Protein AF-A0A507F4R4-F1 (afdb_monomer)

Sequence (415 aa):
MALVSTETTEYCNQLVNVLSKLHDPNDTNIKEWVTTNLGPLCYNNVHNYFITQAILTGLSRETENGIHWGQMLNRISQELAAGLGDREEVLMLTEGVKFSGITALDVIEALIGIQRDSKPSGGDIVKLYKHYNSNDPPSPVFLRDAAILNALIADTFVPRRSNAHLEETLWLLAYAVSIVDHDSKRGSVGDDDDFKSTLEALKSLDALTNRITSMAQMQDHISAFLQATERQITSMALLHWVSSCLSNGSFYEWTMLREEIPPAFNLVDEMVIRHPFLWEHATNFWITLLEGGYESQDPLMMIEIKQKILDHLVLLVKVGYAVPVVKYISEHTGSIDESLRTHFVVSILSAIEAPYPKEFSSPLAQIVASLSQELPRFSDGFNLISAFIDVLLNTATEPSDSDLDLLIKLKSRFS

Solvent-accessible surface area (backbone atoms only — not comparable to full-atom values): 23883 Å² total; per-residue (Å²): 109,73,66,61,53,51,54,51,51,53,49,52,53,51,49,50,60,54,60,70,66,66,70,82,77,52,83,88,48,45,60,59,49,39,57,72,64,50,37,74,69,25,76,82,35,72,66,50,34,49,52,49,52,47,49,38,59,53,52,31,73,45,67,57,97,86,46,67,53,20,65,62,36,48,48,51,50,50,48,54,54,60,75,60,60,89,45,62,76,57,50,56,51,49,50,54,57,73,48,66,86,60,85,55,61,70,50,53,55,29,53,51,47,24,53,73,66,57,41,70,50,73,68,34,50,54,47,43,42,57,42,58,71,39,99,76,44,69,68,42,69,73,52,58,38,67,61,48,42,50,17,55,38,56,69,68,36,45,77,83,68,86,69,93,56,50,70,53,50,48,47,51,55,20,46,38,75,34,52,77,88,56,100,75,64,89,75,55,83,61,40,59,52,48,23,51,53,44,35,52,51,47,52,51,48,49,61,50,51,66,70,48,87,48,71,68,56,42,54,80,42,42,69,62,54,59,58,44,40,74,42,65,70,45,30,53,34,48,50,47,26,50,50,54,52,54,76,37,75,67,43,53,60,53,45,72,74,62,83,49,83,58,63,68,56,62,50,51,51,52,33,46,75,72,30,73,91,43,44,66,62,53,49,52,51,47,48,54,59,62,70,50,85,63,87,93,53,59,71,68,60,52,50,56,54,44,47,55,48,43,53,55,54,44,47,39,35,74,79,66,56,35,47,69,54,40,44,52,54,38,76,37,54,89,80,49,56,66,70,52,53,50,50,46,53,40,59,42,56,76,71,58,74,84,86,73,56,65,80,46,48,53,35,48,50,53,43,60,67,71,50,74,86,79,64,53,85,86,36,71,53,42,53,45,54,33,54,51,51,51,52,52,63,76,65,61,85,56,97,79,47,83,57,52,66,53,52,53,54,47,47,72,70,58,104

Radius of gyration: 24.67 Å; Cα contacts (8 Å, |Δi|>4): 364; chains: 1; bounding box: 73×52×66 Å

Nearest PDB structures (foldseek):
  7pks-assembly1_W  TM=7.893E-01  e=1.307E-12  Homo sapiens
  8w8e-assembly1_W  TM=8.094E-01  e=9.827E-12  Homo sapiens
  5l3x-assembly1_B  TM=7.681E-01  e=6.413E-12  Homo sapiens
  6gml-assembly1_W  TM=7.853E-01  e=1.692E-11  Homo sapiens
  7ycx-assembly1_g  TM=7.619E-01  e=9.827E-12  Homo sapiens

Structure (mmCIF, N/CA/C/O backbone):
data_AF-A0A507F4R4-F1
#
_entry.id   AF-A0A507F4R4-F1
#
loop_
_atom_site.group_PDB
_atom_site.id
_atom_site.type_symbol
_atom_site.label_atom_id
_atom_site.label_alt_id
_atom_site.label_comp_id
_atom_site.label_asym_id
_atom_site.label_entity_id
_atom_site.label_seq_id
_atom_site.pdbx_PDB_ins_code
_atom_site.Cartn_x
_atom_site.Cartn_y
_atom_site.Cartn_z
_atom_site.occupancy
_atom_site.B_iso_or_equiv
_atom_site.auth_seq_id
_atom_site.auth_comp_id
_atom_site.auth_asym_id
_atom_site.auth_atom_id
_atom_site.pdbx_PDB_model_num
ATOM 1 N N . MET A 1 1 ? 45.883 -4.870 6.647 1.00 42.31 1 MET A N 1
ATOM 2 C CA . MET A 1 1 ? 45.278 -5.985 5.885 1.00 42.31 1 MET A CA 1
ATOM 3 C C . MET A 1 1 ? 44.748 -7.087 6.796 1.00 42.31 1 MET A C 1
ATOM 5 O O . MET A 1 1 ? 43.553 -7.308 6.741 1.00 42.31 1 MET A O 1
ATOM 9 N N . ALA A 1 2 ? 45.557 -7.696 7.677 1.00 36.50 2 ALA A N 1
ATOM 10 C CA . ALA A 1 2 ? 45.082 -8.755 8.586 1.00 36.50 2 ALA A CA 1
ATOM 11 C C . ALA A 1 2 ? 43.964 -8.319 9.565 1.00 36.50 2 ALA A C 1
ATOM 13 O O . ALA A 1 2 ? 43.004 -9.057 9.735 1.00 36.50 2 ALA A O 1
ATOM 14 N N . LEU A 1 3 ? 44.045 -7.108 10.141 1.00 41.12 3 LEU A N 1
ATOM 15 C CA . LEU A 1 3 ? 43.006 -6.559 11.034 1.00 41.12 3 LEU A CA 1
ATOM 16 C C . LEU A 1 3 ? 41.666 -6.299 10.320 1.00 41.12 3 LEU A C 1
ATOM 18 O O . LEU A 1 3 ? 40.621 -6.723 10.802 1.00 41.12 3 LEU A O 1
ATOM 22 N N . VAL A 1 4 ? 41.714 -5.700 9.125 1.00 51.34 4 VAL A N 1
ATOM 23 C CA . VAL A 1 4 ? 40.525 -5.425 8.295 1.00 51.34 4 VAL A CA 1
ATOM 24 C C . VAL A 1 4 ? 39.844 -6.728 7.849 1.00 51.34 4 VAL A C 1
ATOM 26 O O . VAL A 1 4 ? 38.618 -6.806 7.822 1.00 51.34 4 VAL A O 1
ATOM 29 N N . SER A 1 5 ? 40.613 -7.787 7.551 1.00 54.53 5 SER A N 1
ATOM 30 C CA . SER A 1 5 ? 40.039 -9.100 7.220 1.00 54.53 5 SER A CA 1
ATOM 31 C C . SER A 1 5 ? 39.377 -9.787 8.416 1.00 54.53 5 SER A C 1
ATOM 33 O O . SER A 1 5 ? 38.344 -10.430 8.238 1.00 54.53 5 SER A O 1
ATOM 35 N N . THR A 1 6 ? 39.921 -9.642 9.632 1.00 59.62 6 THR A N 1
ATOM 36 C CA . THR A 1 6 ? 39.277 -10.163 10.851 1.00 59.62 6 THR A CA 1
ATOM 37 C C . THR A 1 6 ? 37.988 -9.416 11.179 1.00 59.62 6 THR A C 1
ATOM 39 O O . THR A 1 6 ? 36.983 -10.071 11.428 1.00 59.62 6 THR A O 1
ATOM 42 N N . GLU A 1 7 ? 37.976 -8.084 11.076 1.00 70.75 7 GLU A N 1
ATOM 43 C CA . GLU A 1 7 ? 36.779 -7.261 11.313 1.00 70.75 7 GLU A CA 1
ATOM 44 C C . GLU A 1 7 ? 35.665 -7.557 10.297 1.00 70.75 7 GLU A C 1
ATOM 46 O O . GLU A 1 7 ? 34.503 -7.699 10.669 1.00 70.75 7 GLU A O 1
ATOM 51 N N . T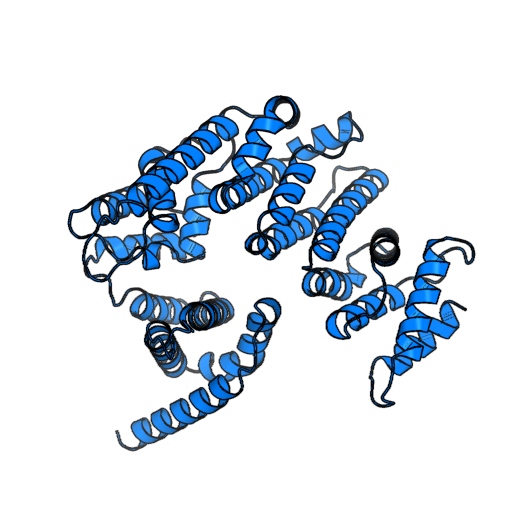HR A 1 8 ? 36.016 -7.743 9.019 1.00 74.56 8 THR A N 1
ATOM 52 C CA . THR A 1 8 ? 35.037 -8.095 7.975 1.00 74.56 8 THR A CA 1
ATOM 53 C C . THR A 1 8 ? 34.460 -9.498 8.192 1.00 74.56 8 THR A C 1
ATOM 55 O O . THR A 1 8 ? 33.266 -9.716 8.017 1.00 74.56 8 THR A O 1
ATOM 58 N N . THR A 1 9 ? 35.289 -10.460 8.610 1.00 78.81 9 THR A N 1
ATOM 59 C CA . THR A 1 9 ? 34.835 -11.835 8.888 1.00 78.81 9 THR A CA 1
ATOM 60 C C . THR A 1 9 ? 33.919 -11.878 10.110 1.00 78.81 9 THR A C 1
ATOM 62 O O . THR A 1 9 ? 32.895 -12.559 10.099 1.00 78.81 9 THR A O 1
ATOM 65 N N . GLU A 1 10 ? 34.262 -11.130 11.159 1.00 82.31 10 GLU A N 1
ATOM 66 C CA . GLU A 1 10 ? 33.429 -10.994 12.351 1.00 82.31 10 GLU A CA 1
ATOM 67 C C . GLU A 1 10 ? 32.082 -10.342 12.019 1.00 82.31 10 GLU A C 1
ATOM 69 O O . GLU A 1 10 ? 31.042 -10.855 12.433 1.00 82.31 10 GLU A O 1
ATOM 74 N N . TYR A 1 11 ? 32.084 -9.295 11.189 1.00 84.75 11 TYR A N 1
ATOM 75 C CA . TYR A 1 11 ? 30.864 -8.663 10.693 1.00 84.75 11 TYR A CA 1
ATOM 76 C C . TYR A 1 11 ? 29.981 -9.629 9.894 1.00 84.75 11 TYR A C 1
ATOM 78 O O . TYR A 1 11 ? 28.792 -9.754 10.185 1.00 84.75 11 TYR A O 1
ATOM 86 N N . CYS A 1 12 ? 30.544 -10.369 8.935 1.00 83.19 12 CYS A N 1
ATOM 87 C CA . CYS A 1 12 ? 29.784 -11.354 8.161 1.00 83.19 12 CYS A CA 1
ATOM 88 C C . CYS A 1 12 ? 29.173 -12.440 9.060 1.00 83.19 12 CYS A C 1
ATOM 90 O O . CYS A 1 12 ? 28.019 -12.813 8.868 1.00 83.19 12 CYS A O 1
ATOM 92 N N . ASN A 1 13 ? 29.898 -12.906 10.082 1.00 85.12 13 ASN A N 1
ATOM 93 C CA . ASN A 1 13 ? 29.360 -13.867 11.050 1.00 85.12 13 ASN A CA 1
ATOM 94 C C . ASN A 1 13 ? 28.204 -13.274 11.871 1.00 85.12 13 ASN A C 1
ATOM 96 O O . ASN A 1 13 ? 27.212 -13.958 12.125 1.00 85.12 13 ASN A O 1
ATOM 100 N N . GLN A 1 14 ? 28.301 -12.005 12.277 1.00 85.00 14 GLN A N 1
ATOM 101 C CA . GLN A 1 14 ? 27.202 -11.303 12.945 1.00 85.00 14 GLN A CA 1
ATOM 102 C C . GLN A 1 14 ? 25.985 -11.161 12.022 1.00 85.00 14 GLN A C 1
ATOM 104 O O . GLN A 1 14 ? 24.869 -11.447 12.453 1.00 85.00 14 GLN A O 1
ATOM 109 N N . LEU A 1 15 ? 26.195 -10.802 10.753 1.00 85.31 15 LEU A N 1
ATOM 110 C CA . LEU A 1 15 ? 25.133 -10.689 9.754 1.00 85.31 15 LEU A CA 1
ATOM 111 C C . LEU A 1 15 ? 24.421 -12.031 9.531 1.00 85.31 15 LEU A C 1
ATOM 113 O O . LEU A 1 15 ? 23.196 -12.084 9.590 1.00 85.31 15 LEU A O 1
ATOM 117 N N . VAL A 1 16 ? 25.165 -13.128 9.366 1.00 85.44 16 VAL A N 1
ATOM 118 C CA . VAL A 1 16 ? 24.601 -14.486 9.240 1.00 85.44 16 VAL A CA 1
ATOM 119 C C . VAL A 1 16 ? 23.809 -14.878 10.492 1.00 85.44 16 VAL A C 1
ATOM 121 O O . VAL A 1 16 ? 22.721 -15.444 10.392 1.00 85.44 16 VAL A O 1
ATOM 124 N N . ASN A 1 17 ? 24.297 -14.537 11.685 1.00 85.25 17 ASN A N 1
ATOM 125 C CA . ASN A 1 17 ? 23.578 -14.794 12.936 1.00 85.25 17 ASN A CA 1
ATOM 126 C C . ASN A 1 17 ? 22.283 -13.979 13.066 1.00 85.25 17 ASN A C 1
ATOM 128 O O . ASN A 1 17 ? 21.355 -14.427 13.734 1.00 85.25 17 ASN A O 1
ATOM 132 N N . VAL A 1 18 ? 22.208 -12.787 12.472 1.00 85.50 18 VAL A N 1
ATOM 133 C CA . VAL A 1 18 ? 20.978 -11.982 12.451 1.00 85.50 18 VAL A CA 1
ATOM 134 C C . VAL A 1 18 ? 20.008 -12.509 11.400 1.00 85.50 18 VAL A C 1
ATOM 136 O O . VAL A 1 18 ? 18.849 -12.752 11.724 1.00 85.50 18 VAL A O 1
ATOM 139 N N . LEU A 1 19 ? 20.480 -12.765 10.179 1.00 82.44 19 LEU A N 1
ATOM 140 C CA . LEU A 1 19 ? 19.654 -13.303 9.096 1.00 82.44 19 LEU A CA 1
ATOM 141 C C . LEU A 1 19 ? 19.124 -14.710 9.409 1.00 82.44 19 LEU A C 1
ATOM 143 O O . LEU A 1 19 ? 18.004 -15.025 9.040 1.00 82.44 19 LEU A O 1
ATOM 147 N N . SER A 1 20 ? 19.862 -15.544 10.146 1.00 80.44 20 SER A N 1
ATOM 148 C CA . SER A 1 20 ? 19.381 -16.877 10.556 1.00 80.44 20 SER A CA 1
ATOM 149 C C . SER A 1 20 ? 18.297 -16.849 11.640 1.00 80.44 20 SER A C 1
ATOM 151 O O . SER A 1 20 ? 17.572 -17.827 11.802 1.00 80.44 20 SER A O 1
ATOM 153 N N . LYS A 1 21 ? 18.150 -15.735 12.371 1.00 80.12 21 LYS A N 1
ATOM 154 C CA . LYS A 1 21 ? 17.061 -15.522 13.345 1.00 80.12 21 LYS A CA 1
ATOM 155 C C . LYS A 1 21 ? 15.769 -15.024 12.701 1.00 80.12 21 LYS A C 1
ATOM 157 O O . LYS A 1 21 ? 14.786 -14.800 13.403 1.00 80.12 21 LYS A O 1
ATOM 162 N N . LEU A 1 22 ? 15.778 -14.818 11.391 1.00 72.81 22 LEU A N 1
ATOM 163 C CA . LEU A 1 22 ? 14.622 -14.411 10.617 1.00 72.81 22 LEU A CA 1
ATOM 164 C C . LEU A 1 22 ? 13.673 -15.609 10.482 1.00 72.81 22 LEU A C 1
ATOM 166 O O . LEU A 1 22 ? 13.775 -16.405 9.552 1.00 72.81 22 LEU A O 1
ATOM 170 N N . HIS A 1 23 ? 12.798 -15.780 11.470 1.00 59.56 23 HIS A N 1
ATOM 171 C CA . HIS A 1 23 ? 11.780 -16.822 11.464 1.00 59.56 23 HIS A CA 1
ATOM 172 C C . HIS A 1 23 ? 10.464 -16.220 10.972 1.00 59.56 23 HIS A C 1
ATOM 174 O O . HIS A 1 23 ? 9.928 -15.325 11.618 1.00 59.56 23 HIS A O 1
ATOM 180 N N . ASP A 1 24 ? 10.004 -16.692 9.814 1.00 61.53 2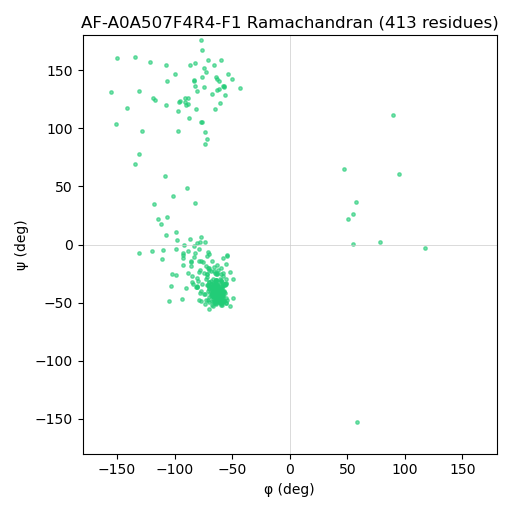4 ASP A N 1
ATOM 181 C CA . ASP A 1 24 ? 8.678 -16.430 9.235 1.00 61.53 24 ASP A CA 1
ATOM 182 C C . ASP A 1 24 ? 8.240 -14.945 9.234 1.00 61.53 24 ASP A C 1
ATOM 184 O O . ASP A 1 24 ? 7.301 -14.549 9.931 1.00 61.53 24 ASP A O 1
ATOM 188 N N . PRO A 1 25 ? 8.933 -14.061 8.492 1.00 54.56 25 PRO A N 1
ATOM 189 C CA . PRO A 1 25 ? 8.545 -12.665 8.445 1.00 54.56 25 PRO A CA 1
ATOM 190 C C . PRO A 1 25 ? 7.331 -12.497 7.536 1.00 54.56 25 PRO A C 1
ATOM 192 O O . PRO A 1 25 ? 7.435 -12.492 6.312 1.00 54.56 25 PRO A O 1
ATOM 195 N N . ASN A 1 26 ? 6.174 -12.293 8.155 1.00 58.03 26 ASN A N 1
ATOM 196 C CA . ASN A 1 26 ? 5.050 -11.660 7.482 1.00 58.03 26 ASN A CA 1
ATOM 197 C C . ASN A 1 26 ? 5.457 -10.237 7.052 1.00 58.03 26 ASN A C 1
ATOM 199 O O . ASN A 1 26 ? 6.127 -9.530 7.813 1.00 58.03 26 ASN A O 1
ATOM 203 N N . ASP A 1 27 ? 5.024 -9.802 5.862 1.00 58.34 27 ASP A N 1
ATOM 204 C CA . ASP A 1 27 ? 5.350 -8.487 5.269 1.00 58.34 27 ASP A CA 1
ATOM 205 C C . ASP A 1 27 ? 5.128 -7.308 6.233 1.00 58.34 27 ASP A C 1
ATOM 207 O O . ASP A 1 27 ? 5.845 -6.307 6.193 1.00 58.34 27 ASP A O 1
ATOM 211 N N . THR A 1 28 ? 4.175 -7.449 7.156 1.00 58.19 28 THR A N 1
ATOM 212 C CA . THR A 1 28 ? 3.810 -6.446 8.160 1.00 58.19 28 THR A CA 1
ATOM 213 C C . THR A 1 28 ? 4.881 -6.192 9.222 1.00 58.19 28 THR A C 1
ATOM 215 O O . THR A 1 28 ? 4.888 -5.113 9.811 1.00 58.19 28 THR A O 1
ATOM 218 N N . ASN A 1 29 ? 5.793 -7.138 9.470 1.00 70.06 29 ASN A N 1
ATOM 219 C CA . ASN A 1 29 ? 6.800 -7.031 10.533 1.00 70.06 29 ASN A CA 1
ATOM 220 C C . ASN A 1 29 ? 8.231 -6.833 10.000 1.00 70.06 29 ASN A C 1
ATOM 222 O O . ASN A 1 29 ? 9.163 -6.617 10.774 1.00 70.06 29 ASN A O 1
ATOM 226 N N . ILE A 1 30 ? 8.430 -6.866 8.676 1.00 79.69 30 ILE A N 1
ATOM 227 C CA . ILE A 1 30 ? 9.763 -6.720 8.070 1.00 79.69 30 ILE A CA 1
ATOM 228 C C . ILE A 1 30 ? 10.368 -5.360 8.417 1.00 79.69 30 ILE A C 1
ATOM 230 O O . ILE A 1 30 ? 11.521 -5.295 8.835 1.00 79.69 30 ILE A O 1
ATOM 234 N N . LYS A 1 31 ? 9.596 -4.277 8.301 1.00 80.88 31 LYS A N 1
ATOM 235 C CA . LYS A 1 31 ? 10.078 -2.916 8.579 1.00 80.88 31 LYS A CA 1
ATOM 236 C C . LYS A 1 31 ? 10.579 -2.751 10.018 1.00 80.88 31 LYS A C 1
ATOM 238 O O . LYS A 1 31 ? 11.671 -2.225 10.247 1.00 80.88 31 LYS A O 1
ATOM 243 N N . GLU A 1 32 ? 9.802 -3.228 10.989 1.00 80.69 32 GLU A N 1
ATOM 244 C CA . GLU A 1 32 ? 10.164 -3.181 12.411 1.00 80.69 32 GLU A CA 1
ATOM 245 C C . GLU A 1 32 ? 11.378 -4.075 12.693 1.00 80.69 32 GLU A C 1
ATOM 247 O O . GLU A 1 32 ? 12.347 -3.644 13.322 1.00 80.69 32 GLU A O 1
ATOM 252 N N . TRP A 1 33 ? 11.393 -5.287 12.134 1.00 84.38 33 TRP A N 1
ATOM 253 C CA . TRP A 1 33 ? 12.514 -6.208 12.269 1.00 84.38 33 TRP A CA 1
ATOM 254 C C . TRP A 1 33 ? 13.819 -5.644 11.687 1.00 84.38 33 TRP A C 1
ATOM 256 O O . TRP A 1 33 ? 14.859 -5.722 12.348 1.00 84.38 33 TRP A O 1
ATOM 266 N N . VAL A 1 34 ? 13.777 -5.045 10.491 1.00 86.31 34 VAL A N 1
ATOM 267 C CA . VAL A 1 34 ? 14.936 -4.410 9.840 1.00 86.31 34 VAL A CA 1
ATOM 268 C C . VAL A 1 34 ? 15.462 -3.270 10.703 1.00 86.31 34 VAL A C 1
ATOM 270 O O . VAL A 1 34 ? 16.666 -3.212 10.961 1.00 86.31 34 VAL A O 1
ATOM 273 N N . THR A 1 35 ? 14.569 -2.417 11.206 1.00 83.12 35 THR A N 1
ATOM 274 C CA . THR A 1 35 ? 14.930 -1.265 12.043 1.00 83.12 35 THR A CA 1
ATOM 275 C C . 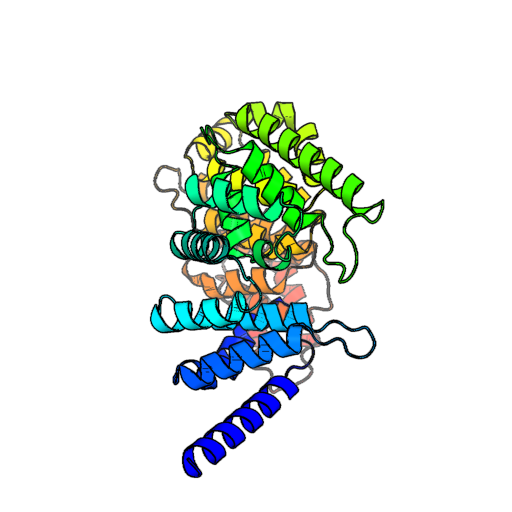THR A 1 35 ? 15.578 -1.696 13.360 1.00 83.12 35 THR A C 1
ATOM 277 O O . THR A 1 35 ? 16.562 -1.092 13.780 1.00 83.12 35 THR A O 1
ATOM 280 N N . THR A 1 36 ? 15.083 -2.761 13.995 1.00 83.56 36 THR A N 1
ATOM 281 C CA . THR A 1 36 ? 15.587 -3.225 15.298 1.00 83.56 36 THR A CA 1
ATOM 282 C C . THR A 1 36 ? 16.856 -4.072 15.184 1.00 83.56 36 THR A C 1
ATOM 284 O O . THR A 1 36 ? 17.734 -3.973 16.041 1.00 83.56 36 THR A O 1
ATOM 287 N N . ASN A 1 37 ? 16.986 -4.904 14.144 1.00 84.31 37 ASN A N 1
ATOM 288 C CA . ASN A 1 37 ? 18.055 -5.908 14.065 1.00 84.31 37 ASN A CA 1
ATOM 289 C C . ASN A 1 37 ? 19.179 -5.531 13.090 1.00 84.31 37 ASN A C 1
ATOM 291 O O . ASN A 1 37 ? 20.353 -5.616 13.450 1.00 84.31 37 ASN A O 1
ATOM 295 N N . LEU A 1 38 ? 18.847 -5.123 11.859 1.00 85.12 38 LEU A N 1
ATOM 296 C CA . LEU A 1 38 ? 19.842 -4.841 10.813 1.00 85.12 38 LEU A CA 1
ATOM 297 C C . LEU A 1 38 ? 20.312 -3.385 10.814 1.00 85.12 38 LEU A C 1
ATOM 299 O O . LEU A 1 38 ? 21.500 -3.126 10.608 1.00 85.12 38 LEU A O 1
ATOM 303 N N . GLY A 1 39 ? 19.408 -2.440 11.077 1.00 82.25 39 GLY A N 1
ATOM 304 C CA . GLY A 1 39 ? 19.697 -1.007 11.104 1.00 82.25 39 GLY A CA 1
ATOM 305 C C . GLY A 1 39 ? 20.895 -0.641 11.991 1.00 82.25 39 GLY A C 1
ATOM 306 O O . GLY A 1 39 ? 21.857 -0.058 11.486 1.00 82.25 39 GLY A O 1
ATOM 307 N N . PRO A 1 40 ? 20.938 -1.055 13.274 1.00 83.81 40 PRO A N 1
ATOM 308 C CA . PRO A 1 40 ? 22.040 -0.721 14.180 1.00 83.81 40 PRO A CA 1
ATOM 309 C C . PRO A 1 40 ? 23.410 -1.240 13.716 1.00 83.81 40 PRO A C 1
ATOM 311 O O . PRO A 1 40 ? 24.437 -0.618 13.999 1.00 83.81 40 PRO A O 1
ATOM 314 N N . LEU A 1 41 ? 23.433 -2.361 12.984 1.00 81.75 41 LEU A N 1
ATOM 315 C CA . LEU A 1 41 ? 24.655 -2.974 12.453 1.00 81.75 41 LEU A CA 1
ATOM 316 C C . LEU A 1 41 ? 25.166 -2.278 11.184 1.00 81.75 41 LEU A C 1
ATOM 318 O O . LEU A 1 41 ? 26.375 -2.258 10.938 1.00 81.75 41 LEU A O 1
ATOM 322 N N . CYS A 1 42 ? 24.259 -1.723 10.376 1.00 81.06 42 CYS A N 1
ATOM 323 C CA . CYS A 1 42 ? 24.573 -1.208 9.043 1.00 81.06 42 CYS A CA 1
ATOM 324 C C . CYS A 1 42 ? 24.668 0.325 8.992 1.00 81.06 42 CYS A C 1
ATOM 326 O O . CYS A 1 42 ? 25.519 0.858 8.288 1.00 81.06 42 CYS A O 1
ATOM 328 N N . TYR A 1 43 ? 23.845 1.058 9.749 1.00 80.19 43 TYR A N 1
ATOM 329 C CA . TYR A 1 43 ? 23.710 2.520 9.606 1.00 80.19 43 TYR A CA 1
ATOM 330 C C . TYR A 1 43 ? 24.921 3.326 10.084 1.00 80.19 43 TYR A C 1
ATOM 332 O O . TYR A 1 43 ? 25.100 4.483 9.689 1.00 80.19 43 TYR A O 1
ATOM 340 N N . ASN A 1 44 ? 25.756 2.716 10.923 1.00 76.62 44 ASN A N 1
ATOM 341 C CA . ASN A 1 44 ? 26.929 3.357 11.509 1.00 76.62 44 ASN A CA 1
ATOM 342 C C . ASN A 1 44 ? 28.172 3.285 10.610 1.00 76.62 44 ASN A C 1
ATOM 344 O O . ASN A 1 44 ? 29.110 4.052 10.817 1.00 76.62 44 ASN A O 1
ATOM 348 N N . ASN A 1 45 ? 28.207 2.377 9.628 1.00 80.75 45 ASN A N 1
ATOM 349 C CA . ASN A 1 45 ? 29.369 2.184 8.764 1.00 80.75 45 ASN A CA 1
ATOM 350 C C . ASN A 1 45 ? 28.942 1.901 7.317 1.00 80.75 45 ASN A C 1
ATOM 352 O O . ASN A 1 45 ? 28.333 0.877 7.014 1.00 80.75 45 ASN A O 1
ATOM 356 N N . VAL A 1 46 ? 29.340 2.798 6.416 1.00 78.31 46 VAL A N 1
ATOM 357 C CA . VAL A 1 46 ? 29.025 2.745 4.983 1.00 78.31 46 VAL A CA 1
ATOM 358 C C . VAL A 1 46 ? 29.536 1.456 4.320 1.00 78.31 46 VAL A C 1
ATOM 360 O O . VAL A 1 46 ? 28.855 0.891 3.466 1.00 78.31 46 VAL A O 1
ATOM 363 N N . HIS A 1 47 ? 30.691 0.932 4.743 1.00 80.75 47 HIS A N 1
ATOM 364 C CA . HIS A 1 47 ? 31.235 -0.323 4.214 1.00 80.75 47 HIS A CA 1
ATOM 365 C C . HIS A 1 47 ? 30.406 -1.537 4.636 1.00 80.75 47 HIS A C 1
ATOM 367 O O . HIS A 1 47 ? 30.134 -2.407 3.812 1.00 80.75 47 HIS A O 1
ATOM 373 N N . ASN A 1 48 ? 29.966 -1.575 5.895 1.00 84.44 48 ASN A N 1
ATOM 374 C CA . ASN A 1 48 ? 29.107 -2.637 6.421 1.00 84.44 48 ASN A CA 1
ATOM 375 C C . ASN A 1 48 ? 27.769 -2.667 5.677 1.00 84.44 48 ASN A C 1
ATOM 377 O O . ASN A 1 48 ? 27.309 -3.724 5.245 1.00 84.44 48 ASN A O 1
ATOM 381 N N . TYR A 1 49 ? 27.185 -1.489 5.461 1.00 84.31 49 TYR A N 1
ATOM 382 C CA . TYR A 1 49 ? 25.978 -1.351 4.664 1.00 84.31 49 TYR A CA 1
ATOM 383 C C . TYR A 1 49 ? 26.169 -1.844 3.221 1.00 84.31 49 TYR A C 1
ATOM 385 O O . TYR A 1 49 ? 25.374 -2.652 2.746 1.00 84.31 49 TYR A O 1
ATOM 393 N N . PHE A 1 50 ? 27.240 -1.420 2.541 1.00 83.19 50 PHE A N 1
ATOM 394 C CA . PHE A 1 50 ? 27.531 -1.854 1.172 1.00 83.19 50 PHE A CA 1
ATOM 395 C C . PHE A 1 50 ? 27.700 -3.376 1.070 1.00 83.19 50 PHE A C 1
ATOM 397 O O . PHE A 1 50 ? 27.118 -4.005 0.189 1.00 83.19 50 PHE A O 1
ATOM 404 N N . ILE A 1 51 ? 28.451 -3.978 1.998 1.00 84.69 51 ILE A N 1
ATOM 405 C CA . ILE A 1 51 ? 28.638 -5.433 2.070 1.00 84.69 51 ILE A CA 1
ATOM 406 C C . ILE A 1 51 ? 27.292 -6.132 2.278 1.00 84.69 51 ILE A C 1
ATOM 408 O O . ILE A 1 51 ? 26.996 -7.094 1.574 1.00 84.69 51 ILE A O 1
ATOM 412 N N . THR A 1 52 ? 26.456 -5.633 3.190 1.00 87.88 52 THR A N 1
ATOM 413 C CA . THR A 1 52 ? 25.120 -6.193 3.430 1.00 87.88 52 THR A CA 1
ATOM 414 C C . THR A 1 52 ? 24.246 -6.114 2.188 1.00 87.88 52 THR A C 1
ATOM 416 O O . THR A 1 52 ? 23.677 -7.128 1.796 1.00 87.88 52 THR A O 1
ATOM 419 N N . GLN A 1 53 ? 24.185 -4.964 1.514 1.00 86.19 53 GLN A N 1
ATOM 420 C CA . GLN A 1 53 ? 23.411 -4.818 0.278 1.00 86.19 53 GLN A CA 1
ATOM 421 C C . GLN A 1 53 ? 23.908 -5.755 -0.833 1.00 86.19 53 GLN A C 1
ATOM 423 O O . GLN A 1 53 ? 23.100 -6.376 -1.527 1.00 86.19 53 GLN A O 1
ATOM 428 N N . ALA A 1 54 ? 25.226 -5.921 -0.976 1.00 84.25 54 ALA A N 1
ATOM 429 C CA . ALA A 1 54 ? 25.813 -6.844 -1.945 1.00 84.25 54 ALA A CA 1
ATOM 430 C C . ALA A 1 54 ? 25.484 -8.311 -1.628 1.00 84.25 54 ALA A C 1
ATOM 432 O O . ALA A 1 54 ? 25.125 -9.064 -2.533 1.00 84.25 54 ALA A O 1
ATOM 433 N N . ILE A 1 55 ? 25.553 -8.710 -0.354 1.00 86.19 55 ILE A N 1
ATOM 434 C CA . ILE A 1 55 ? 25.198 -10.064 0.093 1.00 86.19 55 ILE A CA 1
ATOM 435 C C . ILE A 1 55 ? 23.707 -10.326 -0.128 1.00 86.19 55 ILE A C 1
ATOM 437 O O . ILE A 1 55 ? 23.364 -11.345 -0.718 1.00 86.19 55 ILE A O 1
ATOM 441 N N . LEU A 1 56 ? 22.825 -9.406 0.278 1.00 86.69 56 LEU A N 1
ATOM 442 C CA . LEU A 1 56 ? 21.377 -9.540 0.078 1.00 86.69 56 LEU A CA 1
ATOM 443 C C . LEU A 1 56 ? 21.021 -9.665 -1.409 1.00 86.69 56 LEU A 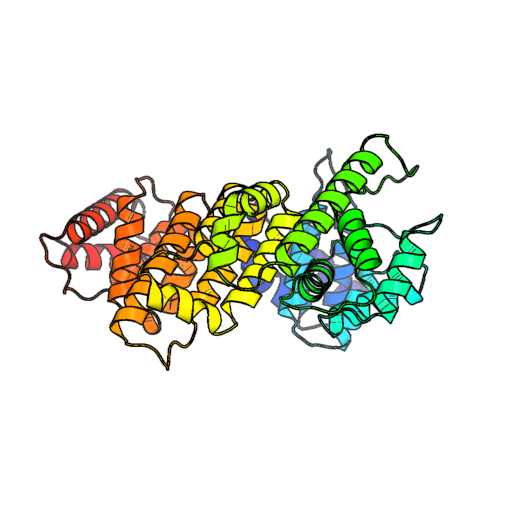C 1
ATOM 445 O O . LEU A 1 56 ? 20.229 -10.529 -1.770 1.00 86.69 56 LEU A O 1
ATOM 449 N N . THR A 1 57 ? 21.650 -8.859 -2.271 1.00 82.31 57 THR A N 1
ATOM 450 C CA . THR A 1 57 ? 21.448 -8.907 -3.731 1.00 82.31 57 THR A CA 1
ATOM 451 C C . THR A 1 57 ? 21.999 -10.192 -4.357 1.00 82.31 57 THR A C 1
ATOM 453 O O . THR A 1 57 ? 21.453 -10.691 -5.337 1.00 82.31 57 THR A O 1
ATOM 456 N N . GLY A 1 58 ? 23.098 -10.732 -3.822 1.00 80.50 58 GLY A N 1
ATOM 457 C CA . GLY A 1 58 ? 23.646 -12.016 -4.257 1.00 80.50 58 GLY A CA 1
ATOM 458 C C . GLY A 1 58 ? 22.721 -13.172 -3.886 1.00 80.50 58 GLY A C 1
ATOM 459 O O . GLY A 1 58 ? 22.313 -13.937 -4.756 1.00 80.50 58 GLY A O 1
ATOM 460 N N . LEU A 1 59 ? 22.327 -13.236 -2.613 1.00 80.81 59 LEU A N 1
ATOM 461 C CA . LEU A 1 59 ? 21.431 -14.262 -2.079 1.00 80.81 59 LEU A CA 1
ATOM 462 C C . LEU A 1 59 ? 20.031 -14.194 -2.694 1.00 80.81 59 LEU A C 1
ATOM 464 O O . LEU A 1 59 ? 19.384 -15.224 -2.849 1.00 80.81 59 LEU A O 1
ATOM 468 N N . SER A 1 60 ? 19.553 -13.009 -3.091 1.00 79.06 60 SER A N 1
ATOM 469 C CA . SER A 1 60 ? 18.230 -12.882 -3.709 1.00 79.06 60 SER A CA 1
ATOM 470 C C . SER A 1 60 ? 18.124 -13.528 -5.090 1.00 79.06 60 SER A C 1
ATOM 472 O O . SER A 1 60 ? 17.015 -13.739 -5.576 1.00 79.06 60 SER A O 1
ATOM 474 N N . ARG A 1 61 ? 19.259 -13.870 -5.707 1.00 74.25 61 ARG A N 1
ATOM 475 C CA . ARG A 1 61 ? 19.332 -14.607 -6.975 1.00 74.25 61 ARG A CA 1
ATOM 476 C C . ARG A 1 61 ? 19.443 -16.118 -6.774 1.00 74.25 61 ARG A C 1
ATOM 478 O O . ARG A 1 61 ? 19.323 -16.867 -7.741 1.00 74.25 61 ARG A O 1
ATOM 485 N N . GLU A 1 62 ? 19.698 -16.571 -5.550 1.00 72.44 62 GLU A N 1
ATOM 486 C CA . GLU A 1 62 ? 19.841 -17.988 -5.247 1.00 72.44 62 GLU A CA 1
ATOM 487 C C . GLU A 1 62 ? 18.470 -18.639 -5.037 1.00 72.44 62 GLU A C 1
ATOM 489 O O . GLU A 1 62 ? 17.547 -18.070 -4.449 1.00 72.44 62 GLU A O 1
ATOM 494 N N . THR A 1 63 ? 18.336 -19.864 -5.538 1.00 64.12 63 THR A N 1
ATOM 495 C CA . THR A 1 63 ? 17.153 -20.696 -5.325 1.00 64.12 63 THR A CA 1
ATOM 496 C C . THR A 1 63 ? 17.580 -21.959 -4.600 1.00 64.12 63 THR A C 1
ATOM 498 O O . THR A 1 63 ? 18.477 -22.671 -5.049 1.00 64.12 63 THR A O 1
ATOM 501 N N . GLU A 1 64 ? 16.934 -22.252 -3.474 1.00 57.44 64 GLU A N 1
ATOM 502 C CA . GLU A 1 64 ? 17.170 -23.483 -2.725 1.00 57.44 64 GLU A CA 1
ATOM 503 C C . GLU A 1 64 ? 15.875 -24.298 -2.704 1.00 57.44 64 GLU A C 1
ATOM 505 O O . GLU A 1 64 ? 14.819 -23.801 -2.319 1.00 57.44 64 GLU A O 1
ATOM 510 N N . ASN A 1 65 ? 15.929 -25.553 -3.160 1.00 53.25 65 ASN A N 1
ATOM 511 C CA . ASN A 1 65 ? 14.782 -26.476 -3.189 1.00 53.25 65 ASN A CA 1
ATOM 512 C C . ASN A 1 65 ? 13.532 -25.948 -3.932 1.00 53.25 65 ASN A C 1
ATOM 514 O O . ASN A 1 65 ? 12.414 -26.366 -3.643 1.00 53.25 65 ASN A O 1
ATOM 518 N N . GLY A 1 66 ? 13.712 -25.033 -4.893 1.00 54.66 66 GLY A N 1
ATOM 519 C CA . GLY A 1 66 ? 12.612 -24.392 -5.626 1.00 54.66 66 GLY A CA 1
ATOM 520 C C . GLY A 1 66 ? 11.906 -23.265 -4.862 1.00 54.66 66 GLY A C 1
ATOM 521 O O . GLY A 1 66 ? 10.969 -22.677 -5.396 1.00 54.66 66 GLY A O 1
ATOM 522 N N . ILE A 1 67 ? 12.357 -22.938 -3.646 1.00 58.31 67 ILE A N 1
ATOM 523 C CA . ILE A 1 67 ? 11.883 -21.795 -2.863 1.00 58.31 67 ILE A CA 1
ATOM 524 C C . ILE A 1 67 ? 12.769 -20.592 -3.196 1.00 58.31 67 ILE A C 1
ATOM 526 O O . ILE A 1 67 ? 13.993 -20.633 -3.052 1.00 58.31 67 ILE A O 1
ATOM 530 N N . HIS A 1 68 ? 12.144 -19.517 -3.671 1.00 64.94 68 HIS A N 1
ATOM 531 C CA . HIS A 1 68 ? 12.828 -18.289 -4.054 1.00 64.94 68 HIS A CA 1
ATOM 532 C C . HIS A 1 68 ? 12.777 -17.273 -2.905 1.00 64.94 68 HIS A C 1
ATOM 534 O O . HIS A 1 68 ? 11.805 -16.534 -2.755 1.00 64.94 68 HIS A O 1
ATOM 540 N N . TRP A 1 69 ? 13.851 -17.192 -2.117 1.00 68.38 69 TRP A N 1
ATOM 541 C CA . TRP A 1 69 ? 13.993 -16.209 -1.029 1.00 68.38 69 TRP A CA 1
ATOM 542 C C . TRP A 1 69 ? 14.174 -14.769 -1.523 1.00 68.38 69 TRP A C 1
ATOM 544 O O . TRP A 1 69 ? 14.141 -13.821 -0.736 1.00 68.38 69 TRP A O 1
ATOM 554 N N . GLY A 1 70 ? 14.349 -14.574 -2.832 1.00 74.44 70 GLY A N 1
ATOM 555 C CA . GLY A 1 70 ? 14.715 -13.277 -3.375 1.00 74.44 70 GLY A CA 1
ATOM 556 C C . GLY A 1 70 ? 13.690 -12.171 -3.181 1.00 74.44 70 GLY A C 1
ATOM 557 O O . GLY A 1 70 ? 14.098 -11.034 -2.998 1.00 74.44 70 GLY A O 1
ATOM 558 N N . GLN A 1 71 ? 12.386 -12.461 -3.138 1.00 72.75 71 GLN A N 1
ATOM 559 C CA . GLN A 1 71 ? 11.383 -11.415 -2.881 1.00 72.75 71 GLN A CA 1
ATOM 560 C C . GLN A 1 71 ? 11.552 -10.816 -1.482 1.00 72.75 71 GLN A C 1
ATOM 562 O O . GLN A 1 71 ? 11.642 -9.601 -1.327 1.00 72.75 71 GLN A O 1
ATOM 567 N N . MET A 1 72 ? 11.691 -11.680 -0.482 1.00 77.19 72 MET A N 1
ATOM 568 C CA . MET A 1 72 ? 11.869 -11.299 0.912 1.00 77.19 72 MET A CA 1
ATOM 569 C C . MET A 1 72 ? 13.206 -10.588 1.156 1.00 77.19 72 MET A C 1
ATOM 571 O O . MET A 1 72 ? 13.249 -9.552 1.815 1.00 77.19 72 MET A O 1
ATOM 575 N N . LEU A 1 73 ? 14.300 -11.091 0.577 1.00 83.00 73 LEU A N 1
ATOM 576 C CA . LEU A 1 73 ? 15.614 -10.449 0.684 1.00 83.00 73 LEU A CA 1
ATOM 577 C C . LEU A 1 73 ? 15.656 -9.094 -0.034 1.00 83.00 73 LEU A C 1
ATOM 579 O O . LEU A 1 73 ? 16.236 -8.143 0.492 1.00 83.00 73 LEU A O 1
ATOM 583 N N . ASN A 1 74 ? 14.992 -8.971 -1.188 1.00 80.31 74 ASN A N 1
ATOM 584 C CA . ASN A 1 74 ? 14.841 -7.692 -1.882 1.00 80.31 74 ASN A CA 1
ATOM 585 C C . ASN A 1 74 ? 13.990 -6.713 -1.061 1.00 80.31 74 ASN A C 1
ATOM 587 O O . ASN A 1 74 ? 14.341 -5.539 -0.972 1.00 80.31 74 ASN A O 1
ATOM 591 N N . ARG A 1 75 ? 12.923 -7.182 -0.400 1.00 80.44 75 ARG A N 1
ATOM 592 C CA . ARG A 1 75 ? 12.115 -6.355 0.509 1.00 80.44 75 ARG A CA 1
ATOM 593 C C . ARG A 1 75 ? 12.936 -5.861 1.700 1.00 80.44 75 ARG A C 1
ATOM 595 O O . ARG A 1 75 ? 12.908 -4.674 2.000 1.00 80.44 75 ARG A O 1
ATOM 602 N N . ILE A 1 76 ? 13.737 -6.724 2.326 1.00 86.62 76 ILE A N 1
ATOM 603 C CA . ILE A 1 76 ? 14.663 -6.336 3.406 1.00 86.62 76 ILE A CA 1
ATOM 604 C C . ILE A 1 76 ? 15.683 -5.303 2.920 1.00 86.62 76 ILE A C 1
ATOM 606 O O . ILE A 1 76 ? 15.938 -4.322 3.614 1.00 86.62 76 ILE A O 1
ATOM 610 N N . SER A 1 77 ? 16.248 -5.500 1.727 1.00 85.62 77 SER A N 1
ATOM 611 C CA . SER A 1 77 ? 17.173 -4.553 1.095 1.00 85.62 77 SER A CA 1
ATOM 612 C C . SER A 1 77 ? 16.528 -3.176 0.877 1.00 85.62 77 SER A C 1
ATOM 614 O O . SER A 1 77 ? 17.156 -2.159 1.185 1.00 85.62 77 SER A O 1
ATOM 616 N N . GLN A 1 78 ? 15.270 -3.143 0.421 1.00 81.94 78 GLN A N 1
ATOM 617 C CA . GLN A 1 78 ? 14.487 -1.919 0.232 1.00 81.94 78 GLN A CA 1
ATOM 618 C C . GLN A 1 78 ? 14.186 -1.210 1.558 1.00 81.94 78 GLN A C 1
ATOM 620 O O . GLN A 1 78 ? 14.441 -0.013 1.670 1.00 81.94 78 GLN A O 1
ATOM 625 N N . GLU A 1 79 ? 13.710 -1.929 2.579 1.00 83.44 79 GLU A N 1
ATOM 626 C CA . GLU A 1 79 ? 13.442 -1.352 3.907 1.00 83.44 79 GLU A CA 1
ATOM 627 C C . GLU A 1 79 ? 14.726 -0.839 4.574 1.00 83.44 79 GLU A C 1
ATOM 629 O O . GLU A 1 79 ? 14.739 0.224 5.199 1.00 83.44 79 GLU A O 1
ATOM 634 N N . LEU A 1 80 ? 15.843 -1.553 4.397 1.00 85.12 80 LEU A N 1
ATOM 635 C CA . LEU A 1 80 ? 17.139 -1.123 4.915 1.00 85.12 80 LEU A CA 1
ATOM 636 C C . LEU A 1 80 ? 17.579 0.194 4.266 1.00 85.12 80 LEU A C 1
ATOM 638 O O . LEU A 1 80 ? 18.066 1.074 4.976 1.00 85.12 80 LEU A O 1
ATOM 642 N N . ALA A 1 81 ? 17.389 0.331 2.949 1.00 80.50 81 ALA A N 1
ATOM 643 C CA . ALA A 1 81 ? 17.664 1.564 2.217 1.00 80.50 81 ALA A CA 1
ATOM 644 C C . ALA A 1 81 ? 16.728 2.706 2.652 1.00 80.50 81 ALA A C 1
ATOM 646 O O . ALA A 1 81 ? 17.197 3.818 2.882 1.00 80.50 81 ALA A O 1
ATOM 647 N N . ALA A 1 82 ? 15.434 2.430 2.851 1.00 78.69 82 ALA A N 1
ATOM 648 C CA . ALA A 1 82 ? 14.460 3.421 3.311 1.00 78.69 82 ALA A CA 1
ATOM 649 C C . ALA A 1 82 ? 14.804 3.990 4.701 1.00 78.69 82 ALA A C 1
ATOM 651 O O . ALA A 1 82 ? 14.668 5.191 4.932 1.00 78.69 82 ALA A O 1
ATOM 652 N N . GLY A 1 83 ? 15.307 3.161 5.623 1.00 76.19 83 GLY A N 1
ATOM 653 C CA . GLY A 1 83 ? 15.674 3.603 6.975 1.00 76.19 83 GLY A CA 1
ATOM 654 C C . GLY A 1 83 ? 16.932 4.483 7.066 1.00 76.19 83 GLY A C 1
ATOM 655 O O . GLY A 1 83 ? 17.192 5.064 8.119 1.00 76.19 83 GLY A O 1
ATOM 656 N N . LEU A 1 84 ? 17.710 4.620 5.986 1.00 73.81 84 LEU A N 1
ATOM 657 C CA . LEU A 1 84 ? 18.898 5.487 5.934 1.00 73.81 84 LEU A CA 1
ATOM 658 C C . LEU A 1 84 ? 18.600 6.944 5.564 1.00 73.81 84 LEU A C 1
ATOM 660 O O . LEU A 1 84 ? 19.471 7.798 5.765 1.00 73.81 84 LEU A O 1
ATOM 664 N N . GLY A 1 85 ? 17.396 7.226 5.060 1.00 69.56 85 GLY A N 1
ATOM 665 C CA . GLY A 1 85 ? 17.013 8.543 4.551 1.00 69.56 85 GLY A CA 1
ATOM 666 C C . GLY A 1 85 ? 17.911 9.029 3.404 1.00 69.56 85 GLY A C 1
ATOM 667 O O . GLY A 1 85 ? 18.529 8.237 2.695 1.00 69.56 85 GLY A O 1
ATOM 668 N N . ASP A 1 86 ? 18.031 10.349 3.260 1.00 67.38 86 ASP A N 1
ATOM 669 C CA . ASP A 1 86 ? 18.667 11.010 2.105 1.00 67.38 86 ASP A CA 1
ATOM 670 C C . ASP A 1 86 ? 20.207 11.082 2.172 1.00 67.38 86 ASP A C 1
ATOM 672 O O . ASP A 1 86 ? 20.827 12.070 1.769 1.00 67.38 86 ASP A O 1
ATOM 676 N N . ARG A 1 87 ? 20.881 10.058 2.709 1.00 72.81 87 ARG A N 1
ATOM 677 C CA . ARG A 1 87 ? 22.354 10.023 2.717 1.00 72.81 87 ARG A CA 1
ATOM 678 C C . ARG A 1 87 ? 22.885 9.731 1.312 1.00 72.81 87 ARG A C 1
ATOM 680 O O . ARG A 1 87 ? 23.017 8.573 0.924 1.00 72.81 87 ARG A O 1
ATOM 687 N N . GLU A 1 88 ? 23.247 10.786 0.587 1.00 68.25 88 GLU A N 1
ATOM 688 C CA . GLU A 1 88 ? 23.706 10.745 -0.812 1.00 68.25 88 GLU A CA 1
ATOM 689 C C . GLU A 1 88 ? 24.799 9.691 -1.082 1.00 68.25 88 GLU A C 1
ATOM 691 O O . GLU A 1 88 ? 24.669 8.888 -2.003 1.00 68.25 88 GLU A O 1
ATOM 696 N N . GLU A 1 89 ? 25.830 9.606 -0.234 1.00 69.50 89 GLU A N 1
ATOM 697 C CA . GLU A 1 89 ? 26.918 8.620 -0.378 1.00 69.50 89 GLU A CA 1
ATOM 698 C C . GLU A 1 89 ? 26.418 7.165 -0.330 1.00 69.50 89 GLU A C 1
ATOM 700 O O . GLU A 1 89 ? 26.926 6.281 -1.021 1.00 69.50 89 GLU A O 1
ATOM 705 N N . VAL A 1 90 ? 25.406 6.910 0.497 1.00 67.81 90 VAL A N 1
ATOM 706 C CA . VAL A 1 90 ? 24.843 5.578 0.725 1.00 67.81 90 VAL A CA 1
ATOM 707 C C . VAL A 1 90 ? 23.878 5.204 -0.398 1.00 67.81 90 VAL A C 1
ATOM 709 O O . VAL A 1 90 ? 23.862 4.050 -0.831 1.00 67.81 90 VAL A O 1
ATOM 712 N N . LEU A 1 91 ? 23.134 6.180 -0.925 1.00 67.50 91 LEU A N 1
ATOM 713 C CA . LEU A 1 91 ? 22.295 6.023 -2.113 1.00 67.50 91 LEU A CA 1
ATOM 714 C C . LEU A 1 91 ? 23.141 5.629 -3.329 1.00 67.50 91 LEU A C 1
ATOM 716 O O . LEU A 1 91 ? 22.881 4.581 -3.917 1.00 67.50 91 LEU A O 1
ATOM 720 N N . MET A 1 92 ? 24.230 6.355 -3.606 1.00 70.25 92 MET A N 1
ATOM 721 C CA . MET A 1 92 ? 25.137 6.050 -4.725 1.00 70.25 92 MET A CA 1
ATOM 722 C C . MET A 1 92 ? 25.719 4.631 -4.645 1.00 70.25 92 MET A C 1
ATOM 724 O O . MET A 1 92 ? 25.812 3.917 -5.645 1.00 70.25 92 MET A O 1
ATOM 728 N N . LEU A 1 93 ? 26.101 4.191 -3.443 1.00 71.00 93 LEU A N 1
ATOM 729 C CA . LEU A 1 93 ? 26.622 2.842 -3.223 1.00 71.00 93 LEU A CA 1
ATOM 730 C C . LEU A 1 93 ? 25.542 1.764 -3.375 1.00 71.00 93 LEU A C 1
ATOM 732 O O . LEU A 1 93 ? 25.815 0.705 -3.938 1.00 71.00 93 LEU A O 1
ATOM 736 N N . THR A 1 94 ? 24.318 2.034 -2.917 1.00 72.12 94 THR A N 1
ATOM 737 C CA . THR A 1 94 ? 23.170 1.129 -3.095 1.00 72.12 94 THR A CA 1
ATOM 738 C C . THR A 1 94 ? 22.829 0.972 -4.571 1.00 72.12 94 THR A C 1
ATOM 740 O O . THR A 1 94 ? 22.665 -0.146 -5.053 1.00 72.12 94 THR A O 1
ATOM 743 N N . GLU A 1 95 ? 22.765 2.083 -5.302 1.00 73.31 95 GLU A N 1
ATOM 744 C CA . GLU A 1 95 ? 22.487 2.126 -6.739 1.00 73.31 95 GLU A CA 1
ATOM 745 C C . GLU A 1 95 ? 23.552 1.366 -7.534 1.00 73.31 95 GLU A C 1
ATOM 747 O O . GLU A 1 95 ? 23.216 0.561 -8.403 1.00 73.31 95 GLU A O 1
ATOM 752 N N . GLY A 1 96 ? 24.831 1.531 -7.181 1.00 73.06 96 GLY A N 1
ATOM 753 C CA . GLY A 1 96 ? 25.934 0.792 -7.797 1.00 73.06 96 GLY A CA 1
ATOM 754 C C . GLY A 1 96 ? 25.818 -0.728 -7.634 1.00 73.06 96 GLY A C 1
ATOM 755 O O . GLY A 1 96 ? 26.089 -1.469 -8.579 1.00 73.06 96 GLY A O 1
ATOM 756 N N . VAL A 1 97 ? 25.373 -1.214 -6.469 1.00 74.12 97 VAL A N 1
ATOM 757 C CA . VAL A 1 97 ? 25.112 -2.651 -6.248 1.00 74.12 97 VAL A CA 1
ATOM 758 C C . VAL A 1 97 ? 23.878 -3.104 -7.027 1.00 74.12 97 VAL A C 1
ATOM 760 O O . VAL A 1 97 ? 23.927 -4.111 -7.739 1.00 74.12 97 VAL A O 1
ATOM 763 N N . LYS A 1 98 ? 22.787 -2.344 -6.927 1.00 75.25 98 LYS A N 1
ATOM 764 C CA . LYS A 1 98 ? 21.479 -2.658 -7.513 1.00 75.25 98 LYS A CA 1
ATOM 765 C C . LYS A 1 98 ? 21.538 -2.766 -9.034 1.00 75.25 98 LYS A C 1
ATOM 767 O O . LYS A 1 98 ? 20.969 -3.694 -9.602 1.00 75.25 98 LYS A O 1
ATOM 772 N N . PHE A 1 99 ? 22.277 -1.872 -9.687 1.00 76.12 99 PHE A N 1
ATOM 773 C CA . PHE A 1 99 ? 22.397 -1.811 -11.146 1.00 76.12 99 PHE A CA 1
ATOM 774 C C . PHE A 1 99 ? 23.668 -2.471 -11.696 1.00 76.12 99 PHE A C 1
ATOM 776 O O . PHE A 1 99 ? 23.941 -2.368 -12.889 1.00 76.12 99 PHE A O 1
ATOM 783 N N . SER A 1 100 ? 24.412 -3.214 -10.868 1.00 70.88 100 SER A N 1
ATOM 784 C CA . SER A 1 100 ? 25.669 -3.891 -11.242 1.00 70.88 100 SER A CA 1
ATOM 785 C C . SER A 1 100 ? 25.564 -4.886 -12.415 1.00 70.88 100 SER A C 1
ATOM 787 O O . SER A 1 100 ? 26.588 -5.326 -12.934 1.00 70.88 100 SER A O 1
ATOM 789 N N . GLY A 1 101 ? 24.347 -5.239 -12.850 1.00 67.88 101 GLY A N 1
ATOM 790 C CA . GLY A 1 101 ? 24.076 -6.090 -14.017 1.00 67.88 101 GLY A CA 1
ATOM 791 C C . GLY A 1 101 ? 23.714 -5.343 -15.307 1.00 67.88 101 GLY A C 1
ATOM 792 O O . GLY A 1 101 ? 23.532 -5.984 -16.339 1.00 67.88 101 GLY A O 1
ATOM 793 N N . ILE A 1 102 ? 23.592 -4.013 -15.278 1.00 75.81 102 ILE A N 1
ATOM 794 C CA . ILE A 1 102 ? 23.269 -3.207 -16.460 1.00 75.81 102 ILE A CA 1
ATOM 795 C C . ILE A 1 102 ? 24.569 -2.768 -17.135 1.00 75.81 102 ILE A C 1
ATOM 797 O O . ILE A 1 102 ? 25.432 -2.151 -16.519 1.00 75.81 102 ILE A O 1
ATOM 801 N N . THR A 1 103 ? 24.705 -3.054 -18.427 1.00 70.12 103 THR A N 1
ATOM 802 C CA . THR A 1 103 ? 25.887 -2.660 -19.214 1.00 70.12 103 THR A CA 1
ATOM 803 C C . THR A 1 103 ? 25.749 -1.271 -19.842 1.00 70.12 103 THR A C 1
ATOM 805 O O . THR A 1 103 ? 26.751 -0.615 -20.124 1.00 70.12 103 THR A O 1
ATOM 808 N N . ALA A 1 104 ? 24.518 -0.800 -20.057 1.00 81.75 104 ALA A N 1
ATOM 809 C CA . ALA A 1 104 ? 24.230 0.497 -20.658 1.00 81.75 104 ALA A CA 1
ATOM 810 C C . ALA A 1 104 ? 24.190 1.613 -19.601 1.00 81.75 104 ALA A C 1
ATOM 812 O O . ALA A 1 104 ? 23.230 1.716 -18.838 1.00 81.75 104 ALA A O 1
ATOM 813 N N . LEU A 1 105 ? 25.201 2.489 -19.605 1.00 83.25 105 LEU A N 1
ATOM 814 C CA . LEU A 1 105 ? 25.293 3.618 -18.670 1.00 83.25 105 LEU A CA 1
ATOM 815 C C . LEU A 1 105 ? 24.085 4.567 -18.769 1.00 83.25 105 LEU A C 1
ATOM 817 O O . LEU A 1 105 ? 23.571 4.998 -17.744 1.00 83.25 105 LEU A O 1
ATOM 821 N N . ASP A 1 106 ? 23.568 4.797 -19.980 1.00 85.25 106 ASP A N 1
ATOM 822 C CA . ASP A 1 106 ? 22.385 5.639 -20.217 1.00 85.25 106 ASP A CA 1
ATOM 823 C C . ASP A 1 106 ? 21.134 5.149 -19.465 1.00 85.25 106 ASP A C 1
ATOM 825 O O . ASP A 1 106 ? 20.304 5.956 -19.044 1.00 85.25 106 ASP A O 1
ATOM 829 N N . VAL A 1 107 ? 20.988 3.828 -19.304 1.00 86.19 107 VAL A N 1
ATOM 830 C CA . VAL A 1 107 ? 19.871 3.211 -18.571 1.00 86.19 107 VAL A CA 1
ATOM 831 C C . VAL A 1 107 ? 20.059 3.415 -17.073 1.00 86.19 107 VAL A C 1
ATOM 833 O O . VAL A 1 107 ? 19.103 3.757 -16.387 1.00 86.19 107 VAL A O 1
ATOM 836 N N . ILE A 1 108 ? 21.285 3.250 -16.572 1.00 85.81 108 ILE A N 1
ATOM 837 C CA . ILE A 1 108 ? 21.610 3.468 -15.158 1.00 85.81 108 ILE A CA 1
ATOM 838 C C . ILE A 1 108 ? 21.343 4.927 -14.779 1.00 85.81 108 ILE A C 1
ATOM 840 O O . ILE A 1 108 ? 20.649 5.183 -13.800 1.00 85.81 108 ILE A O 1
ATOM 844 N N . GLU A 1 109 ? 21.824 5.879 -15.583 1.00 86.12 109 GLU A N 1
ATOM 845 C CA . GLU A 1 109 ? 21.592 7.311 -15.364 1.00 86.12 109 GLU A CA 1
ATOM 846 C C . GLU A 1 109 ? 20.099 7.655 -15.322 1.00 86.12 109 GLU A C 1
ATOM 848 O O . GLU A 1 109 ? 19.672 8.401 -14.444 1.00 86.12 109 GLU A O 1
ATOM 853 N N . ALA A 1 110 ? 19.303 7.089 -16.237 1.00 87.81 110 ALA A N 1
ATOM 854 C CA . ALA A 1 110 ? 17.860 7.307 -16.271 1.00 87.81 110 ALA A CA 1
ATOM 855 C C . ALA A 1 110 ? 17.158 6.733 -15.027 1.00 87.81 110 ALA A C 1
ATOM 857 O O . ALA A 1 110 ? 16.300 7.394 -14.447 1.00 87.81 110 ALA A O 1
ATOM 858 N N . LEU A 1 111 ? 17.526 5.524 -14.586 1.00 87.88 111 LEU A N 1
ATOM 859 C CA . LEU A 1 111 ? 16.929 4.888 -13.404 1.00 87.88 111 LEU A CA 1
ATOM 860 C C . LEU A 1 111 ? 17.285 5.633 -12.111 1.00 87.88 111 LEU A C 1
ATOM 862 O O . LEU A 1 111 ? 16.404 5.863 -11.284 1.00 87.88 111 LEU A O 1
ATOM 866 N N . ILE A 1 112 ? 18.543 6.059 -11.964 1.00 84.75 112 ILE A N 1
ATOM 867 C CA . ILE A 1 112 ? 18.996 6.881 -10.831 1.00 84.75 112 ILE A CA 1
ATOM 868 C C . ILE A 1 112 ? 18.286 8.239 -10.839 1.00 84.75 112 ILE A C 1
ATOM 870 O O . ILE A 1 112 ? 17.793 8.681 -9.804 1.00 84.75 112 ILE A O 1
ATOM 874 N N . GLY A 1 113 ? 18.181 8.887 -12.005 1.00 85.19 113 GLY A N 1
ATOM 875 C CA . GLY A 1 113 ? 17.471 10.160 -12.156 1.00 85.19 113 GLY A CA 1
ATOM 876 C C . GLY A 1 113 ? 16.013 10.068 -11.706 1.00 85.19 113 GLY A C 1
ATOM 877 O O . GLY A 1 113 ? 15.575 10.870 -10.882 1.00 85.19 113 GLY A O 1
ATOM 878 N N . ILE A 1 114 ? 15.291 9.038 -12.162 1.00 87.50 114 ILE A N 1
ATOM 879 C CA . ILE A 1 114 ? 13.900 8.782 -11.760 1.00 87.50 114 ILE A CA 1
ATOM 880 C C . ILE A 1 114 ? 13.791 8.551 -10.250 1.00 87.50 114 ILE A C 1
ATOM 882 O O . ILE A 1 114 ? 12.887 9.098 -9.621 1.00 87.50 114 ILE A O 1
ATOM 886 N N . GLN A 1 115 ? 14.686 7.748 -9.668 1.00 83.31 115 GLN A N 1
ATOM 887 C CA . GLN A 1 115 ? 14.646 7.423 -8.241 1.00 83.31 115 GLN A CA 1
ATOM 888 C C . GLN A 1 115 ? 14.913 8.662 -7.377 1.00 83.31 115 GLN A C 1
ATOM 890 O O . GLN A 1 115 ? 14.200 8.895 -6.403 1.00 83.31 115 GLN A O 1
ATOM 895 N N . ARG A 1 116 ? 15.899 9.482 -7.756 1.00 82.00 116 ARG A N 1
ATOM 896 C CA . ARG A 1 116 ? 16.251 10.709 -7.035 1.00 82.00 116 ARG A CA 1
ATOM 897 C C . ARG A 1 116 ? 15.149 11.758 -7.116 1.00 82.00 116 ARG A C 1
ATOM 899 O O . ARG A 1 116 ? 14.786 12.348 -6.105 1.00 82.00 116 ARG A O 1
ATOM 906 N N . ASP A 1 117 ? 14.620 11.989 -8.312 1.00 82.56 117 ASP A N 1
ATOM 907 C CA . ASP A 1 117 ? 13.676 13.081 -8.549 1.00 82.56 117 ASP A CA 1
ATOM 908 C C . ASP A 1 117 ? 12.218 12.643 -8.282 1.00 82.56 117 ASP A C 1
ATOM 910 O O . ASP A 1 117 ? 11.301 13.465 -8.335 1.00 82.56 117 ASP A O 1
ATOM 914 N N . SER A 1 118 ? 11.992 11.349 -7.996 1.00 84.75 118 SER A N 1
ATOM 915 C CA . SER A 1 118 ? 10.673 10.705 -7.835 1.00 84.75 118 SER A CA 1
ATOM 916 C C . SER A 1 118 ? 9.706 10.984 -8.993 1.00 84.75 118 SER A C 1
ATOM 918 O O . SER A 1 118 ? 8.485 10.889 -8.853 1.00 84.75 118 SER A O 1
ATOM 920 N N . LYS A 1 119 ? 10.254 11.350 -10.155 1.00 87.31 119 LYS A N 1
ATOM 921 C CA . LYS A 1 119 ? 9.517 11.733 -11.351 1.00 87.31 119 LYS A CA 1
ATOM 922 C C . LYS A 1 119 ? 10.373 11.486 -12.595 1.00 87.31 119 LYS A C 1
ATOM 924 O O . LYS A 1 119 ? 11.515 11.938 -12.640 1.00 87.31 119 LYS A O 1
ATOM 929 N N . PRO A 1 120 ? 9.833 10.831 -13.632 1.00 88.56 120 PRO A N 1
ATOM 930 C CA . PRO A 1 120 ? 10.552 10.634 -14.879 1.00 88.56 120 PRO A CA 1
ATOM 931 C C . PRO A 1 120 ? 10.626 11.911 -15.719 1.00 88.56 120 PRO A C 1
ATOM 933 O O . PRO A 1 120 ? 9.628 12.604 -15.924 1.00 88.56 120 PRO A O 1
ATOM 936 N N . SER A 1 121 ? 11.806 12.206 -16.273 1.00 89.62 121 SER A N 1
ATOM 937 C CA . SER A 1 121 ? 11.918 13.183 -17.354 1.00 89.62 121 SER A CA 1
ATOM 938 C C . SER A 1 121 ? 11.580 12.538 -18.704 1.00 89.62 121 SER A C 1
ATOM 940 O O . SER A 1 121 ? 11.730 11.330 -18.900 1.00 89.62 121 SER A O 1
ATOM 942 N N . GLY A 1 122 ? 11.168 13.347 -19.686 1.00 86.81 122 GLY A N 1
ATOM 943 C CA . GLY A 1 122 ? 10.927 12.842 -21.044 1.00 86.81 122 GLY A CA 1
ATOM 944 C C . GLY A 1 122 ? 12.172 12.206 -21.679 1.00 86.81 122 GLY A C 1
ATOM 945 O O . GLY A 1 122 ? 12.063 11.227 -22.412 1.00 86.81 122 GLY A O 1
ATOM 946 N N . GLY A 1 123 ? 13.364 12.712 -21.341 1.00 87.94 123 GLY A N 1
ATOM 947 C CA . GLY A 1 123 ? 14.631 12.127 -21.780 1.00 87.94 123 GLY A CA 1
ATOM 948 C C . GLY A 1 123 ? 14.869 10.734 -21.195 1.00 87.94 123 GLY A C 1
ATOM 949 O O . GLY A 1 123 ? 15.290 9.838 -21.926 1.00 87.94 123 GLY A O 1
ATOM 950 N N . ASP A 1 124 ? 14.545 10.537 -19.915 1.00 90.81 124 ASP A N 1
ATOM 951 C CA . ASP A 1 124 ? 14.695 9.246 -19.236 1.00 90.81 124 ASP A CA 1
ATOM 952 C C . ASP A 1 124 ? 13.763 8.197 -19.844 1.00 90.81 124 ASP A C 1
ATOM 954 O O . ASP A 1 124 ? 14.208 7.101 -20.181 1.00 90.81 124 ASP A O 1
ATOM 958 N N . ILE A 1 125 ? 12.498 8.556 -20.090 1.00 92.81 125 ILE A N 1
ATOM 959 C CA . ILE A 1 125 ? 11.508 7.660 -20.709 1.00 92.81 125 ILE A CA 1
ATOM 960 C C . ILE A 1 125 ? 11.981 7.203 -22.092 1.00 92.81 125 ILE A C 1
ATOM 962 O O . ILE A 1 125 ? 11.973 6.008 -22.387 1.00 92.81 125 ILE A O 1
ATOM 966 N N . VAL A 1 126 ? 12.449 8.133 -22.931 1.00 92.75 126 VAL A N 1
ATOM 967 C CA . VAL A 1 126 ? 12.932 7.814 -24.284 1.00 92.75 126 VAL A CA 1
ATOM 968 C C . VAL A 1 126 ? 14.178 6.926 -24.238 1.00 92.75 126 VAL A C 1
ATOM 970 O O . VAL A 1 126 ? 14.275 5.971 -25.015 1.00 92.75 126 VAL A O 1
ATOM 973 N N . LYS A 1 127 ? 15.126 7.203 -23.330 1.00 92.44 127 LYS A N 1
ATOM 974 C CA . LYS A 1 127 ? 16.320 6.365 -23.128 1.00 92.44 127 LYS A CA 1
ATOM 975 C C . LYS A 1 127 ? 15.923 4.944 -22.725 1.00 92.44 127 LYS A C 1
ATOM 977 O O . LYS A 1 127 ? 16.343 3.991 -23.383 1.00 92.44 127 LYS A O 1
ATOM 982 N N . LEU A 1 128 ? 15.084 4.796 -21.699 1.00 92.06 128 LEU A N 1
ATOM 983 C CA . LEU A 1 128 ? 14.621 3.493 -21.223 1.00 92.06 128 LEU A CA 1
ATOM 984 C C . LEU A 1 128 ? 13.894 2.734 -22.335 1.00 92.06 128 LEU A C 1
ATOM 986 O O . LEU A 1 128 ? 14.286 1.617 -22.670 1.00 92.06 128 LEU A O 1
ATOM 990 N N . TYR A 1 129 ? 12.908 3.360 -22.976 1.00 93.00 129 TYR A N 1
ATOM 991 C CA . TYR A 1 129 ? 12.140 2.741 -24.054 1.00 93.00 129 TYR A CA 1
ATOM 992 C C . TYR A 1 129 ? 13.040 2.226 -25.182 1.00 93.00 129 TYR A C 1
ATOM 994 O O . TYR A 1 129 ? 12.913 1.077 -25.604 1.00 93.00 129 TYR A O 1
ATOM 1002 N N . LYS A 1 130 ? 14.015 3.027 -25.625 1.00 92.88 130 LYS A N 1
ATOM 1003 C CA . LYS A 1 130 ? 14.960 2.631 -26.678 1.00 92.88 130 LYS A CA 1
ATOM 1004 C C . LYS A 1 130 ? 15.758 1.374 -26.315 1.00 92.88 130 LYS A C 1
ATOM 1006 O O . LYS A 1 130 ? 15.968 0.526 -27.181 1.00 92.88 130 LYS A O 1
ATOM 1011 N N . HIS A 1 131 ? 16.224 1.255 -25.072 1.00 88.81 131 HIS A N 1
ATOM 1012 C CA . HIS A 1 131 ? 17.040 0.117 -24.639 1.00 88.81 131 HIS A CA 1
ATOM 1013 C C . HIS A 1 131 ? 16.205 -1.140 -24.367 1.00 88.81 131 HIS A C 1
ATOM 1015 O O . HIS A 1 131 ? 16.586 -2.222 -24.815 1.00 88.81 131 HIS A O 1
ATOM 1021 N N . TYR A 1 132 ? 15.046 -1.013 -23.719 1.00 89.06 132 TYR A N 1
ATOM 1022 C CA . TYR A 1 132 ? 14.156 -2.151 -23.455 1.00 89.06 132 TYR A CA 1
ATOM 1023 C C . TYR A 1 132 ? 13.453 -2.672 -24.718 1.00 89.06 132 TYR A C 1
ATOM 1025 O O . TYR A 1 132 ? 13.188 -3.868 -24.828 1.00 89.06 132 TYR A O 1
ATOM 1033 N N . ASN A 1 133 ? 13.229 -1.814 -25.715 1.00 88.62 133 ASN A N 1
ATOM 1034 C CA . ASN A 1 133 ? 12.713 -2.211 -27.027 1.00 88.62 133 ASN A CA 1
ATOM 1035 C C . ASN A 1 133 ? 13.822 -2.657 -28.010 1.00 88.62 133 ASN A C 1
ATOM 1037 O O . ASN A 1 133 ? 13.561 -2.915 -29.183 1.00 88.62 133 ASN A O 1
ATOM 1041 N N . SER A 1 134 ? 15.082 -2.737 -27.568 1.00 86.94 134 SER A N 1
ATOM 1042 C CA . SER A 1 134 ? 16.192 -3.200 -28.411 1.00 86.94 134 SER A CA 1
ATOM 1043 C C . SER A 1 134 ? 16.194 -4.727 -28.564 1.00 86.94 134 SER A C 1
ATOM 1045 O O . SER A 1 134 ? 15.385 -5.415 -27.950 1.00 86.94 134 SER A O 1
ATOM 1047 N N . ASN A 1 135 ? 17.098 -5.291 -29.375 1.00 78.44 135 ASN A N 1
ATOM 1048 C CA . ASN A 1 135 ? 17.223 -6.748 -29.537 1.00 78.44 135 ASN A CA 1
ATOM 1049 C C . ASN A 1 135 ? 17.784 -7.462 -28.295 1.00 78.44 135 ASN A C 1
ATOM 1051 O O . ASN A 1 135 ? 17.533 -8.655 -28.139 1.00 78.44 135 ASN A O 1
ATOM 1055 N N . ASP A 1 136 ? 18.495 -6.730 -27.436 1.00 79.94 136 ASP A N 1
ATOM 1056 C CA . ASP A 1 136 ? 19.155 -7.226 -26.227 1.00 79.94 136 ASP A CA 1
ATOM 1057 C C . ASP A 1 136 ? 18.779 -6.314 -25.044 1.00 79.94 136 ASP A C 1
ATOM 1059 O O . ASP A 1 136 ? 19.501 -5.366 -24.722 1.00 79.94 136 ASP A O 1
ATOM 1063 N N . PRO A 1 137 ? 17.566 -6.480 -24.488 1.00 84.38 137 PRO A N 1
ATOM 1064 C CA . PRO A 1 137 ? 17.048 -5.587 -23.466 1.00 84.38 137 PRO A CA 1
ATOM 1065 C C . PRO A 1 137 ? 17.729 -5.851 -22.117 1.00 84.38 137 PRO A C 1
ATOM 1067 O O . PRO A 1 137 ? 18.073 -6.994 -21.813 1.00 84.38 137 PRO A O 1
ATOM 1070 N N . PRO A 1 138 ? 17.839 -4.834 -21.247 1.00 84.94 138 PRO A N 1
ATOM 1071 C CA . PRO A 1 138 ? 18.145 -5.076 -19.844 1.00 84.94 138 PRO A CA 1
ATOM 1072 C C . PRO A 1 138 ? 17.071 -5.960 -19.187 1.00 84.94 138 PRO A C 1
ATOM 1074 O O . PRO A 1 138 ? 15.923 -6.013 -19.643 1.00 84.94 138 PRO A O 1
ATOM 1077 N N . SER A 1 139 ? 17.430 -6.612 -18.079 1.00 83.12 139 SER A N 1
ATOM 1078 C CA . SER A 1 139 ? 16.478 -7.402 -17.290 1.00 83.12 139 SER A CA 1
ATOM 1079 C C . SER A 1 139 ? 15.287 -6.541 -16.828 1.00 83.12 139 SER A C 1
ATOM 1081 O O . SER A 1 139 ? 15.489 -5.426 -16.335 1.00 83.12 139 SER A O 1
ATOM 1083 N N . PRO A 1 140 ? 14.037 -7.040 -16.917 1.00 83.44 140 PRO A N 1
ATOM 1084 C CA . PRO A 1 140 ? 12.859 -6.322 -16.429 1.00 83.44 140 PRO A CA 1
ATOM 1085 C C . PRO A 1 140 ? 12.885 -6.088 -14.910 1.00 83.44 140 PRO A C 1
ATOM 1087 O O . PRO A 1 140 ? 12.174 -5.209 -14.425 1.00 83.44 140 PRO A O 1
ATOM 1090 N N . VAL A 1 141 ? 13.714 -6.819 -14.150 1.00 80.75 141 VAL A N 1
ATOM 1091 C CA . VAL A 1 141 ? 13.862 -6.658 -12.692 1.00 80.75 141 VAL A CA 1
ATOM 1092 C C . VAL A 1 141 ? 14.222 -5.220 -12.311 1.00 80.75 141 VAL A C 1
ATOM 1094 O O . VAL A 1 141 ? 13.752 -4.728 -11.291 1.00 80.75 141 VAL A O 1
ATOM 1097 N N . PHE A 1 142 ? 14.980 -4.510 -13.150 1.00 83.88 142 PHE A N 1
ATOM 1098 C CA . PHE A 1 142 ? 15.375 -3.127 -12.869 1.00 83.88 142 PHE A CA 1
ATOM 1099 C C . PHE A 1 142 ? 14.224 -2.124 -13.012 1.00 83.88 142 PHE A C 1
ATOM 1101 O O . PHE A 1 142 ? 14.208 -1.122 -12.304 1.00 83.88 142 PHE A O 1
ATOM 1108 N N . LEU A 1 143 ? 13.247 -2.394 -13.888 1.00 88.12 143 LEU A N 1
ATOM 1109 C CA . LEU A 1 143 ? 12.026 -1.585 -13.982 1.00 88.12 143 LEU A CA 1
ATOM 1110 C C . LEU A 1 143 ? 11.029 -1.912 -12.873 1.00 88.12 143 LEU A C 1
ATOM 1112 O O . LEU A 1 143 ? 10.182 -1.080 -12.583 1.00 88.12 143 LEU A O 1
ATOM 1116 N N . ARG A 1 144 ? 11.116 -3.106 -12.272 1.00 85.88 144 ARG A N 1
ATOM 1117 C CA . ARG A 1 144 ? 10.219 -3.583 -11.204 1.00 85.88 144 ARG A CA 1
ATOM 1118 C C . ARG A 1 144 ? 10.523 -3.013 -9.827 1.00 85.88 144 ARG A C 1
ATOM 1120 O O . ARG A 1 144 ? 9.875 -3.386 -8.851 1.00 85.88 144 ARG A O 1
ATOM 1127 N N . ASP A 1 145 ? 11.510 -2.138 -9.731 1.00 84.06 145 ASP A N 1
ATOM 1128 C CA . ASP A 1 145 ? 11.753 -1.428 -8.495 1.00 84.06 145 ASP A CA 1
ATOM 1129 C C . ASP A 1 145 ? 10.541 -0.574 -8.104 1.00 84.06 145 ASP A C 1
ATOM 1131 O O . ASP A 1 145 ? 9.991 0.151 -8.934 1.00 84.06 145 ASP A O 1
ATOM 1135 N N . ALA A 1 146 ? 10.139 -0.647 -6.834 1.00 82.81 146 ALA A N 1
ATOM 1136 C CA . ALA A 1 146 ? 8.925 0.005 -6.354 1.00 82.81 146 ALA A CA 1
ATOM 1137 C C . ALA A 1 146 ? 8.955 1.528 -6.558 1.00 82.81 146 ALA A C 1
ATOM 1139 O O . ALA A 1 146 ? 7.956 2.100 -6.986 1.00 82.81 146 ALA A O 1
ATOM 1140 N N . ALA A 1 147 ? 10.100 2.182 -6.324 1.00 82.81 147 ALA A N 1
ATOM 1141 C CA . ALA A 1 147 ? 10.223 3.628 -6.500 1.00 82.81 147 ALA A CA 1
ATOM 1142 C C . ALA A 1 147 ? 10.073 4.024 -7.976 1.00 82.81 147 ALA A C 1
ATOM 1144 O O . ALA A 1 147 ? 9.351 4.968 -8.295 1.00 82.81 147 ALA A O 1
ATOM 1145 N N . ILE A 1 148 ? 10.692 3.261 -8.880 1.00 88.81 148 ILE A N 1
ATOM 1146 C CA . ILE A 1 148 ? 10.620 3.501 -10.325 1.00 88.81 148 ILE A CA 1
ATOM 1147 C C . ILE A 1 148 ? 9.201 3.254 -10.851 1.00 88.81 148 ILE A C 1
ATOM 1149 O O . ILE A 1 148 ? 8.653 4.118 -11.535 1.00 88.81 148 ILE A O 1
ATOM 1153 N N . LEU A 1 149 ? 8.576 2.119 -10.512 1.00 90.12 149 LEU A N 1
ATOM 1154 C CA . LEU A 1 149 ? 7.196 1.827 -10.920 1.00 90.12 149 LEU A CA 1
ATOM 1155 C C . LEU A 1 149 ? 6.227 2.893 -10.415 1.00 90.12 149 LEU A C 1
ATOM 1157 O O . LEU A 1 149 ? 5.429 3.406 -11.199 1.00 90.12 149 LEU A O 1
ATOM 1161 N N . ASN A 1 150 ? 6.321 3.261 -9.136 1.00 89.19 150 ASN A N 1
ATOM 1162 C CA . ASN A 1 150 ? 5.456 4.279 -8.550 1.00 89.19 150 ASN A CA 1
ATOM 1163 C C . ASN A 1 150 ? 5.659 5.639 -9.225 1.00 89.19 150 ASN A C 1
ATOM 1165 O O . ASN A 1 150 ? 4.671 6.303 -9.524 1.00 89.19 150 ASN A O 1
ATOM 1169 N N . ALA A 1 151 ? 6.896 6.032 -9.544 1.00 89.88 151 ALA A N 1
ATOM 1170 C CA . ALA A 1 151 ? 7.172 7.275 -10.265 1.00 89.88 151 ALA A CA 1
ATOM 1171 C C . ALA A 1 151 ? 6.578 7.272 -11.686 1.00 89.88 151 ALA A C 1
ATOM 1173 O O . ALA A 1 151 ? 5.965 8.256 -12.103 1.00 89.88 151 ALA A O 1
ATOM 1174 N N . LEU A 1 152 ? 6.706 6.163 -12.426 1.00 91.88 152 LEU A N 1
ATOM 1175 C CA . LEU A 1 152 ? 6.122 6.022 -13.766 1.00 91.88 152 LEU A CA 1
ATOM 1176 C C . LEU A 1 152 ? 4.587 6.057 -13.724 1.00 91.88 152 LEU A C 1
ATOM 1178 O O . LEU A 1 152 ? 3.963 6.719 -14.555 1.00 91.88 152 LEU A O 1
ATOM 1182 N N . ILE A 1 153 ? 3.970 5.374 -12.757 1.00 92.06 153 ILE A N 1
ATOM 1183 C CA . ILE A 1 153 ? 2.515 5.374 -12.563 1.00 92.06 153 ILE A CA 1
ATOM 1184 C C . ILE A 1 153 ? 2.028 6.772 -12.172 1.00 92.06 153 ILE A C 1
ATOM 1186 O O . ILE A 1 153 ? 1.099 7.287 -12.795 1.00 92.06 153 ILE A O 1
ATOM 1190 N N . ALA A 1 154 ? 2.663 7.392 -11.176 1.00 88.38 154 ALA A N 1
ATOM 1191 C CA . ALA A 1 154 ? 2.272 8.692 -10.648 1.00 88.38 154 ALA A CA 1
ATOM 1192 C C . ALA A 1 154 ? 2.403 9.808 -11.691 1.00 88.38 154 ALA A C 1
ATOM 1194 O O . ALA A 1 154 ? 1.555 10.690 -11.723 1.00 88.38 154 ALA A O 1
ATOM 1195 N N . ASP A 1 155 ? 3.406 9.762 -12.573 1.00 87.75 155 ASP A N 1
ATOM 1196 C CA . ASP A 1 155 ? 3.511 10.711 -13.688 1.00 87.75 155 ASP A CA 1
ATOM 1197 C C . ASP A 1 155 ? 2.462 10.445 -14.778 1.00 87.75 155 ASP A C 1
ATOM 1199 O O . ASP A 1 155 ? 1.932 11.377 -15.389 1.00 87.75 155 ASP A O 1
ATOM 1203 N N . THR A 1 156 ? 2.123 9.173 -15.010 1.00 88.75 156 THR A N 1
ATOM 1204 C CA . THR A 1 156 ? 1.197 8.778 -16.078 1.00 88.75 156 THR A CA 1
ATOM 1205 C C . THR A 1 156 ? -0.257 9.035 -15.723 1.00 88.75 156 THR A C 1
ATOM 1207 O O . THR A 1 156 ? -1.003 9.470 -16.589 1.00 88.75 156 THR A O 1
ATOM 1210 N N . PHE A 1 157 ? -0.689 8.783 -14.492 1.00 88.12 157 PHE A N 1
ATOM 1211 C CA . PHE A 1 157 ? -2.108 8.763 -14.128 1.00 88.12 157 PHE A CA 1
ATOM 1212 C C . PHE A 1 157 ? -2.514 9.972 -13.277 1.00 88.12 157 PHE A C 1
ATOM 1214 O O . PHE A 1 157 ? -3.039 9.838 -12.175 1.00 88.12 157 PHE A O 1
ATOM 1221 N N . VAL A 1 158 ? -2.319 11.173 -13.831 1.00 83.75 158 VAL A N 1
ATOM 1222 C CA . VAL A 1 158 ? -2.733 12.452 -13.224 1.00 83.75 158 VAL A CA 1
ATOM 1223 C C . VAL A 1 158 ? -3.947 13.037 -13.961 1.00 83.75 158 VAL A C 1
ATOM 1225 O O . VAL A 1 158 ? -3.991 12.995 -15.196 1.00 83.75 158 VAL A O 1
ATOM 1228 N N . PRO A 1 159 ? -4.932 13.630 -13.259 1.00 77.94 159 PRO A N 1
ATOM 1229 C CA . PRO A 1 159 ? -6.042 14.326 -13.906 1.00 77.94 159 PRO A CA 1
ATOM 1230 C C . PRO A 1 159 ? -5.559 15.453 -14.834 1.00 77.94 159 PRO A C 1
ATOM 1232 O O . PRO A 1 159 ? -4.717 16.261 -14.449 1.00 77.94 159 PRO A O 1
ATOM 1235 N N . ARG A 1 160 ? -6.139 15.554 -16.040 1.00 70.81 160 ARG A N 1
ATOM 1236 C CA . ARG A 1 160 ? -5.870 16.630 -17.026 1.00 70.81 160 ARG A CA 1
ATOM 1237 C C . ARG A 1 160 ? -4.397 16.767 -17.451 1.00 70.81 160 ARG A C 1
ATOM 1239 O O . ARG A 1 160 ? -3.901 17.872 -17.666 1.00 70.81 160 ARG A O 1
ATOM 1246 N N . ARG A 1 161 ? -3.697 15.644 -17.575 1.00 71.38 161 ARG A N 1
ATOM 1247 C CA . ARG A 1 161 ? -2.288 15.590 -17.987 1.00 71.38 161 ARG A CA 1
ATOM 1248 C C . ARG A 1 161 ? -2.058 15.920 -19.470 1.00 71.38 161 ARG A C 1
ATOM 1250 O O . ARG A 1 161 ? -2.935 15.734 -20.311 1.00 71.38 161 ARG A O 1
ATOM 1257 N N . SER A 1 162 ? -0.826 16.318 -19.795 1.00 64.44 162 SER A N 1
ATOM 1258 C CA . SER A 1 162 ? -0.321 16.456 -21.169 1.00 64.44 162 SER A CA 1
ATOM 1259 C C . SER A 1 162 ? 1.081 15.834 -21.296 1.00 64.44 162 SER A C 1
ATOM 1261 O O . SER A 1 162 ? 2.076 16.547 -21.424 1.00 64.44 162 SER A O 1
ATOM 1263 N N . ASN A 1 163 ? 1.192 14.504 -21.216 1.00 67.75 163 ASN A N 1
ATOM 1264 C CA . ASN A 1 163 ? 2.498 13.836 -21.307 1.00 67.75 163 ASN A CA 1
ATOM 1265 C C . ASN A 1 163 ? 2.855 13.530 -22.763 1.00 67.75 163 ASN A C 1
ATOM 1267 O O . ASN A 1 163 ? 2.141 12.792 -23.439 1.00 67.75 163 ASN A O 1
ATOM 1271 N N . ALA A 1 164 ? 3.989 14.066 -23.224 1.00 74.44 164 ALA A N 1
ATOM 1272 C CA . ALA A 1 164 ? 4.485 13.886 -24.590 1.00 74.44 164 ALA A CA 1
ATOM 1273 C C . ALA A 1 164 ? 4.976 12.456 -24.900 1.00 74.44 164 ALA A C 1
ATOM 1275 O O . ALA A 1 164 ? 5.036 12.092 -26.068 1.00 74.44 164 ALA A O 1
ATOM 1276 N N . HIS A 1 165 ? 5.296 11.660 -23.871 1.00 86.12 165 HIS A N 1
ATOM 1277 C CA . HIS A 1 165 ? 5.863 10.304 -23.991 1.00 86.12 165 HIS A CA 1
ATOM 1278 C C . HIS A 1 165 ? 4.959 9.225 -23.385 1.00 86.12 165 HIS A C 1
ATOM 1280 O O . HIS A 1 165 ? 5.410 8.275 -22.751 1.00 86.12 165 HIS A O 1
ATOM 1286 N N . LEU A 1 166 ? 3.647 9.424 -23.501 1.00 88.81 166 LEU A N 1
ATOM 1287 C CA . LEU A 1 166 ? 2.661 8.528 -22.913 1.00 88.81 166 LEU A CA 1
ATOM 1288 C C . LEU A 1 166 ? 2.794 7.090 -23.423 1.00 88.81 166 LEU A C 1
ATOM 1290 O O . LEU A 1 166 ? 2.751 6.151 -22.633 1.00 88.81 166 LEU A O 1
ATOM 1294 N N . GLU A 1 167 ? 2.885 6.911 -24.738 1.00 90.69 167 GLU A N 1
ATOM 1295 C CA . GLU A 1 167 ? 2.860 5.573 -25.326 1.00 90.69 167 GLU A CA 1
ATOM 1296 C C . GLU A 1 167 ? 4.067 4.754 -24.871 1.00 90.69 167 GLU A C 1
ATOM 1298 O O . GLU A 1 167 ? 3.920 3.581 -24.525 1.00 90.69 167 GLU A O 1
ATOM 1303 N N . GLU A 1 168 ? 5.232 5.394 -24.793 1.00 93.50 168 GLU A N 1
ATOM 1304 C CA . GLU A 1 168 ? 6.468 4.816 -24.287 1.00 93.50 168 GLU A CA 1
ATOM 1305 C C . GLU A 1 168 ? 6.358 4.459 -22.802 1.00 93.50 168 GLU A C 1
ATOM 1307 O O . GLU A 1 168 ? 6.767 3.364 -22.413 1.00 93.50 168 GLU A O 1
ATOM 1312 N N . THR A 1 169 ? 5.751 5.316 -21.973 1.00 92.88 169 THR A N 1
ATOM 1313 C CA . THR A 1 169 ? 5.558 5.011 -20.548 1.00 92.88 169 THR A CA 1
ATOM 1314 C C . THR A 1 169 ? 4.585 3.854 -20.326 1.00 92.88 169 THR A C 1
ATOM 1316 O O . THR A 1 169 ? 4.889 2.948 -19.551 1.00 92.88 169 THR A O 1
ATOM 1319 N N . LEU A 1 170 ? 3.442 3.819 -21.026 1.00 94.12 170 LEU A N 1
ATOM 1320 C CA . LEU A 1 170 ? 2.501 2.691 -20.929 1.00 94.12 170 LEU A CA 1
ATOM 1321 C C . LEU A 1 170 ? 3.149 1.389 -21.401 1.00 94.12 170 LEU A C 1
ATOM 1323 O O . LEU A 1 170 ? 2.911 0.336 -20.811 1.00 94.12 170 LEU A O 1
ATOM 1327 N N . TRP A 1 171 ? 3.984 1.462 -22.439 1.00 94.81 171 TRP A N 1
ATOM 1328 C CA . TRP A 1 171 ? 4.747 0.317 -22.918 1.00 94.81 171 TRP A CA 1
ATOM 1329 C C . TRP A 1 171 ? 5.732 -0.182 -21.856 1.00 94.81 171 TRP A C 1
ATOM 1331 O O . TRP A 1 171 ? 5.755 -1.378 -21.578 1.00 94.81 171 TRP A O 1
ATOM 1341 N N . LEU A 1 172 ? 6.495 0.714 -21.217 1.00 93.62 172 LEU A N 1
ATOM 1342 C CA . LEU A 1 172 ? 7.442 0.357 -20.153 1.00 93.62 172 LEU A CA 1
ATOM 1343 C C . LEU A 1 172 ? 6.735 -0.266 -18.942 1.00 93.62 172 LEU A C 1
ATOM 1345 O O . LEU A 1 172 ? 7.212 -1.270 -18.413 1.00 93.62 172 LEU A O 1
ATOM 1349 N N . LEU A 1 173 ? 5.580 0.274 -18.542 1.00 94.06 173 LEU A N 1
ATOM 1350 C CA . LEU A 1 173 ? 4.754 -0.284 -17.466 1.00 94.06 173 LEU A CA 1
ATOM 1351 C C . LEU A 1 173 ? 4.240 -1.687 -17.815 1.00 94.06 173 LEU A C 1
ATOM 1353 O O . LEU A 1 173 ? 4.386 -2.615 -17.020 1.00 94.06 173 LEU A O 1
ATOM 1357 N N . ALA A 1 174 ? 3.684 -1.868 -19.017 1.00 93.62 174 ALA A N 1
ATOM 1358 C CA . ALA A 1 174 ? 3.224 -3.176 -19.477 1.00 93.62 174 ALA A CA 1
ATOM 1359 C C . ALA A 1 174 ? 4.379 -4.189 -19.549 1.00 93.62 174 ALA A C 1
ATOM 1361 O O . ALA A 1 174 ? 4.212 -5.342 -19.146 1.00 93.62 174 ALA A O 1
ATOM 1362 N N . TYR A 1 175 ? 5.555 -3.751 -20.008 1.00 91.19 175 TYR A N 1
ATOM 1363 C CA . TYR A 1 175 ? 6.749 -4.583 -20.131 1.00 91.19 175 TYR A CA 1
ATOM 1364 C C . TYR A 1 175 ? 7.232 -5.054 -18.759 1.00 91.19 175 TYR A C 1
ATOM 1366 O O . TYR A 1 175 ? 7.441 -6.249 -18.553 1.00 91.19 175 TYR A O 1
ATOM 1374 N N . ALA A 1 176 ? 7.340 -4.132 -17.798 1.00 90.62 176 ALA A N 1
ATOM 1375 C CA . ALA A 1 176 ? 7.789 -4.434 -16.444 1.00 90.62 176 ALA A CA 1
ATOM 1376 C C . ALA A 1 176 ? 6.889 -5.467 -15.748 1.00 90.62 176 ALA A C 1
ATOM 1378 O O . ALA A 1 176 ? 7.388 -6.344 -15.042 1.00 90.62 176 ALA A O 1
ATOM 1379 N N . VAL A 1 177 ? 5.573 -5.403 -15.963 1.00 89.38 177 VAL A N 1
ATOM 1380 C CA . VAL A 1 177 ? 4.611 -6.285 -15.284 1.00 89.38 177 VAL A CA 1
ATOM 1381 C C . VAL A 1 177 ? 4.444 -7.634 -15.987 1.00 89.38 177 VAL A C 1
ATOM 1383 O O . VAL A 1 177 ? 4.229 -8.632 -15.308 1.00 89.38 177 VAL A O 1
ATOM 1386 N N . SER A 1 178 ? 4.576 -7.689 -17.314 1.00 87.50 178 SER A N 1
ATOM 1387 C CA . SER A 1 178 ? 4.151 -8.871 -18.086 1.00 87.50 178 SER A CA 1
ATOM 1388 C C . SER A 1 178 ? 5.292 -9.788 -18.533 1.00 87.50 178 SER A C 1
ATOM 1390 O O . SER A 1 178 ? 5.060 -10.968 -18.750 1.00 87.50 178 SER A O 1
ATOM 1392 N N . ILE A 1 179 ? 6.520 -9.281 -18.685 1.00 84.69 179 ILE A N 1
ATOM 1393 C CA . ILE A 1 179 ? 7.624 -10.070 -19.258 1.00 84.69 179 ILE A CA 1
ATOM 1394 C C . ILE A 1 179 ? 8.400 -10.820 -18.176 1.00 84.69 179 ILE A C 1
ATOM 1396 O O . ILE A 1 179 ? 8.998 -10.202 -17.296 1.00 84.69 179 ILE A O 1
ATOM 1400 N N . VAL A 1 180 ? 8.456 -12.149 -18.246 1.00 77.19 180 VAL A N 1
ATOM 1401 C CA . VAL A 1 180 ? 9.285 -12.964 -17.345 1.00 77.19 180 VAL A CA 1
ATOM 1402 C C . VAL A 1 180 ? 10.732 -13.001 -17.842 1.00 77.19 180 VAL A C 1
ATOM 1404 O O . VAL A 1 180 ? 10.993 -13.149 -19.035 1.00 77.19 180 VAL A O 1
ATOM 1407 N N . ASP A 1 181 ? 11.685 -12.843 -16.920 1.00 70.31 181 ASP A N 1
ATOM 1408 C CA . ASP A 1 181 ? 13.105 -12.954 -17.243 1.00 70.31 181 ASP A CA 1
ATOM 1409 C C . ASP A 1 181 ? 13.451 -14.440 -17.405 1.00 70.31 181 ASP A C 1
ATOM 1411 O O . ASP A 1 181 ? 13.474 -15.200 -16.435 1.00 70.31 181 ASP A O 1
ATOM 1415 N N . HIS A 1 182 ? 13.631 -14.883 -18.647 1.00 59.50 182 HIS A N 1
ATOM 1416 C CA . HIS A 1 182 ? 14.091 -16.230 -18.953 1.00 59.50 182 HIS A CA 1
ATOM 1417 C C . HIS A 1 182 ? 15.534 -16.153 -19.450 1.00 59.50 182 HIS A C 1
ATOM 1419 O O . HIS A 1 182 ? 15.792 -15.577 -20.507 1.00 59.50 182 HIS A O 1
ATOM 1425 N N . ASP A 1 183 ? 16.454 -16.828 -18.747 1.00 50.84 183 ASP A N 1
ATOM 1426 C CA . ASP A 1 183 ? 17.893 -16.923 -19.071 1.00 50.84 183 ASP A CA 1
ATOM 1427 C C . ASP A 1 183 ? 18.196 -17.425 -20.496 1.00 50.84 183 ASP A C 1
ATOM 1429 O O . ASP A 1 183 ? 19.333 -17.393 -20.966 1.00 50.84 183 ASP A O 1
ATOM 1433 N N . SER A 1 184 ? 17.196 -17.910 -21.229 1.00 42.25 184 SER A N 1
ATOM 1434 C CA . SER A 1 184 ? 17.365 -18.252 -22.632 1.00 42.25 184 SER A CA 1
ATOM 1435 C C . SER A 1 184 ? 16.064 -18.096 -23.416 1.00 42.25 184 SER A C 1
ATOM 1437 O O . SER A 1 184 ? 15.214 -18.979 -23.430 1.00 42.25 184 SER A O 1
ATOM 1439 N N . LYS A 1 185 ? 16.015 -17.003 -24.186 1.00 43.03 185 LYS A N 1
ATOM 1440 C CA . LYS A 1 185 ? 15.069 -16.673 -25.269 1.00 43.03 185 LYS A CA 1
ATOM 1441 C C . LYS A 1 185 ? 13.810 -15.922 -24.829 1.00 43.03 185 LYS A C 1
ATOM 1443 O O . LYS A 1 185 ? 12.882 -16.480 -24.258 1.00 43.03 185 LYS A O 1
ATOM 1448 N N . ARG A 1 186 ? 13.758 -14.659 -25.267 1.00 45.31 186 ARG A N 1
ATOM 1449 C CA . ARG A 1 186 ? 12.522 -13.908 -25.506 1.00 45.31 186 ARG A CA 1
ATOM 1450 C C . ARG A 1 186 ? 11.485 -14.782 -26.218 1.00 45.31 186 ARG A C 1
ATOM 1452 O O . ARG A 1 186 ? 11.806 -15.391 -27.239 1.00 45.31 186 ARG A O 1
ATOM 1459 N N . GLY A 1 187 ? 10.247 -14.738 -25.734 1.00 49.12 187 GLY A N 1
ATOM 1460 C CA . GLY A 1 187 ? 9.080 -15.204 -26.479 1.00 49.12 187 GLY A CA 1
ATOM 1461 C C . GLY A 1 187 ? 8.673 -16.640 -26.182 1.00 49.12 187 GLY A C 1
ATOM 1462 O O . GLY A 1 187 ? 8.588 -17.458 -27.100 1.00 49.12 187 GLY A O 1
ATOM 1463 N N . SER A 1 188 ? 8.336 -16.940 -24.925 1.00 47.19 188 SER A N 1
ATOM 1464 C CA . SER A 1 188 ? 7.280 -17.930 -24.733 1.00 47.19 188 SER A CA 1
ATOM 1465 C C . SER A 1 188 ? 5.983 -17.345 -25.318 1.00 47.19 188 SER A C 1
ATOM 1467 O O . SER A 1 188 ? 5.764 -16.135 -25.279 1.00 47.19 188 SER A O 1
ATOM 1469 N N . VAL A 1 189 ? 5.136 -18.182 -25.922 1.00 50.09 189 VAL A N 1
ATOM 1470 C CA . VAL A 1 189 ? 3.888 -17.736 -26.576 1.00 50.09 189 VAL A CA 1
ATOM 1471 C C . VAL A 1 189 ? 2.940 -17.027 -25.585 1.00 50.09 189 VAL A C 1
ATOM 1473 O O . VAL A 1 189 ? 2.107 -16.242 -26.017 1.00 50.09 189 VAL A O 1
ATOM 1476 N N . GLY A 1 190 ? 3.096 -17.246 -24.272 1.00 55.19 190 GLY A N 1
ATOM 1477 C CA . GLY A 1 190 ? 2.286 -16.605 -23.229 1.00 55.19 190 GLY A CA 1
ATOM 1478 C C . GLY A 1 190 ? 2.707 -15.175 -22.871 1.00 55.19 190 GLY A C 1
ATOM 1479 O O . GLY A 1 190 ? 1.838 -14.334 -22.660 1.00 55.19 190 GLY A O 1
ATOM 1480 N N . ASP A 1 191 ? 4.009 -14.865 -22.869 1.00 67.50 191 ASP A N 1
ATOM 1481 C CA . ASP A 1 191 ? 4.504 -13.549 -22.420 1.00 67.50 191 ASP A CA 1
ATOM 1482 C C . ASP A 1 191 ? 4.059 -12.405 -23.348 1.00 67.50 191 ASP A C 1
ATOM 1484 O O . ASP A 1 191 ? 3.805 -11.287 -22.900 1.00 67.50 191 ASP A O 1
ATOM 1488 N N . ASP A 1 192 ? 3.952 -12.677 -24.654 1.00 76.69 192 ASP A N 1
ATOM 1489 C CA . ASP A 1 192 ? 3.563 -11.679 -25.660 1.00 76.69 192 ASP A CA 1
ATOM 1490 C C . ASP A 1 192 ? 2.052 -11.383 -25.628 1.00 76.69 192 ASP A C 1
ATOM 1492 O O . ASP A 1 192 ? 1.631 -10.242 -25.836 1.00 76.69 192 ASP A O 1
ATOM 1496 N N . ASP A 1 193 ? 1.226 -12.386 -25.319 1.00 83.81 193 ASP A N 1
ATOM 1497 C CA . ASP A 1 193 ? -0.225 -12.222 -25.196 1.00 83.81 193 ASP A CA 1
ATOM 1498 C C . ASP A 1 193 ? -0.596 -11.493 -23.892 1.00 83.81 193 ASP A C 1
ATOM 1500 O O . ASP A 1 193 ? -1.394 -10.548 -23.917 1.00 83.81 193 ASP A O 1
ATOM 1504 N N . ASP A 1 194 ? 0.041 -11.846 -22.769 1.00 87.19 194 ASP A N 1
ATOM 1505 C CA . ASP A 1 194 ? -0.144 -11.145 -21.493 1.00 87.19 194 ASP A CA 1
ATOM 1506 C C . ASP A 1 194 ? 0.363 -9.701 -21.549 1.00 87.19 194 ASP A C 1
ATOM 1508 O O . ASP A 1 194 ? -0.295 -8.789 -21.029 1.00 87.19 194 ASP A O 1
ATOM 1512 N N . PHE A 1 195 ? 1.484 -9.462 -22.236 1.00 90.25 195 PHE A N 1
ATOM 1513 C CA . PHE A 1 195 ? 1.996 -8.119 -22.491 1.00 90.25 195 PHE A CA 1
ATOM 1514 C C . PHE A 1 195 ? 1.000 -7.266 -23.281 1.00 90.25 195 PHE A C 1
ATOM 1516 O O . PHE A 1 195 ? 0.667 -6.156 -22.854 1.00 90.25 195 PHE A O 1
ATOM 1523 N N . LYS A 1 196 ? 0.478 -7.777 -24.405 1.00 91.25 196 LYS A N 1
ATOM 1524 C CA . LYS A 1 196 ? -0.510 -7.052 -25.223 1.00 91.25 196 LYS A CA 1
ATOM 1525 C C . LYS A 1 196 ? -1.779 -6.760 -24.437 1.00 91.25 196 LYS A C 1
ATOM 1527 O O . LYS A 1 196 ? -2.229 -5.616 -24.434 1.00 91.25 196 LYS A O 1
ATOM 1532 N N . SER A 1 197 ? -2.312 -7.752 -23.723 1.00 93.44 197 SER A N 1
ATOM 1533 C CA . SER A 1 197 ? -3.520 -7.575 -22.913 1.00 93.44 197 SER A CA 1
ATOM 1534 C C . SER A 1 197 ? -3.318 -6.535 -21.804 1.00 93.44 197 SER A C 1
ATOM 1536 O O . SER A 1 197 ? -4.185 -5.691 -21.574 1.00 93.44 197 SER A O 1
ATOM 1538 N N . THR A 1 198 ? -2.155 -6.533 -21.149 1.00 93.44 198 THR A N 1
ATOM 1539 C CA . THR A 1 198 ? -1.822 -5.542 -20.114 1.00 93.44 198 THR A CA 1
ATOM 1540 C C . THR A 1 198 ? -1.661 -4.141 -20.702 1.00 93.44 198 THR A C 1
ATOM 1542 O O . THR A 1 198 ? -2.169 -3.172 -20.136 1.00 93.44 198 THR A O 1
ATOM 1545 N N . LEU A 1 199 ? -1.014 -4.016 -21.863 1.00 94.88 199 LEU A N 1
ATOM 1546 C CA . LEU A 1 199 ? -0.868 -2.742 -22.565 1.00 94.88 199 LEU A CA 1
ATOM 1547 C C . LEU A 1 199 ? -2.225 -2.170 -23.000 1.00 94.88 199 LEU A C 1
ATOM 1549 O O . LEU A 1 199 ? -2.466 -0.972 -22.853 1.00 94.88 199 LEU A O 1
ATOM 1553 N N . GLU A 1 200 ? -3.125 -3.009 -23.512 1.00 94.88 200 GLU A N 1
ATOM 1554 C CA . GLU A 1 200 ? -4.490 -2.614 -23.875 1.00 94.88 200 GLU A CA 1
ATOM 1555 C C . GLU A 1 200 ? -5.308 -2.178 -22.657 1.00 94.88 200 GLU A C 1
ATOM 1557 O O . GLU A 1 200 ? -6.005 -1.161 -22.722 1.00 94.88 200 GLU A O 1
ATOM 1562 N N . ALA A 1 201 ? -5.187 -2.886 -21.531 1.00 94.81 201 ALA A N 1
ATOM 1563 C CA . ALA A 1 201 ? -5.846 -2.515 -20.281 1.00 94.81 201 ALA A CA 1
ATOM 1564 C C . ALA A 1 201 ? -5.362 -1.147 -19.769 1.00 94.81 201 ALA A C 1
ATOM 1566 O O . ALA A 1 201 ? -6.178 -0.296 -19.417 1.00 94.81 201 ALA A O 1
ATOM 1567 N N . LEU A 1 202 ? -4.049 -0.892 -19.803 1.00 94.88 202 LEU A N 1
ATOM 1568 C CA . LEU A 1 202 ? -3.459 0.391 -19.410 1.00 94.88 202 LEU A CA 1
ATOM 1569 C C . LEU A 1 202 ? -3.886 1.542 -20.332 1.00 94.88 202 LEU A C 1
ATOM 1571 O O . LEU A 1 202 ? -4.244 2.615 -19.849 1.00 94.88 202 LEU A O 1
ATOM 1575 N N . LYS A 1 203 ? -3.918 1.318 -21.652 1.00 93.81 203 LYS A N 1
ATOM 1576 C CA . LYS A 1 203 ? -4.427 2.300 -22.627 1.00 93.81 203 LYS A CA 1
ATOM 1577 C C . LYS A 1 203 ? -5.914 2.593 -22.429 1.00 93.81 203 LYS A C 1
ATOM 1579 O O . LYS A 1 203 ? -6.338 3.740 -22.547 1.00 93.81 203 LYS A O 1
ATOM 1584 N N . SER A 1 204 ? -6.705 1.567 -22.126 1.00 93.06 204 SER A N 1
ATOM 1585 C CA . SER A 1 204 ? -8.143 1.708 -21.874 1.00 93.06 204 SER A CA 1
ATOM 1586 C C . SER A 1 204 ? -8.410 2.491 -20.591 1.00 93.06 204 SER A C 1
ATOM 1588 O O . SER A 1 204 ? -9.251 3.390 -20.590 1.00 93.06 204 SER A O 1
ATOM 1590 N N . LEU A 1 205 ? -7.654 2.202 -19.525 1.00 93.69 205 LEU A N 1
ATOM 1591 C CA . LEU A 1 205 ? -7.701 2.958 -18.277 1.00 93.69 205 LEU A CA 1
ATOM 1592 C C . LEU A 1 205 ? -7.333 4.425 -18.508 1.00 93.69 205 LEU A C 1
ATOM 1594 O O . LEU A 1 205 ? -8.051 5.308 -18.052 1.00 93.69 205 LEU A O 1
ATOM 1598 N N . ASP A 1 206 ? -6.260 4.698 -19.247 1.00 91.25 206 ASP A N 1
ATOM 1599 C CA . ASP A 1 206 ? -5.857 6.070 -19.552 1.00 91.25 206 ASP A CA 1
ATOM 1600 C C . ASP A 1 206 ? -6.921 6.842 -20.353 1.00 91.25 206 ASP A C 1
ATOM 1602 O O . ASP A 1 206 ? -7.271 7.981 -20.036 1.00 91.25 206 ASP A O 1
ATOM 1606 N N . ALA A 1 207 ? -7.505 6.204 -21.369 1.00 90.06 207 ALA A N 1
ATOM 1607 C CA . ALA A 1 207 ? -8.589 6.802 -22.138 1.00 90.06 207 ALA A CA 1
ATOM 1608 C C . ALA A 1 207 ? -9.817 7.121 -21.265 1.00 90.06 207 ALA A C 1
ATOM 1610 O O . ALA A 1 207 ? -10.525 8.092 -21.542 1.00 90.06 207 ALA A O 1
ATOM 1611 N N . LEU A 1 208 ? -10.073 6.320 -20.227 1.00 89.38 208 LEU A N 1
ATOM 1612 C CA . LEU A 1 208 ? -11.153 6.531 -19.267 1.00 89.38 208 LEU A CA 1
ATOM 1613 C C . LEU A 1 208 ? -10.841 7.699 -18.318 1.00 89.38 208 LEU A C 1
ATOM 1615 O O . LEU A 1 208 ? -11.647 8.623 -18.197 1.00 89.38 208 LEU A O 1
ATOM 1619 N N . THR A 1 209 ? -9.663 7.701 -17.693 1.00 88.38 209 THR A N 1
ATOM 1620 C CA . THR A 1 209 ? -9.261 8.707 -16.693 1.00 88.38 209 THR A CA 1
ATOM 1621 C C . THR A 1 209 ? -9.050 10.094 -17.295 1.00 88.38 209 THR A C 1
ATOM 1623 O O . THR A 1 209 ? -9.346 11.092 -16.641 1.00 88.38 209 THR A O 1
ATOM 1626 N N . ASN A 1 210 ? -8.607 10.188 -18.552 1.00 84.31 210 ASN A N 1
ATOM 1627 C CA . ASN A 1 210 ? -8.416 11.473 -19.226 1.00 84.31 210 ASN A CA 1
ATOM 1628 C C . ASN A 1 210 ? -9.742 12.141 -19.649 1.00 84.31 210 ASN A C 1
ATOM 1630 O O . ASN A 1 210 ? -9.812 13.360 -19.800 1.00 84.31 210 ASN A O 1
ATOM 1634 N N . ARG A 1 211 ? -10.814 11.361 -19.846 1.00 81.56 211 ARG A N 1
ATOM 1635 C CA . ARG A 1 211 ? -12.144 11.887 -20.215 1.00 81.56 211 ARG A CA 1
ATOM 1636 C C . ARG A 1 211 ? -12.921 12.426 -19.022 1.00 81.56 211 ARG A C 1
ATOM 1638 O O . ARG A 1 211 ? -13.780 13.290 -19.194 1.00 81.56 211 ARG A O 1
ATOM 1645 N N . ILE A 1 212 ? -12.661 11.883 -17.841 1.00 79.88 212 ILE A N 1
ATOM 1646 C CA . ILE A 1 212 ? -13.491 12.092 -16.660 1.00 79.88 212 ILE A CA 1
ATOM 1647 C C . ILE A 1 212 ? -12.917 13.231 -15.831 1.00 79.88 212 ILE A C 1
ATOM 1649 O O . ILE A 1 212 ? -11.758 13.227 -15.430 1.00 79.88 212 ILE A O 1
ATOM 1653 N N . THR A 1 213 ? -13.757 14.234 -15.590 1.00 70.81 213 THR A N 1
ATOM 1654 C CA . THR A 1 213 ? -13.360 15.492 -14.944 1.00 70.81 213 THR A CA 1
ATOM 1655 C C . THR A 1 213 ? -14.099 15.764 -13.638 1.00 70.81 213 THR A C 1
ATOM 1657 O O . THR A 1 213 ? -13.775 16.739 -12.963 1.00 70.81 213 THR A O 1
ATOM 1660 N N . SER A 1 214 ? -15.075 14.925 -13.273 1.00 74.19 214 SER A N 1
ATOM 1661 C CA . SER A 1 214 ? -15.856 15.048 -12.040 1.00 74.19 214 SER A CA 1
ATOM 1662 C C . SER A 1 214 ? -16.331 13.690 -11.512 1.00 74.19 214 SER A C 1
ATOM 1664 O O . SER A 1 214 ? -16.439 12.717 -12.262 1.00 74.19 214 SER A O 1
ATOM 1666 N N . MET A 1 215 ? -16.686 13.644 -10.224 1.00 76.75 215 MET A N 1
ATOM 1667 C CA . MET A 1 215 ? -17.253 12.450 -9.575 1.00 76.75 215 MET A CA 1
ATOM 1668 C C . MET A 1 215 ? -18.615 12.037 -10.166 1.00 76.75 215 MET A C 1
ATOM 1670 O O . MET A 1 215 ? -18.950 10.857 -10.170 1.00 76.75 215 MET A O 1
ATOM 1674 N N . ALA A 1 216 ? -19.366 12.980 -10.747 1.00 77.44 216 ALA A N 1
ATOM 1675 C CA . ALA A 1 216 ? -20.618 12.689 -11.452 1.00 77.44 216 ALA A CA 1
ATOM 1676 C C . ALA A 1 216 ? -20.383 11.811 -12.683 1.00 77.44 216 ALA A C 1
ATOM 1678 O O . ALA A 1 216 ? -21.006 10.770 -12.852 1.00 77.44 216 ALA A O 1
ATOM 1679 N N . GLN A 1 217 ? -19.421 12.221 -13.511 1.00 80.44 217 GLN A N 1
ATOM 1680 C CA . GLN A 1 217 ? -19.036 11.483 -14.709 1.00 80.44 217 GLN A CA 1
ATOM 1681 C C . GLN A 1 217 ? -18.428 10.126 -14.348 1.00 80.44 217 GLN A C 1
ATOM 1683 O O . GLN A 1 217 ? -18.588 9.158 -15.083 1.00 80.44 217 GLN A O 1
ATOM 1688 N N . MET A 1 218 ? -17.752 10.039 -13.201 1.00 83.56 218 MET A N 1
ATOM 1689 C CA . MET A 1 218 ? -17.249 8.771 -12.687 1.00 83.56 218 MET A CA 1
ATOM 1690 C C . MET A 1 218 ? -18.382 7.784 -12.386 1.00 83.56 218 MET A C 1
ATOM 1692 O O . MET A 1 218 ? -18.278 6.623 -12.777 1.00 83.56 218 MET A O 1
ATOM 1696 N N . GLN A 1 219 ? -19.469 8.241 -11.756 1.00 83.94 219 GLN A N 1
ATOM 1697 C CA . GLN A 1 219 ? -20.637 7.402 -11.474 1.00 83.94 219 GLN A CA 1
AT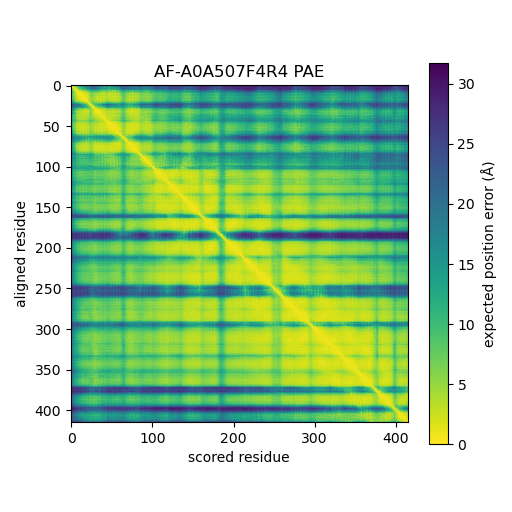OM 1698 C C . GLN A 1 219 ? -21.261 6.838 -12.759 1.00 83.94 219 GLN A C 1
ATOM 1700 O O . GLN A 1 219 ? -21.577 5.650 -12.815 1.00 83.94 219 GLN A O 1
ATOM 1705 N N . ASP A 1 220 ? -21.379 7.656 -13.808 1.00 86.31 220 ASP A N 1
ATOM 1706 C CA . ASP A 1 220 ? -21.940 7.234 -15.102 1.00 86.31 220 ASP A CA 1
ATOM 1707 C C . ASP A 1 220 ? -21.097 6.143 -15.792 1.00 86.31 220 ASP A C 1
ATOM 1709 O O . ASP A 1 220 ? -21.609 5.355 -16.590 1.00 86.31 220 ASP A O 1
ATOM 1713 N N . HIS A 1 221 ? -19.804 6.068 -15.466 1.00 88.50 221 HIS A N 1
ATOM 1714 C CA . HIS A 1 221 ? -18.844 5.121 -16.032 1.00 88.50 221 HIS A CA 1
ATOM 1715 C C . HIS A 1 221 ? -18.344 4.074 -15.022 1.00 88.50 221 HIS A C 1
ATOM 1717 O O . HIS A 1 221 ? -17.328 3.420 -15.270 1.00 88.50 221 HIS A O 1
ATOM 1723 N N . ILE A 1 222 ? -19.050 3.874 -13.902 1.00 88.06 222 ILE A N 1
ATOM 1724 C CA . ILE A 1 222 ? -18.583 3.018 -12.801 1.00 88.06 222 ILE A CA 1
ATOM 1725 C C . ILE A 1 222 ? -18.293 1.576 -13.239 1.00 88.06 222 ILE A C 1
ATOM 1727 O O . ILE A 1 222 ? -17.315 0.986 -12.794 1.00 88.06 222 ILE A O 1
ATOM 1731 N N . SER A 1 223 ? -19.069 1.019 -14.174 1.00 90.75 223 SER A N 1
ATOM 1732 C CA . SER A 1 223 ? -18.843 -0.337 -14.694 1.00 90.75 223 SER A CA 1
ATOM 1733 C C . SER A 1 223 ? -17.507 -0.479 -15.428 1.00 90.75 223 SER A C 1
ATOM 1735 O O . SER A 1 223 ? -16.827 -1.488 -15.264 1.00 90.75 223 SER A O 1
ATOM 1737 N N . ALA A 1 224 ? -17.099 0.540 -16.190 1.00 92.62 224 ALA A N 1
ATOM 1738 C CA . ALA A 1 224 ? -15.809 0.553 -16.873 1.00 92.62 224 ALA A CA 1
ATOM 1739 C C . ALA A 1 224 ? -14.648 0.665 -15.874 1.00 92.62 224 ALA A C 1
ATOM 1741 O O . ALA A 1 224 ? -13.615 0.024 -16.056 1.00 92.62 224 ALA A O 1
ATOM 1742 N N . PHE A 1 225 ? -14.830 1.428 -14.792 1.00 93.00 225 PHE A N 1
ATOM 1743 C CA . PHE A 1 225 ? -13.849 1.491 -13.709 1.00 93.00 225 PHE A CA 1
ATOM 1744 C C . PHE A 1 225 ? -13.717 0.167 -12.960 1.00 93.00 225 PHE A C 1
ATOM 1746 O O . PHE A 1 225 ? -12.597 -0.265 -12.717 1.00 93.00 225 PHE A O 1
ATOM 1753 N N . LEU A 1 226 ? -14.829 -0.502 -12.644 1.00 92.19 226 LEU A N 1
ATOM 1754 C CA . LEU A 1 226 ? -14.810 -1.820 -12.002 1.00 92.19 226 LEU A CA 1
ATOM 1755 C C . LEU A 1 226 ? -14.156 -2.881 -12.896 1.00 92.19 226 LEU A C 1
ATOM 1757 O O . LEU A 1 226 ? -13.434 -3.736 -12.403 1.00 92.19 226 LEU A O 1
ATOM 1761 N N . GLN A 1 227 ? -14.337 -2.815 -14.217 1.00 92.69 227 GLN A N 1
ATOM 1762 C CA . GLN A 1 227 ? -13.598 -3.689 -15.132 1.00 92.69 227 GLN A CA 1
ATOM 1763 C C . GLN A 1 227 ? -12.094 -3.368 -15.127 1.00 92.69 227 GLN A C 1
ATOM 1765 O O . GLN A 1 227 ? -11.253 -4.265 -15.166 1.00 92.69 227 GLN A O 1
ATOM 1770 N N . ALA A 1 228 ? -11.725 -2.089 -15.028 1.00 93.12 228 ALA A N 1
ATOM 1771 C CA . ALA A 1 228 ? -10.326 -1.693 -14.940 1.00 93.12 228 ALA A CA 1
ATOM 1772 C C . ALA A 1 228 ? -9.641 -2.178 -13.648 1.00 93.12 228 ALA A C 1
ATOM 1774 O O . ALA A 1 228 ? -8.414 -2.270 -13.633 1.00 93.12 228 ALA A O 1
ATOM 1775 N N . THR A 1 229 ? -10.376 -2.541 -12.588 1.00 93.75 229 THR A N 1
ATOM 1776 C CA . THR A 1 229 ? -9.781 -3.125 -11.372 1.00 93.75 229 THR A CA 1
ATOM 1777 C C . THR A 1 229 ? -9.474 -4.619 -11.491 1.00 93.75 229 THR A C 1
ATOM 1779 O O . THR A 1 229 ? -8.961 -5.213 -10.548 1.00 93.75 229 THR A O 1
ATOM 1782 N N . GLU A 1 230 ? -9.726 -5.268 -12.632 1.00 92.19 230 GLU A N 1
ATOM 1783 C CA . GLU A 1 230 ? -9.437 -6.700 -12.800 1.00 92.19 230 GLU A CA 1
ATOM 1784 C C . GLU A 1 230 ? -7.943 -7.028 -12.673 1.00 92.19 230 GLU A C 1
ATOM 1786 O O . GLU A 1 230 ? -7.585 -8.054 -12.095 1.00 92.19 230 GLU A O 1
ATOM 1791 N N . ARG A 1 231 ? -7.059 -6.151 -13.165 1.00 92.44 231 ARG A N 1
ATOM 1792 C CA . ARG A 1 231 ? -5.602 -6.316 -13.057 1.00 92.44 231 ARG A CA 1
ATOM 1793 C C . ARG A 1 231 ? -5.039 -5.470 -11.907 1.00 92.44 231 ARG A C 1
ATOM 1795 O O . ARG A 1 231 ? -5.507 -4.366 -11.621 1.00 92.44 231 ARG A O 1
ATOM 1802 N N . GLN A 1 232 ? -3.990 -5.971 -11.256 1.00 91.75 232 GLN A N 1
ATOM 1803 C CA . GLN A 1 232 ? -3.364 -5.281 -10.121 1.00 91.75 232 GLN A CA 1
ATOM 1804 C C . GLN A 1 232 ? -2.693 -3.963 -10.542 1.00 91.75 232 GLN A C 1
ATOM 1806 O O . GLN A 1 232 ? -2.842 -2.955 -9.859 1.00 91.75 232 GLN A O 1
ATOM 1811 N N . ILE A 1 233 ? -1.994 -3.939 -11.685 1.00 92.12 233 ILE A N 1
ATOM 1812 C CA . ILE A 1 233 ? -1.303 -2.730 -12.168 1.00 92.12 233 ILE A CA 1
ATOM 1813 C C . ILE A 1 233 ? -2.274 -1.594 -12.505 1.00 92.12 233 ILE A C 1
ATOM 1815 O O . ILE A 1 233 ? -2.014 -0.439 -12.177 1.00 92.12 233 ILE A O 1
ATOM 1819 N N . THR A 1 234 ? -3.416 -1.911 -13.116 1.00 94.81 234 THR A N 1
ATOM 1820 C CA . THR A 1 234 ? -4.458 -0.925 -13.419 1.00 94.81 234 THR A CA 1
ATOM 1821 C C . THR A 1 234 ? -5.154 -0.453 -12.148 1.00 94.81 234 THR A C 1
ATOM 1823 O O . THR A 1 234 ? -5.437 0.733 -12.033 1.00 94.81 234 THR A O 1
ATOM 1826 N N . SER A 1 235 ? -5.351 -1.335 -11.165 1.00 95.31 235 SER A N 1
ATOM 1827 C CA . SER A 1 235 ? -5.862 -0.962 -9.839 1.00 95.31 235 SER A CA 1
ATOM 1828 C C . SER A 1 235 ? -4.913 -0.011 -9.108 1.00 95.31 235 SER A C 1
ATOM 1830 O O . SER A 1 235 ? -5.354 1.013 -8.596 1.00 95.31 235 SER A O 1
ATOM 1832 N N . MET A 1 236 ? -3.605 -0.285 -9.130 1.00 93.50 236 MET A N 1
ATOM 1833 C CA . MET A 1 236 ? -2.585 0.599 -8.557 1.00 93.50 236 MET A CA 1
ATOM 1834 C C . MET A 1 236 ? -2.564 1.967 -9.255 1.00 93.50 236 MET A C 1
ATOM 1836 O O . MET A 1 236 ? -2.601 3.010 -8.606 1.00 93.50 236 MET A O 1
ATOM 1840 N N . ALA A 1 237 ? -2.578 1.980 -10.590 1.00 93.69 237 ALA A N 1
ATOM 1841 C CA . ALA A 1 237 ? -2.654 3.209 -11.378 1.00 93.69 237 ALA A CA 1
ATOM 1842 C C . ALA A 1 237 ? -3.912 4.034 -11.088 1.00 93.69 237 ALA A C 1
ATOM 1844 O O . ALA A 1 237 ? -3.861 5.257 -10.947 1.00 93.69 237 ALA A O 1
ATOM 1845 N N . LEU A 1 238 ? -5.045 3.356 -10.964 1.00 93.56 238 LEU A N 1
ATOM 1846 C CA . LEU A 1 238 ? -6.322 3.975 -10.666 1.00 93.56 238 LEU A CA 1
ATOM 1847 C C . LEU A 1 238 ? -6.380 4.490 -9.221 1.00 93.56 238 LEU A C 1
ATOM 1849 O O . LEU A 1 238 ? -6.932 5.565 -9.012 1.00 93.56 238 LEU A O 1
ATOM 1853 N N . LEU A 1 239 ? -5.747 3.821 -8.251 1.00 93.56 239 LEU A N 1
ATOM 1854 C CA . LEU A 1 239 ? -5.584 4.333 -6.886 1.00 93.56 239 LEU A CA 1
ATOM 1855 C C . LEU A 1 239 ? -4.793 5.653 -6.870 1.00 93.56 239 LEU A C 1
ATOM 1857 O O . LEU A 1 239 ? -5.206 6.601 -6.201 1.00 93.56 239 LEU A O 1
ATOM 1861 N N . HIS A 1 240 ? -3.711 5.762 -7.649 1.00 90.31 240 HIS A N 1
ATOM 1862 C CA . HIS A 1 240 ? -2.960 7.018 -7.807 1.00 90.31 240 HIS A CA 1
ATOM 1863 C C . HIS A 1 240 ? -3.804 8.134 -8.435 1.00 90.31 240 HIS A C 1
ATOM 1865 O O . HIS A 1 240 ? -3.786 9.277 -7.962 1.00 90.31 240 HIS A O 1
ATOM 1871 N N . TRP A 1 241 ? -4.578 7.808 -9.474 1.00 90.06 241 TRP A N 1
ATOM 1872 C CA . TRP A 1 241 ? -5.479 8.766 -10.110 1.00 90.06 241 TRP A CA 1
ATOM 1873 C C . TRP A 1 241 ? -6.580 9.233 -9.154 1.00 90.06 241 TRP A C 1
ATOM 1875 O O . TRP A 1 241 ? -6.804 10.435 -9.022 1.00 90.06 241 TRP A O 1
ATOM 1885 N N . VAL A 1 242 ? -7.226 8.303 -8.441 1.00 89.25 242 VAL A N 1
ATOM 1886 C CA . VAL A 1 242 ? -8.244 8.598 -7.423 1.00 89.25 242 VAL A CA 1
ATOM 1887 C C . VAL A 1 242 ? -7.649 9.479 -6.330 1.00 89.25 242 VAL A C 1
ATOM 1889 O O . VAL A 1 242 ? -8.219 10.521 -6.027 1.00 89.25 242 VAL A O 1
ATOM 1892 N N . SER A 1 243 ? -6.471 9.134 -5.809 1.00 88.00 243 SER A N 1
ATOM 1893 C CA . SER A 1 243 ? -5.763 9.950 -4.815 1.00 88.00 243 SER A CA 1
ATOM 1894 C C . SER A 1 243 ? -5.576 11.384 -5.314 1.00 88.00 243 SER A C 1
ATOM 1896 O O . SER A 1 243 ? -5.966 12.331 -4.638 1.00 88.00 243 SER A O 1
ATOM 1898 N N . SER A 1 244 ? -5.105 11.547 -6.552 1.00 84.88 244 SER A N 1
ATOM 1899 C CA . SER A 1 244 ? -4.904 12.860 -7.178 1.00 84.88 244 SER A CA 1
ATOM 1900 C C . SER A 1 244 ? -6.214 13.630 -7.396 1.00 84.88 244 SER A C 1
ATOM 1902 O O . SER A 1 244 ? -6.259 14.850 -7.236 1.00 84.88 244 SER A O 1
ATOM 1904 N N . CYS A 1 245 ? -7.301 12.943 -7.753 1.00 80.44 245 CYS A N 1
ATOM 1905 C CA . CYS A 1 245 ? -8.634 13.537 -7.877 1.00 80.44 245 CYS A CA 1
ATOM 1906 C C . CYS A 1 245 ? -9.169 14.041 -6.534 1.00 80.44 245 CYS A C 1
ATOM 1908 O O . CYS A 1 245 ? -9.833 15.076 -6.496 1.00 80.44 245 CYS A O 1
ATOM 1910 N N . LEU A 1 246 ? -8.894 13.310 -5.453 1.00 78.69 246 LEU A N 1
ATOM 1911 C CA . LEU A 1 246 ? -9.429 13.585 -4.122 1.00 78.69 246 LEU A CA 1
ATOM 1912 C C . LEU A 1 246 ? -8.605 14.613 -3.342 1.00 78.69 246 LEU A C 1
ATOM 1914 O O . LEU A 1 246 ? -9.159 15.351 -2.533 1.00 78.69 246 LEU A O 1
ATOM 1918 N N . SER A 1 247 ? -7.307 14.728 -3.636 1.00 71.69 247 SER A N 1
ATOM 1919 C CA . SER A 1 247 ? -6.469 15.827 -3.142 1.00 71.69 247 SER A CA 1
ATOM 1920 C C . SER A 1 247 ? -6.897 17.191 -3.698 1.00 71.69 247 SER A C 1
ATOM 1922 O O . SER A 1 247 ? -6.652 18.219 -3.070 1.00 71.69 247 SER A O 1
ATOM 1924 N N . ASN A 1 248 ? -7.559 17.220 -4.859 1.00 62.38 248 ASN A N 1
ATOM 1925 C CA . ASN A 1 248 ? -8.160 18.433 -5.400 1.00 62.38 248 ASN A CA 1
ATOM 1926 C C . ASN A 1 248 ? -9.509 18.684 -4.711 1.00 62.38 248 ASN A C 1
ATOM 1928 O O . ASN A 1 248 ? -10.351 17.790 -4.633 1.00 62.38 248 ASN A O 1
ATOM 1932 N N . GLY A 1 249 ? -9.757 19.918 -4.259 1.00 57.69 249 GLY A N 1
ATOM 1933 C CA . GLY A 1 249 ? -10.949 20.291 -3.478 1.00 57.69 249 GLY A CA 1
ATOM 1934 C C . GLY A 1 249 ? -12.323 19.949 -4.097 1.00 57.69 249 GLY A C 1
ATOM 1935 O O . GLY A 1 249 ? -13.339 20.026 -3.414 1.00 57.69 249 GLY A O 1
ATOM 1936 N N . SER A 1 250 ? -12.358 19.509 -5.360 1.00 55.84 250 SER A N 1
ATOM 1937 C CA . SER A 1 250 ? -13.514 18.955 -6.079 1.00 55.84 250 SER A CA 1
ATOM 1938 C C . SER A 1 250 ? -14.155 17.720 -5.435 1.00 55.84 250 SER A C 1
ATOM 1940 O O . SER A 1 250 ? -15.331 17.453 -5.673 1.00 55.84 250 SER A O 1
ATOM 1942 N N . PHE A 1 251 ? -13.412 16.956 -4.631 1.00 59.72 251 PHE A N 1
ATOM 1943 C CA . PHE A 1 251 ? -13.976 15.857 -3.837 1.00 59.72 251 PHE A CA 1
ATOM 1944 C C . PHE A 1 251 ? -15.068 16.337 -2.886 1.00 59.72 251 PHE A C 1
ATOM 1946 O O . PHE A 1 251 ? -16.130 15.720 -2.783 1.00 59.72 251 PHE A O 1
ATOM 1953 N N . TYR A 1 252 ? -14.803 17.461 -2.225 1.00 58.59 252 TYR A N 1
ATOM 1954 C CA . TYR A 1 252 ? -15.679 17.993 -1.199 1.00 58.59 252 TYR A CA 1
ATOM 1955 C C . TYR A 1 252 ? -16.966 18.526 -1.822 1.00 58.59 252 TYR A C 1
ATOM 1957 O O . TYR A 1 252 ? -18.037 18.263 -1.304 1.00 58.59 252 TYR A O 1
ATOM 1965 N N . GLU A 1 253 ? -16.917 19.148 -3.002 1.00 60.06 253 GLU A N 1
ATOM 1966 C CA . GLU A 1 253 ? -18.138 19.580 -3.698 1.00 60.06 253 GLU A CA 1
ATOM 1967 C C . GLU A 1 253 ? -19.132 18.424 -3.934 1.00 60.06 253 GLU A C 1
ATOM 1969 O O . GLU A 1 253 ? -20.341 18.623 -3.835 1.00 60.06 253 GLU A O 1
ATOM 1974 N N . TRP A 1 254 ? -18.647 17.202 -4.190 1.00 62.12 254 TRP A N 1
ATOM 1975 C CA . TRP A 1 254 ? -19.508 16.029 -4.379 1.00 62.12 254 TRP A CA 1
ATOM 1976 C C . TRP A 1 254 ? -20.141 15.535 -3.073 1.00 62.12 254 TRP A C 1
ATOM 1978 O O . TRP A 1 254 ? -21.353 15.317 -3.031 1.00 62.12 254 TRP A O 1
ATOM 1988 N N . THR A 1 255 ? -19.348 15.382 -2.007 1.00 57.69 255 THR A N 1
ATOM 1989 C CA . THR A 1 255 ? -19.861 14.953 -0.693 1.00 57.69 255 THR A CA 1
ATOM 1990 C C . THR A 1 255 ? -20.827 15.976 -0.091 1.00 57.69 255 THR A C 1
ATOM 1992 O O . THR A 1 255 ? -21.790 15.578 0.559 1.00 57.69 255 THR A O 1
ATOM 1995 N N . MET A 1 256 ? -20.637 17.269 -0.375 1.00 54.50 256 MET A N 1
ATOM 1996 C CA . MET A 1 256 ? -21.498 18.379 0.076 1.00 54.50 256 MET A CA 1
ATOM 1997 C C . MET A 1 256 ? -22.872 18.403 -0.589 1.00 54.50 256 MET A C 1
ATOM 1999 O O . MET A 1 256 ? -23.840 18.842 0.021 1.00 54.50 256 MET A O 1
ATOM 2003 N N . LEU A 1 257 ? -22.976 17.968 -1.847 1.00 58.41 257 LEU A N 1
ATOM 2004 C CA . LEU A 1 257 ? -24.203 18.144 -2.629 1.00 58.41 257 LEU A CA 1
ATOM 2005 C C . LEU A 1 257 ? -25.174 16.963 -2.547 1.00 58.41 257 LEU A C 1
ATOM 2007 O O . LEU A 1 257 ? -26.327 17.123 -2.948 1.00 58.41 257 LEU A O 1
ATOM 2011 N N . ARG A 1 258 ? -24.725 15.779 -2.110 1.00 60.47 258 ARG A N 1
ATOM 2012 C CA . ARG A 1 258 ? -25.516 14.544 -2.253 1.00 60.47 258 ARG A CA 1
ATOM 2013 C C . ARG A 1 258 ? -25.661 13.683 -1.002 1.00 60.47 258 ARG A C 1
ATOM 2015 O O . ARG A 1 258 ? -26.393 12.710 -1.089 1.00 60.47 258 ARG A O 1
ATOM 2022 N N . GLU A 1 259 ? -24.974 13.971 0.108 1.00 58.72 259 GLU A N 1
ATOM 2023 C CA . GLU A 1 259 ? -24.913 13.104 1.315 1.00 58.72 259 GLU A CA 1
ATOM 2024 C C . GLU A 1 259 ? -24.454 11.641 1.047 1.00 58.72 259 GLU A C 1
ATOM 2026 O O . GLU A 1 259 ? -24.301 10.831 1.965 1.00 58.72 259 GLU A O 1
ATOM 2031 N N . GLU A 1 260 ? -24.146 11.297 -0.204 1.00 67.69 260 GLU A N 1
ATOM 2032 C CA . GLU A 1 260 ? -23.778 9.968 -0.683 1.00 67.69 260 GLU A CA 1
ATOM 2033 C C . GLU A 1 260 ? -22.273 9.700 -0.535 1.00 67.69 260 GLU A C 1
ATOM 2035 O O . GLU A 1 260 ? -21.440 10.612 -0.509 1.00 67.69 260 GLU A O 1
ATOM 2040 N N . ILE A 1 261 ? -21.913 8.417 -0.437 1.00 70.44 261 ILE A N 1
ATOM 2041 C CA . ILE A 1 261 ? -20.515 7.981 -0.493 1.00 70.44 261 ILE A CA 1
ATOM 2042 C C . ILE A 1 261 ? -19.991 8.233 -1.917 1.00 70.44 261 ILE A C 1
ATOM 2044 O O . ILE A 1 261 ? -20.638 7.828 -2.887 1.00 70.44 261 ILE A O 1
ATOM 2048 N N . PRO A 1 262 ? -18.833 8.894 -2.078 1.00 78.12 262 PRO A N 1
ATOM 2049 C CA . PRO A 1 262 ? -18.248 9.133 -3.388 1.00 78.12 262 PRO A CA 1
ATOM 2050 C C . PRO A 1 262 ? -17.999 7.817 -4.134 1.00 78.12 262 PRO A C 1
ATOM 2052 O O . PRO A 1 262 ? -17.453 6.885 -3.546 1.00 78.12 262 PRO A O 1
ATOM 2055 N N . PRO A 1 263 ? -18.312 7.731 -5.438 1.00 83.00 263 PRO A N 1
ATOM 2056 C CA . PRO A 1 263 ? -18.114 6.510 -6.226 1.00 83.00 263 PRO A CA 1
ATOM 2057 C C . PRO A 1 263 ? -16.669 5.992 -6.184 1.00 83.00 263 PRO A C 1
ATOM 2059 O O . PRO A 1 263 ? -16.425 4.790 -6.259 1.00 83.00 263 PRO A O 1
ATOM 2062 N N . ALA A 1 264 ? -15.712 6.908 -6.018 1.00 85.75 264 ALA A N 1
ATOM 2063 C CA . ALA A 1 264 ? -14.300 6.600 -5.846 1.00 85.75 264 ALA A CA 1
ATOM 2064 C C . ALA A 1 264 ? -14.003 5.732 -4.615 1.00 85.75 264 ALA A C 1
ATOM 2066 O O . ALA A 1 264 ? -13.080 4.928 -4.669 1.00 85.75 264 ALA A O 1
ATOM 2067 N N . PHE A 1 265 ? -14.776 5.852 -3.534 1.00 88.94 265 PHE A N 1
ATOM 2068 C CA . PHE A 1 265 ? -14.554 5.078 -2.313 1.00 88.94 265 PHE A CA 1
ATOM 2069 C C . PHE A 1 265 ? -14.887 3.599 -2.535 1.00 88.94 265 PHE A C 1
ATOM 2071 O O . PHE A 1 265 ? -14.043 2.736 -2.318 1.00 88.94 265 PHE A O 1
ATOM 2078 N N . ASN A 1 266 ? -16.061 3.324 -3.111 1.00 88.19 266 ASN A N 1
ATOM 2079 C CA . ASN A 1 266 ? -16.474 1.965 -3.481 1.00 88.19 266 ASN A CA 1
ATOM 2080 C C . ASN A 1 266 ? -15.505 1.315 -4.482 1.00 88.19 266 ASN A C 1
ATOM 2082 O O . ASN A 1 266 ? -15.335 0.099 -4.510 1.00 88.19 266 ASN A O 1
ATOM 2086 N N . LEU A 1 267 ? -14.870 2.127 -5.328 1.00 91.94 267 LEU A N 1
ATOM 2087 C CA . LEU A 1 267 ? -13.881 1.646 -6.279 1.00 91.94 267 LEU A CA 1
ATOM 2088 C C . LEU A 1 267 ? -12.583 1.210 -5.586 1.00 91.94 267 LEU A C 1
ATOM 2090 O O . LEU A 1 267 ? -12.018 0.187 -5.963 1.00 91.94 267 LEU A O 1
ATOM 2094 N N . VAL A 1 268 ? -12.131 1.951 -4.569 1.00 94.06 268 VAL A N 1
ATOM 2095 C CA . VAL A 1 268 ? -10.977 1.563 -3.742 1.00 94.06 268 VAL A CA 1
ATOM 2096 C C . VAL A 1 268 ? -11.289 0.299 -2.939 1.00 94.06 268 VAL A C 1
ATOM 2098 O O . VAL A 1 268 ? -10.445 -0.594 -2.870 1.00 94.06 268 VAL A O 1
ATOM 2101 N N . ASP A 1 269 ? -12.507 0.166 -2.415 1.00 93.25 269 ASP A N 1
ATOM 2102 C CA . ASP A 1 269 ? -12.957 -1.058 -1.742 1.00 93.25 269 ASP A CA 1
ATOM 2103 C C . ASP A 1 269 ? -12.864 -2.279 -2.660 1.00 93.25 269 ASP A C 1
ATOM 2105 O O . ASP A 1 269 ? -12.304 -3.308 -2.282 1.00 93.25 269 ASP A O 1
ATOM 2109 N N . GLU A 1 270 ? -13.342 -2.153 -3.900 1.00 94.44 270 GLU A N 1
ATOM 2110 C CA . GLU A 1 270 ? -13.261 -3.232 -4.883 1.00 94.44 270 GLU A CA 1
ATOM 2111 C C . GLU A 1 270 ? -11.804 -3.620 -5.192 1.00 94.44 270 GLU A C 1
ATOM 2113 O O . GLU A 1 270 ? -11.491 -4.804 -5.330 1.00 94.44 270 GLU A O 1
ATOM 2118 N N . MET A 1 271 ? -10.885 -2.649 -5.268 1.00 95.25 271 MET A N 1
ATOM 2119 C CA . MET A 1 271 ? -9.454 -2.930 -5.455 1.00 95.25 271 MET A CA 1
ATOM 2120 C C . MET A 1 271 ? -8.874 -3.722 -4.285 1.00 95.25 271 MET A C 1
ATOM 2122 O O . MET A 1 271 ? -8.127 -4.673 -4.506 1.00 95.25 271 MET A O 1
ATOM 2126 N N . VAL A 1 272 ? -9.217 -3.332 -3.055 1.00 94.69 272 VAL A N 1
ATOM 2127 C CA . VAL A 1 272 ? -8.765 -3.979 -1.816 1.00 94.69 272 VAL A CA 1
ATOM 2128 C C . VAL A 1 272 ? -9.290 -5.410 -1.723 1.00 94.69 272 VAL A C 1
ATOM 2130 O O . VAL A 1 272 ? -8.545 -6.310 -1.340 1.00 94.69 272 VAL A O 1
ATOM 2133 N N . ILE A 1 273 ? -10.546 -5.641 -2.110 1.00 94.75 273 ILE A N 1
ATOM 2134 C CA . ILE A 1 273 ? -11.151 -6.979 -2.126 1.00 94.75 273 ILE A CA 1
ATOM 2135 C C . ILE A 1 273 ? -10.456 -7.885 -3.153 1.00 94.75 273 ILE A C 1
ATOM 2137 O O . ILE A 1 273 ? -10.248 -9.068 -2.889 1.00 94.75 273 ILE A O 1
ATOM 2141 N N . ARG A 1 274 ? -10.083 -7.347 -4.321 1.00 94.12 274 ARG A N 1
ATOM 2142 C CA . ARG A 1 274 ? -9.464 -8.127 -5.406 1.00 94.12 274 ARG A CA 1
ATOM 2143 C C . ARG A 1 274 ? -7.976 -8.389 -5.214 1.00 94.12 274 ARG A C 1
ATOM 2145 O O . ARG A 1 274 ? -7.504 -9.454 -5.604 1.00 94.12 274 ARG A O 1
ATOM 2152 N N . HIS A 1 275 ? -7.238 -7.430 -4.656 1.00 94.12 275 HIS A N 1
ATOM 2153 C CA . HIS A 1 275 ? -5.773 -7.429 -4.692 1.00 94.12 275 HIS A CA 1
ATOM 2154 C C . HIS A 1 275 ? -5.167 -7.247 -3.295 1.00 94.12 275 HIS A C 1
ATOM 2156 O O . HIS A 1 275 ? -4.969 -6.110 -2.857 1.00 94.12 275 HIS A O 1
ATOM 2162 N N . PRO A 1 276 ? -4.767 -8.341 -2.620 1.00 91.06 276 PRO A N 1
ATOM 2163 C CA . PRO A 1 276 ? -4.143 -8.273 -1.298 1.00 91.06 276 PRO A CA 1
ATOM 2164 C C . PRO A 1 276 ? -2.884 -7.399 -1.225 1.00 91.06 276 PRO A C 1
ATOM 2166 O O . PRO A 1 276 ? -2.652 -6.690 -0.252 1.00 91.06 276 PRO A O 1
ATOM 2169 N N . PHE A 1 277 ? -2.096 -7.366 -2.299 1.00 87.00 277 PHE A N 1
ATOM 2170 C CA . PHE A 1 277 ? -0.875 -6.559 -2.379 1.00 87.00 277 PHE A CA 1
ATOM 2171 C C . PHE A 1 277 ? -1.123 -5.040 -2.470 1.00 87.00 277 PHE A C 1
ATOM 2173 O O . PHE A 1 277 ? -0.175 -4.256 -2.422 1.00 87.00 277 PHE A O 1
ATOM 2180 N N . LEU A 1 278 ? -2.379 -4.597 -2.605 1.00 90.88 278 LEU A N 1
ATOM 2181 C CA . LEU A 1 278 ? -2.743 -3.177 -2.557 1.00 90.88 278 LEU A CA 1
ATOM 2182 C C . LEU A 1 278 ? -3.143 -2.706 -1.159 1.00 90.88 278 LEU A C 1
ATOM 2184 O O . LEU A 1 278 ? -3.323 -1.505 -0.971 1.00 90.88 278 LEU A O 1
ATOM 2188 N N . TRP A 1 279 ? -3.267 -3.602 -0.177 1.00 93.19 279 TRP A N 1
ATOM 2189 C CA . TRP A 1 279 ? -3.776 -3.256 1.151 1.00 93.19 279 TRP A CA 1
ATOM 2190 C C . TRP A 1 279 ? -2.962 -2.163 1.844 1.00 93.19 279 TRP A C 1
ATOM 2192 O O . TRP A 1 279 ? -3.551 -1.215 2.358 1.00 93.19 279 TRP A O 1
ATOM 2202 N N . GLU A 1 280 ? -1.628 -2.230 1.802 1.00 90.44 280 GLU A N 1
ATOM 2203 C CA . GLU A 1 280 ? -0.764 -1.187 2.373 1.00 90.44 280 GLU A CA 1
ATOM 2204 C C . GLU A 1 280 ? -0.990 0.172 1.687 1.00 90.44 280 GLU A C 1
ATOM 2206 O O . GLU A 1 280 ? -1.214 1.184 2.351 1.00 90.44 280 GLU A O 1
ATOM 2211 N N . HIS A 1 281 ? -1.017 0.187 0.352 1.00 91.25 281 HIS A N 1
ATOM 2212 C CA . HIS A 1 281 ? -1.214 1.404 -0.438 1.00 91.25 281 HIS A CA 1
ATOM 2213 C C . HIS A 1 281 ? -2.597 2.027 -0.201 1.00 91.25 281 HIS A C 1
ATOM 2215 O O . HIS A 1 281 ? -2.706 3.237 -0.004 1.00 91.25 281 HIS A O 1
ATOM 2221 N N . ALA A 1 282 ? -3.650 1.207 -0.162 1.00 94.00 282 ALA A N 1
ATOM 2222 C CA . ALA A 1 282 ? -5.008 1.653 0.135 1.00 94.00 282 ALA A CA 1
ATOM 2223 C C . ALA A 1 282 ? -5.138 2.156 1.580 1.00 94.00 282 ALA A C 1
ATOM 2225 O O . ALA A 1 282 ? -5.784 3.171 1.822 1.00 94.00 282 ALA A O 1
ATOM 2226 N N . THR A 1 283 ? -4.478 1.498 2.538 1.00 94.19 283 THR A N 1
ATOM 2227 C CA . THR A 1 283 ? -4.449 1.936 3.942 1.00 94.19 283 THR A CA 1
ATOM 2228 C C . THR A 1 283 ? -3.816 3.319 4.063 1.00 94.19 283 THR A C 1
ATOM 2230 O O . THR A 1 283 ? -4.410 4.206 4.669 1.00 94.19 283 THR A O 1
ATOM 2233 N N . ASN A 1 284 ? -2.664 3.540 3.424 1.00 92.81 284 ASN A N 1
ATOM 2234 C CA . ASN A 1 284 ? -1.999 4.846 3.411 1.00 92.81 284 ASN A CA 1
ATOM 2235 C C . ASN A 1 284 ? -2.869 5.926 2.754 1.00 92.81 284 ASN A C 1
ATOM 2237 O O . ASN A 1 284 ? -2.932 7.054 3.245 1.00 92.81 284 ASN A O 1
ATOM 2241 N N . PHE A 1 285 ? -3.580 5.583 1.678 1.00 92.88 285 PHE A N 1
ATOM 2242 C CA . PHE A 1 285 ? -4.553 6.472 1.046 1.00 92.88 285 PHE A CA 1
ATOM 2243 C C . PHE A 1 285 ? -5.674 6.880 2.020 1.00 92.88 285 PHE A C 1
ATOM 2245 O O . PHE A 1 285 ? -5.933 8.073 2.192 1.00 92.88 285 PHE A O 1
ATOM 2252 N N . TRP A 1 286 ? -6.293 5.919 2.711 1.00 93.69 286 TRP A N 1
ATOM 2253 C CA . TRP A 1 286 ? -7.357 6.198 3.680 1.00 93.69 286 TRP A CA 1
ATOM 2254 C C . TRP A 1 286 ? -6.869 6.996 4.887 1.00 93.69 286 TRP A C 1
ATOM 2256 O O . TRP A 1 286 ? -7.554 7.923 5.314 1.00 93.69 286 TRP A O 1
ATOM 2266 N N . ILE A 1 287 ? -5.678 6.684 5.400 1.00 93.12 287 ILE A N 1
ATOM 2267 C CA . ILE A 1 287 ? -5.025 7.435 6.479 1.00 93.12 287 ILE A CA 1
ATOM 2268 C C . ILE A 1 287 ? -4.790 8.886 6.052 1.00 93.12 287 ILE A C 1
ATOM 2270 O O . ILE A 1 287 ? -5.174 9.803 6.773 1.00 93.12 287 ILE A O 1
ATOM 2274 N N . THR A 1 288 ? -4.255 9.105 4.848 1.00 91.06 288 THR A N 1
ATOM 2275 C CA . THR A 1 288 ? -4.015 10.456 4.314 1.00 91.06 288 THR A CA 1
ATOM 2276 C C . THR A 1 288 ? -5.313 11.263 4.235 1.00 91.06 288 THR A C 1
ATOM 2278 O O . THR A 1 288 ? -5.339 12.446 4.571 1.00 91.06 288 THR A O 1
ATOM 2281 N N . LEU A 1 289 ? -6.417 10.628 3.829 1.00 88.38 289 LEU A N 1
ATOM 2282 C CA . LEU A 1 289 ? -7.736 11.258 3.841 1.00 88.38 289 LEU A CA 1
ATOM 2283 C C . LEU A 1 289 ? -8.224 11.532 5.273 1.00 88.38 289 LEU A C 1
ATOM 2285 O O . LEU A 1 289 ? -8.723 12.621 5.550 1.00 88.38 289 LEU A O 1
ATOM 2289 N N . LEU A 1 290 ? -8.071 10.586 6.199 1.00 89.62 290 LEU A N 1
ATOM 2290 C CA . LEU A 1 290 ? -8.499 10.731 7.595 1.00 89.62 290 LEU A CA 1
ATOM 2291 C C . LEU A 1 290 ? -7.780 11.890 8.311 1.00 89.62 290 LEU A C 1
ATOM 2293 O O . LEU A 1 290 ? -8.408 12.647 9.063 1.00 89.62 290 LEU A O 1
ATOM 2297 N N . GLU A 1 291 ? -6.479 12.032 8.059 1.00 88.38 291 GLU A N 1
ATOM 2298 C CA . GLU A 1 291 ? -5.604 13.077 8.605 1.00 88.38 291 GLU A CA 1
ATOM 2299 C C . GLU A 1 291 ? -5.748 14.428 7.897 1.00 88.38 291 GLU A C 1
ATOM 2301 O O . GLU A 1 291 ? -5.299 15.444 8.427 1.00 88.38 291 GLU A O 1
ATOM 2306 N N . GLY A 1 292 ? -6.395 14.458 6.728 1.00 81.75 292 GLY A N 1
ATOM 2307 C CA . GLY A 1 292 ? -6.616 15.674 5.953 1.00 81.75 292 GLY A CA 1
ATOM 2308 C C . GLY A 1 292 ? -7.202 16.822 6.785 1.00 81.75 292 GLY A C 1
ATOM 2309 O O . GLY A 1 292 ? -8.030 16.623 7.678 1.00 81.75 292 GLY A O 1
ATOM 2310 N N . GLY A 1 293 ? -6.761 18.049 6.494 1.00 68.75 293 GLY A N 1
ATOM 2311 C CA . GLY A 1 293 ? -7.297 19.266 7.103 1.00 68.75 293 GLY A CA 1
ATOM 2312 C C . GLY A 1 293 ? -8.593 19.700 6.415 1.00 68.75 293 GLY A C 1
ATOM 2313 O O . GLY A 1 293 ? -8.582 20.054 5.239 1.00 68.75 293 GLY A O 1
ATOM 2314 N N . TYR A 1 294 ? -9.707 19.704 7.149 1.00 70.94 294 TYR A N 1
ATOM 2315 C CA . TYR A 1 294 ? -11.040 20.076 6.649 1.00 70.94 294 TYR A CA 1
ATOM 2316 C C . TYR A 1 294 ? -11.425 21.504 7.076 1.00 70.94 294 TYR A C 1
ATOM 2318 O O . TYR A 1 294 ? -12.550 21.759 7.493 1.00 70.94 294 TYR A O 1
ATOM 2326 N N . GLU A 1 295 ? -10.478 22.444 7.014 1.00 61.81 295 GLU A N 1
ATOM 2327 C CA . GLU A 1 295 ? -10.588 23.773 7.648 1.00 61.81 295 GLU A CA 1
ATOM 2328 C C . GLU A 1 295 ? -11.733 24.651 7.110 1.00 61.81 295 GLU A C 1
ATOM 2330 O O . GLU A 1 295 ? -12.181 25.570 7.791 1.00 61.81 295 GLU A O 1
ATOM 2335 N N . SER A 1 296 ? -12.220 24.378 5.896 1.00 64.75 296 SER A N 1
ATOM 2336 C CA . SER A 1 296 ?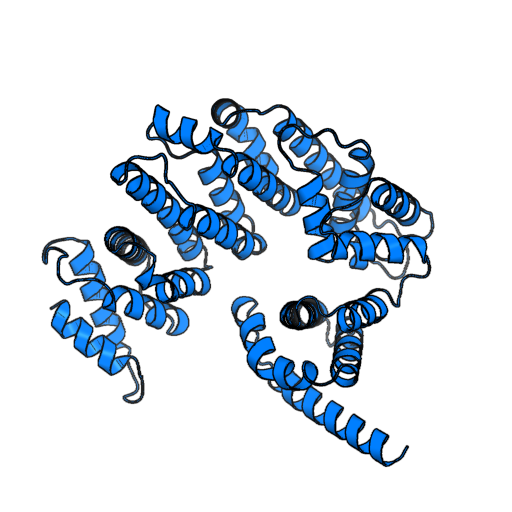 -13.337 25.097 5.270 1.00 64.75 296 SER A CA 1
ATOM 2337 C C . SER A 1 296 ? -14.713 24.474 5.527 1.00 64.75 296 SER A C 1
ATOM 2339 O O . SER A 1 296 ? -15.706 25.002 5.026 1.00 64.75 296 SER A O 1
ATOM 2341 N N . GLN A 1 297 ? -14.780 23.362 6.266 1.00 66.31 297 GLN A N 1
ATOM 2342 C CA . GLN A 1 297 ? -15.989 22.556 6.417 1.00 66.31 297 GLN A CA 1
ATOM 2343 C C . GLN A 1 297 ? -16.622 22.686 7.798 1.00 66.31 297 GLN A C 1
ATOM 2345 O O . GLN A 1 297 ? -15.953 22.979 8.790 1.00 66.31 297 GLN A O 1
ATOM 2350 N N . ASP A 1 298 ? -17.931 22.443 7.855 1.00 77.31 298 ASP A N 1
ATOM 2351 C CA . ASP A 1 298 ? -18.649 22.364 9.122 1.00 77.31 298 ASP A CA 1
ATOM 2352 C C . ASP A 1 298 ? -18.115 21.186 9.969 1.00 77.31 298 ASP A C 1
ATOM 2354 O O . ASP A 1 298 ? -17.955 20.078 9.439 1.00 77.31 298 ASP A O 1
ATOM 2358 N N . PRO A 1 299 ? -17.836 21.382 11.274 1.00 79.38 299 PRO A N 1
ATOM 2359 C CA . PRO A 1 299 ? -17.272 20.336 12.122 1.00 79.38 299 PRO A CA 1
ATOM 2360 C C . PRO A 1 299 ? -18.098 19.046 12.176 1.00 79.38 299 PRO A C 1
ATOM 2362 O O . PRO A 1 299 ? -17.513 17.967 12.268 1.00 79.38 299 PRO A O 1
ATOM 2365 N N . LEU A 1 300 ? -19.432 19.129 12.101 1.00 81.06 300 LEU A N 1
ATOM 2366 C CA . LEU A 1 300 ? -20.288 17.941 12.120 1.00 81.06 300 LEU A CA 1
ATOM 2367 C C . LEU A 1 300 ? -20.110 17.125 10.837 1.00 81.06 300 LEU A C 1
ATOM 2369 O O . LEU A 1 300 ? -19.913 15.913 10.886 1.00 81.06 300 LEU A O 1
ATOM 2373 N N . MET A 1 301 ? -20.080 17.804 9.694 1.00 79.00 301 MET A N 1
ATOM 2374 C CA . MET A 1 301 ? -19.873 17.154 8.407 1.00 79.00 301 MET A CA 1
ATOM 2375 C C . MET A 1 301 ? -18.478 16.529 8.279 1.00 79.00 301 MET A C 1
ATOM 2377 O O . MET A 1 301 ? -18.320 15.455 7.696 1.00 79.00 301 MET A O 1
ATOM 2381 N N . MET A 1 302 ? -17.456 17.163 8.858 1.00 80.25 302 MET A N 1
ATOM 2382 C CA . MET A 1 302 ? -16.121 16.569 8.944 1.00 80.25 302 MET A CA 1
ATOM 2383 C C . MET A 1 302 ? -16.155 15.229 9.695 1.00 80.25 302 MET A C 1
ATOM 2385 O O . MET A 1 302 ? -15.520 14.271 9.254 1.00 80.25 302 MET A O 1
ATOM 2389 N N . ILE A 1 303 ? -16.890 15.145 10.808 1.00 84.19 303 ILE A N 1
ATOM 2390 C CA . ILE A 1 303 ? -17.029 13.901 11.576 1.00 84.19 303 ILE A CA 1
ATOM 2391 C C . ILE A 1 303 ? -17.708 12.823 10.726 1.00 84.19 303 ILE A C 1
ATOM 2393 O O . ILE A 1 303 ? -17.188 11.713 10.653 1.00 84.19 303 ILE A O 1
ATOM 2397 N N . GLU A 1 304 ? -18.796 13.141 10.024 1.00 83.75 304 GLU A N 1
ATOM 2398 C CA . GLU A 1 304 ? -19.497 12.181 9.155 1.00 83.75 304 GLU A CA 1
ATOM 2399 C C . GLU A 1 304 ? -18.606 11.646 8.022 1.00 83.75 304 GLU A C 1
ATOM 2401 O O . GLU A 1 304 ? -18.598 10.447 7.734 1.00 83.75 304 GLU A O 1
ATOM 2406 N N . ILE A 1 305 ? -17.804 12.512 7.393 1.00 83.50 305 ILE A N 1
ATOM 2407 C CA . ILE A 1 305 ? -16.843 12.096 6.360 1.00 83.50 305 ILE A CA 1
ATOM 2408 C C . ILE A 1 305 ? -15.785 11.165 6.960 1.00 83.50 305 ILE A C 1
ATOM 2410 O O . ILE A 1 305 ? -15.481 10.121 6.381 1.00 83.50 305 ILE A O 1
ATOM 2414 N N . LYS A 1 306 ? -15.239 11.507 8.132 1.00 88.25 306 LYS A N 1
ATOM 2415 C CA . LYS A 1 306 ? -14.236 10.678 8.812 1.00 88.25 306 LYS A CA 1
ATOM 2416 C C . LYS A 1 306 ? -14.807 9.342 9.290 1.00 88.25 306 LYS A C 1
ATOM 2418 O O . LYS A 1 306 ? -14.092 8.347 9.232 1.00 88.25 306 LYS A O 1
ATOM 2423 N N . GLN A 1 307 ? -16.077 9.282 9.694 1.00 89.75 307 GLN A N 1
ATOM 2424 C CA . GLN A 1 307 ? -16.765 8.019 9.990 1.00 89.75 307 GLN A CA 1
ATOM 2425 C C . GLN A 1 307 ? -16.836 7.124 8.751 1.00 89.75 307 GLN A C 1
ATOM 2427 O O . GLN A 1 307 ? -16.423 5.971 8.826 1.00 89.75 307 GLN A O 1
ATOM 2432 N N . LYS A 1 308 ? -17.238 7.680 7.599 1.00 88.19 308 LYS A N 1
ATOM 2433 C CA . LYS A 1 308 ? -17.244 6.948 6.322 1.00 88.19 308 LYS A CA 1
ATOM 2434 C C . LYS A 1 308 ? -15.844 6.439 5.955 1.00 88.19 308 LYS A C 1
ATOM 2436 O O . LYS A 1 308 ? -15.697 5.287 5.573 1.00 88.19 308 LYS A O 1
ATOM 2441 N N . ILE A 1 309 ? -14.795 7.252 6.121 1.00 91.56 309 ILE A N 1
ATOM 2442 C CA . ILE A 1 309 ? -13.400 6.815 5.897 1.00 91.56 309 ILE A CA 1
ATOM 2443 C C . ILE A 1 309 ? -13.019 5.661 6.839 1.00 91.56 309 ILE A C 1
ATOM 2445 O O . ILE A 1 309 ? -12.384 4.696 6.410 1.00 91.56 309 ILE A O 1
ATOM 2449 N N . LEU A 1 310 ? -13.422 5.726 8.111 1.00 93.81 310 LEU A N 1
ATOM 2450 C CA . LEU A 1 310 ? -13.185 4.644 9.067 1.00 93.81 310 LEU A CA 1
ATOM 2451 C C . LEU A 1 310 ? -13.896 3.351 8.664 1.00 93.81 310 LEU A C 1
ATOM 2453 O O . LEU A 1 310 ? -13.317 2.288 8.861 1.00 93.81 310 LEU A O 1
ATOM 2457 N N . ASP A 1 311 ? -15.081 3.406 8.056 1.00 93.56 311 ASP A N 1
ATOM 2458 C CA . ASP A 1 311 ? -15.763 2.205 7.555 1.00 93.56 311 ASP A CA 1
ATOM 2459 C C . ASP A 1 311 ? -14.955 1.485 6.464 1.00 93.56 311 ASP A C 1
ATOM 2461 O O . ASP A 1 311 ? -14.910 0.252 6.437 1.00 93.56 311 ASP A O 1
ATOM 2465 N N . HIS A 1 312 ? -14.237 2.230 5.620 1.00 93.94 312 HIS A N 1
ATOM 2466 C CA . HIS A 1 312 ? -13.322 1.655 4.627 1.00 93.94 312 HIS A CA 1
ATOM 2467 C C . HIS A 1 312 ? -12.058 1.055 5.269 1.00 93.94 312 HIS A C 1
ATOM 2469 O O . HIS A 1 312 ? -11.582 -0.005 4.856 1.00 93.94 312 HIS A O 1
ATOM 2475 N N . LEU A 1 313 ? -11.548 1.649 6.354 1.00 95.56 313 LEU A N 1
ATOM 2476 C CA . LEU A 1 313 ? -10.504 1.020 7.177 1.00 95.56 313 LEU A CA 1
ATOM 2477 C C . LEU A 1 313 ? -11.018 -0.254 7.876 1.00 95.56 313 LEU A C 1
ATOM 2479 O O . LEU A 1 313 ? -10.287 -1.238 7.988 1.00 95.56 313 LEU A O 1
ATOM 2483 N N . VAL A 1 314 ? -12.287 -0.292 8.290 1.00 95.12 314 VAL A N 1
ATOM 2484 C CA . VAL A 1 314 ? -12.931 -1.506 8.819 1.00 95.12 314 VAL A CA 1
ATOM 2485 C C . VAL A 1 314 ? -13.073 -2.577 7.733 1.00 95.12 314 VAL A C 1
ATOM 2487 O O . VAL A 1 314 ? -12.919 -3.762 8.030 1.00 95.12 314 VAL A O 1
ATOM 2490 N N . LEU A 1 315 ? -13.311 -2.213 6.469 1.00 95.00 315 LEU A N 1
ATOM 2491 C CA . LEU A 1 315 ? -13.270 -3.176 5.365 1.00 95.00 315 LEU A CA 1
ATOM 2492 C C . LEU A 1 315 ? -11.885 -3.829 5.234 1.00 95.00 315 LEU A C 1
ATOM 2494 O O . LEU A 1 315 ? -11.816 -5.050 5.105 1.00 95.00 315 LEU A O 1
ATOM 2498 N N . LEU A 1 316 ? -10.798 -3.057 5.335 1.00 95.12 316 LEU A N 1
ATOM 2499 C CA . LEU A 1 316 ? -9.428 -3.594 5.344 1.00 95.12 316 LEU A CA 1
ATOM 2500 C C . LEU A 1 316 ? -9.218 -4.617 6.473 1.00 95.12 316 LEU A C 1
ATOM 2502 O O . LEU A 1 316 ? -8.623 -5.672 6.250 1.00 95.12 316 LEU A O 1
ATOM 2506 N N . VAL A 1 317 ? -9.782 -4.362 7.659 1.00 93.94 317 VAL A N 1
ATOM 2507 C CA . VAL A 1 317 ? -9.793 -5.328 8.772 1.00 93.94 317 VAL A CA 1
ATOM 2508 C C . VAL A 1 317 ? -10.549 -6.604 8.384 1.00 93.94 317 VAL A C 1
ATOM 2510 O O . VAL A 1 317 ? -10.030 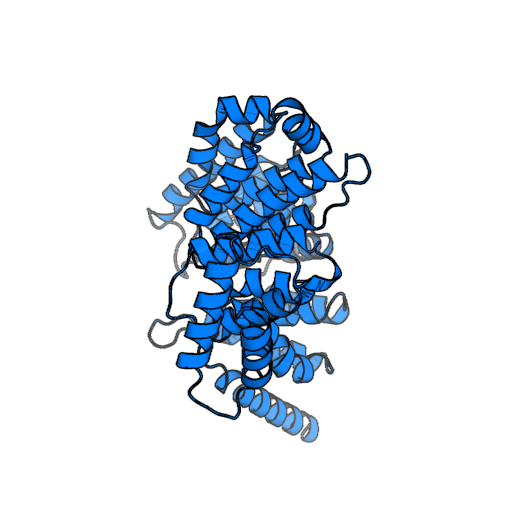-7.701 8.589 1.00 93.94 317 VAL A O 1
ATOM 2513 N N . LYS A 1 318 ? -11.738 -6.478 7.780 1.00 91.81 318 LYS A N 1
ATOM 2514 C CA . LYS A 1 318 ? -12.586 -7.616 7.372 1.00 91.81 318 LYS A CA 1
ATOM 2515 C C . LYS A 1 318 ? -11.932 -8.512 6.317 1.00 91.81 318 LYS A C 1
ATOM 2517 O O . LYS A 1 318 ? -12.147 -9.720 6.349 1.00 91.81 318 LYS A O 1
ATOM 2522 N N . VAL A 1 319 ? -11.150 -7.950 5.392 1.00 92.31 319 VAL A N 1
ATOM 2523 C CA . VAL A 1 319 ? -10.463 -8.733 4.343 1.00 92.31 319 VAL A CA 1
ATOM 2524 C C . VAL A 1 319 ? -9.148 -9.366 4.814 1.00 92.31 319 VAL A C 1
ATOM 2526 O O . VAL A 1 319 ? -8.579 -10.177 4.088 1.00 92.31 319 VAL A O 1
ATOM 2529 N N . GLY A 1 320 ? -8.680 -9.042 6.025 1.00 90.00 320 GLY A N 1
ATOM 2530 C CA . GLY A 1 320 ? -7.513 -9.671 6.653 1.00 90.00 320 GLY A CA 1
ATOM 2531 C C . GLY A 1 320 ? -6.332 -8.739 6.935 1.00 90.00 320 GLY A C 1
ATOM 2532 O O . GLY A 1 320 ? -5.373 -9.167 7.574 1.00 90.00 320 GLY A O 1
ATOM 2533 N N . TYR A 1 321 ? -6.392 -7.458 6.556 1.00 92.69 321 TYR A N 1
ATOM 2534 C CA . TYR A 1 321 ? -5.345 -6.464 6.840 1.00 92.69 321 TYR A CA 1
ATOM 2535 C C . TYR A 1 321 ? -5.563 -5.757 8.190 1.00 92.69 321 TYR A C 1
ATOM 2537 O O . TYR A 1 321 ? -5.556 -4.533 8.303 1.00 92.69 321 TYR A O 1
ATOM 2545 N N . ALA A 1 322 ? -5.809 -6.542 9.240 1.00 91.94 322 ALA A N 1
ATOM 2546 C CA . ALA A 1 322 ? -6.326 -6.040 10.510 1.00 91.94 322 ALA A CA 1
ATOM 2547 C C . ALA A 1 322 ? -5.277 -5.342 11.394 1.00 91.94 322 ALA A C 1
ATOM 2549 O O . ALA A 1 322 ? -5.518 -4.247 11.904 1.00 91.94 322 ALA A O 1
ATOM 2550 N N . VAL A 1 323 ? -4.114 -5.973 11.589 1.00 91.31 323 VAL A N 1
ATOM 2551 C CA . VAL A 1 323 ? -3.106 -5.523 12.569 1.00 91.31 323 VAL A CA 1
ATOM 2552 C C . VAL A 1 323 ? -2.568 -4.118 12.259 1.00 91.31 323 VAL A C 1
ATOM 2554 O O . VAL A 1 323 ? -2.600 -3.283 13.165 1.00 91.31 323 VAL A O 1
ATOM 2557 N N . PRO A 1 324 ? -2.138 -3.788 11.020 1.00 91.38 324 PRO A N 1
ATOM 2558 C CA . PRO A 1 324 ? -1.608 -2.455 10.724 1.00 91.38 324 PRO A CA 1
ATOM 2559 C C . PRO A 1 324 ? -2.637 -1.339 10.939 1.00 91.38 324 PRO A C 1
ATOM 2561 O O . PRO A 1 324 ? -2.298 -0.285 11.472 1.00 91.38 324 PRO A O 1
ATOM 2564 N N . VAL A 1 325 ? -3.904 -1.592 10.588 1.00 94.81 325 VAL A N 1
ATOM 2565 C CA . VAL A 1 325 ? -4.998 -0.623 10.745 1.00 94.81 325 VAL A CA 1
ATOM 2566 C C . VAL A 1 325 ? -5.263 -0.332 12.222 1.00 94.81 325 VAL A C 1
ATOM 2568 O O . VAL A 1 325 ? -5.300 0.829 12.627 1.00 94.81 325 VAL A O 1
ATOM 2571 N N . VAL A 1 326 ? -5.413 -1.366 13.057 1.00 94.75 326 VAL A N 1
ATOM 2572 C CA . VAL A 1 326 ? -5.678 -1.169 14.492 1.00 94.75 326 VAL A CA 1
ATOM 2573 C C . VAL A 1 326 ? -4.466 -0.558 15.200 1.00 94.75 326 VAL A C 1
ATOM 2575 O O . VAL A 1 326 ? -4.646 0.330 16.035 1.00 94.75 326 VAL A O 1
ATOM 2578 N N . LYS A 1 327 ? -3.240 -0.964 14.839 1.00 93.19 327 LYS A N 1
ATOM 2579 C CA . LYS A 1 327 ? -2.003 -0.377 15.377 1.00 93.19 327 LYS A CA 1
ATOM 2580 C C . LYS A 1 327 ? -1.950 1.128 15.104 1.00 93.19 327 LYS A C 1
ATOM 2582 O O . LYS A 1 327 ? -1.800 1.896 16.052 1.00 93.19 327 LYS A O 1
ATOM 2587 N N . TYR A 1 328 ? -2.216 1.554 13.867 1.00 94.81 328 TYR A N 1
ATOM 2588 C CA . TYR A 1 328 ? -2.275 2.974 13.514 1.00 94.81 328 TYR A CA 1
ATOM 2589 C C . TYR A 1 328 ? -3.275 3.756 14.386 1.00 94.81 328 TYR A C 1
ATOM 2591 O O . TYR A 1 328 ? -2.898 4.758 14.995 1.00 94.81 328 TYR A O 1
ATOM 2599 N N . ILE A 1 329 ? -4.521 3.282 14.524 1.00 94.69 329 ILE A N 1
ATOM 2600 C CA . ILE A 1 329 ? -5.538 3.972 15.343 1.00 94.69 329 ILE A CA 1
ATOM 2601 C C . ILE A 1 329 ? -5.134 4.011 16.827 1.00 94.69 329 ILE A C 1
ATOM 2603 O O . ILE A 1 329 ? -5.372 5.016 17.498 1.00 94.69 329 ILE A O 1
ATOM 2607 N N . SER A 1 330 ? -4.501 2.951 17.344 1.00 94.19 330 SER A N 1
ATOM 2608 C CA . SER A 1 330 ? -4.029 2.893 18.735 1.00 94.19 330 SER A CA 1
ATOM 2609 C C . SER A 1 330 ? -2.920 3.911 19.033 1.00 94.19 330 SER A C 1
ATOM 2611 O O . SER A 1 330 ? -2.960 4.590 20.062 1.00 94.19 330 SER A O 1
ATOM 2613 N N . GLU A 1 331 ? -1.988 4.095 18.096 1.00 93.38 331 GLU A N 1
ATOM 2614 C CA . GLU A 1 331 ? -0.876 5.046 18.201 1.00 93.38 331 GLU A CA 1
ATOM 2615 C C . GLU A 1 331 ? -1.347 6.506 18.062 1.00 93.38 331 GLU A C 1
ATOM 2617 O O . GLU A 1 331 ? -0.743 7.414 18.631 1.00 93.38 331 GLU A O 1
ATOM 2622 N N . HIS A 1 332 ? -2.477 6.732 17.383 1.00 92.12 332 HIS A N 1
ATOM 2623 C CA . HIS A 1 332 ? -3.034 8.057 17.078 1.00 92.12 332 HIS A CA 1
ATOM 2624 C C . HIS A 1 332 ? -4.273 8.405 17.919 1.00 92.12 332 HIS A C 1
ATOM 2626 O O . HIS A 1 332 ? -5.077 9.269 17.565 1.00 92.12 332 HIS A O 1
ATOM 2632 N N . THR A 1 333 ? -4.423 7.785 19.093 1.00 88.12 333 THR A N 1
ATOM 2633 C CA . THR A 1 333 ? -5.547 8.056 20.008 1.00 88.12 333 THR A CA 1
ATOM 2634 C C . THR A 1 333 ? -5.649 9.519 20.453 1.00 88.12 333 THR A C 1
ATOM 2636 O O . THR A 1 333 ? -6.741 9.990 20.752 1.00 88.12 333 THR A O 1
ATOM 2639 N N . GLY A 1 334 ? -4.538 10.259 20.483 1.00 85.31 334 GLY A N 1
ATOM 2640 C CA . GLY A 1 334 ? -4.531 11.683 20.835 1.00 85.31 334 GLY A CA 1
ATOM 2641 C C . GLY A 1 334 ? -4.976 12.631 19.715 1.00 85.31 334 GLY A C 1
ATOM 2642 O O . GLY A 1 334 ? -5.410 13.740 20.016 1.00 85.31 334 GLY A O 1
ATOM 2643 N N . SER A 1 335 ? -4.866 12.226 18.446 1.00 87.25 335 SER A N 1
ATOM 2644 C CA . SER A 1 335 ? -5.232 13.056 17.287 1.00 87.25 335 SER A CA 1
ATOM 2645 C C . SER A 1 335 ? -6.615 12.722 16.728 1.00 87.25 335 SER A C 1
ATOM 2647 O O . SER A 1 335 ? -7.265 13.589 16.142 1.00 87.25 335 SER A O 1
ATOM 2649 N N . ILE A 1 336 ? -7.085 11.486 16.916 1.00 88.56 336 ILE A N 1
ATOM 2650 C CA . ILE A 1 336 ? -8.401 11.040 16.458 1.00 88.56 336 ILE A CA 1
ATOM 2651 C C . ILE A 1 336 ? -9.452 11.330 17.534 1.00 88.56 336 ILE A C 1
ATOM 2653 O O . ILE A 1 336 ? -9.338 10.893 18.684 1.00 88.56 336 ILE A O 1
ATOM 2657 N N . ASP A 1 337 ? -10.514 12.032 17.136 1.00 89.00 337 ASP A N 1
ATOM 2658 C CA . ASP A 1 337 ? -11.635 12.360 18.016 1.00 89.00 337 ASP A CA 1
ATOM 2659 C C . ASP A 1 337 ? -12.231 11.108 18.685 1.00 89.00 337 ASP A C 1
ATOM 2661 O O . ASP A 1 337 ? -12.238 10.002 18.133 1.00 89.00 337 ASP A O 1
ATOM 2665 N N . GLU A 1 338 ? -12.720 11.264 19.911 1.00 88.56 338 GLU A N 1
ATOM 2666 C CA . GLU A 1 338 ? -13.269 10.149 20.676 1.00 88.56 338 GLU A CA 1
ATOM 2667 C C . GLU A 1 338 ? -14.509 9.527 20.017 1.00 88.56 338 GLU A C 1
ATOM 2669 O O . GLU A 1 338 ? -14.651 8.300 20.019 1.00 88.56 338 GLU A O 1
ATOM 2674 N N . SER A 1 339 ? -15.375 10.336 19.399 1.00 89.25 339 SER A N 1
ATOM 2675 C CA . SER A 1 339 ? -16.561 9.838 18.691 1.00 89.25 339 SER A CA 1
ATOM 2676 C C . SER A 1 339 ? -16.180 8.940 17.510 1.00 89.25 339 SER A C 1
ATOM 2678 O O . SER A 1 339 ? -16.808 7.905 17.282 1.00 89.25 339 SER A O 1
ATOM 2680 N N . LEU A 1 340 ? -15.093 9.280 16.812 1.00 91.69 340 LEU A N 1
ATOM 2681 C CA . LEU A 1 340 ? -14.538 8.516 15.696 1.00 91.69 340 LEU A CA 1
ATOM 2682 C C . LEU A 1 340 ? -13.914 7.198 16.165 1.00 91.69 340 LEU A C 1
ATOM 2684 O O . LEU A 1 340 ? -14.187 6.146 15.588 1.00 91.69 340 LEU A O 1
ATOM 2688 N N . ARG A 1 341 ? -13.130 7.223 17.250 1.00 92.38 341 ARG A N 1
ATOM 2689 C CA . ARG A 1 341 ? -12.580 5.995 17.856 1.00 92.38 341 ARG A CA 1
ATOM 2690 C C . ARG A 1 341 ? -13.678 5.066 18.358 1.00 92.38 341 ARG A C 1
ATOM 2692 O O . ARG A 1 341 ? -13.598 3.858 18.152 1.00 92.38 341 ARG A O 1
ATOM 2699 N N . THR A 1 342 ? -14.711 5.630 18.974 1.00 91.12 342 THR A N 1
ATOM 2700 C CA . THR A 1 342 ? -15.884 4.883 19.438 1.00 91.12 342 THR A CA 1
ATOM 2701 C C . THR A 1 342 ? -16.592 4.204 18.270 1.00 91.12 342 THR A C 1
ATOM 2703 O O . THR A 1 342 ? -16.838 3.001 18.326 1.00 91.12 342 THR A O 1
ATOM 2706 N N . HIS A 1 343 ? -16.858 4.947 17.191 1.00 91.94 343 HIS A N 1
ATOM 2707 C CA . HIS A 1 343 ? -17.443 4.407 15.966 1.00 91.94 343 HIS A CA 1
ATOM 2708 C C . HIS A 1 343 ? -16.609 3.248 15.409 1.00 91.94 343 HIS A C 1
ATOM 2710 O O . HIS A 1 343 ? -17.131 2.158 15.207 1.00 91.94 343 HIS A O 1
ATOM 2716 N N . PHE A 1 344 ? -15.297 3.443 15.257 1.00 94.12 344 PHE A N 1
ATOM 2717 C CA . PHE A 1 344 ? -14.381 2.419 14.754 1.00 94.12 344 PHE A CA 1
ATOM 2718 C C . PHE A 1 344 ? -14.411 1.128 15.585 1.00 94.12 344 PHE A C 1
ATOM 2720 O O . PHE A 1 344 ? -14.561 0.042 15.028 1.00 94.12 344 PHE A O 1
ATOM 2727 N N . VAL A 1 345 ? -14.322 1.233 16.917 1.00 93.19 345 VAL A N 1
ATOM 2728 C CA . VAL A 1 345 ? -14.376 0.070 17.820 1.00 93.19 345 VAL A CA 1
ATOM 2729 C C . VAL A 1 345 ? -15.696 -0.684 17.665 1.00 93.19 345 VAL A C 1
ATOM 2731 O O . VAL A 1 345 ? -15.686 -1.904 17.524 1.00 93.19 345 VAL A O 1
ATOM 2734 N N . VAL A 1 346 ? -16.830 0.021 17.662 1.00 91.94 346 VAL A N 1
ATOM 2735 C CA . VAL A 1 346 ? -18.155 -0.603 17.523 1.00 91.94 346 VAL A CA 1
ATOM 2736 C C . VAL A 1 346 ? -18.315 -1.261 16.148 1.00 91.94 346 VAL A C 1
ATOM 2738 O O . VAL A 1 346 ? -18.782 -2.398 16.063 1.00 91.94 346 VAL A O 1
ATOM 2741 N N . SER A 1 347 ? -17.878 -0.600 15.076 1.00 93.12 347 SER A N 1
ATOM 2742 C CA . SER A 1 347 ? -17.932 -1.136 13.710 1.00 93.12 347 SER A CA 1
ATOM 2743 C C . SER A 1 347 ? -17.054 -2.378 13.528 1.00 93.12 347 SER A C 1
ATOM 2745 O O . SER A 1 347 ? -17.447 -3.302 12.819 1.00 93.12 347 SER A O 1
ATOM 2747 N N . ILE A 1 348 ? -15.897 -2.451 14.194 1.00 94.06 348 ILE A N 1
ATOM 2748 C CA . ILE A 1 348 ? -15.071 -3.666 14.211 1.00 94.06 348 ILE A CA 1
ATOM 2749 C C . ILE A 1 348 ? -15.748 -4.767 15.017 1.00 94.06 348 ILE A C 1
ATOM 2751 O O . ILE A 1 348 ? -15.951 -5.857 14.491 1.00 94.06 348 ILE A O 1
ATOM 2755 N N . LEU A 1 349 ? -16.105 -4.501 16.276 1.00 92.38 349 LEU A N 1
ATOM 2756 C CA . LEU A 1 349 ? -16.627 -5.524 17.188 1.00 92.38 349 LEU A CA 1
ATOM 2757 C C . LEU A 1 349 ? -17.987 -6.080 16.753 1.00 92.38 349 LEU A C 1
ATOM 2759 O O . LEU A 1 349 ? -18.327 -7.198 17.118 1.00 92.38 349 LEU A O 1
ATOM 2763 N N . SER A 1 350 ? -18.751 -5.332 15.959 1.00 92.12 350 SER A N 1
ATOM 2764 C CA . SER A 1 350 ? -19.980 -5.832 15.327 1.00 92.12 350 SER A CA 1
ATOM 2765 C C . SER A 1 350 ? -19.730 -6.728 14.107 1.00 92.12 350 SER A C 1
ATOM 2767 O O . SER A 1 350 ? -20.650 -7.403 13.652 1.00 92.12 350 SER A O 1
ATOM 2769 N N . ALA A 1 351 ? -18.508 -6.740 13.568 1.00 88.75 351 ALA A N 1
ATOM 2770 C CA . ALA A 1 351 ? -18.141 -7.455 12.350 1.00 88.75 351 ALA A CA 1
ATOM 2771 C C . ALA A 1 351 ? -17.204 -8.652 12.569 1.00 88.75 351 ALA A C 1
ATOM 2773 O O . ALA A 1 351 ? -16.994 -9.420 11.629 1.00 88.75 351 ALA A O 1
ATOM 2774 N N . ILE A 1 352 ? -16.618 -8.794 13.758 1.00 89.69 352 ILE A N 1
ATOM 2775 C CA . ILE A 1 352 ? -15.653 -9.851 14.074 1.00 89.69 352 ILE A CA 1
ATOM 2776 C C . ILE A 1 352 ? -16.136 -10.710 15.240 1.00 89.69 352 ILE A C 1
ATOM 2778 O O . ILE A 1 352 ? -16.907 -10.264 16.084 1.00 89.69 352 ILE A O 1
ATOM 2782 N N . GLU A 1 353 ? -15.614 -11.931 15.315 1.00 88.50 353 GLU A N 1
ATOM 2783 C CA . GLU A 1 353 ? -15.869 -12.865 16.410 1.00 88.50 353 GLU A CA 1
ATOM 2784 C C . GLU A 1 353 ? -14.556 -13.508 16.883 1.00 88.50 353 GLU A C 1
ATOM 2786 O O . GLU A 1 353 ? -13.539 -13.482 16.187 1.00 88.50 353 GLU A O 1
ATOM 2791 N N . ALA A 1 354 ? -14.572 -14.071 18.091 1.00 87.56 354 ALA A N 1
ATOM 2792 C CA . ALA A 1 354 ? -13.434 -14.777 18.676 1.00 87.56 354 ALA A CA 1
ATOM 2793 C C . ALA A 1 354 ? -13.089 -16.064 17.885 1.00 87.56 354 ALA A C 1
ATOM 2795 O O . ALA A 1 354 ? -13.988 -16.669 17.298 1.00 87.56 354 ALA A O 1
ATOM 2796 N N . PRO A 1 355 ? -11.833 -16.564 17.923 1.00 90.31 355 PRO A N 1
ATOM 2797 C CA . PRO A 1 355 ? -10.708 -16.137 18.765 1.00 90.31 355 PRO A CA 1
ATOM 2798 C C . PRO A 1 355 ? -9.936 -14.925 18.221 1.00 90.31 355 PRO A C 1
ATOM 2800 O O . PRO A 1 355 ? -9.660 -14.836 17.028 1.00 90.31 355 PRO A O 1
ATOM 2803 N N . TYR A 1 356 ? -9.520 -14.027 19.121 1.00 88.88 356 TYR A N 1
ATOM 2804 C CA . TYR A 1 356 ? -8.746 -12.831 18.772 1.00 88.88 356 TYR A CA 1
ATOM 2805 C C . TYR A 1 356 ? -7.238 -13.069 18.958 1.00 88.88 356 TYR A C 1
ATOM 2807 O O . TYR A 1 356 ? -6.811 -13.386 20.072 1.00 88.88 356 TYR A O 1
ATOM 2815 N N . PRO A 1 357 ? -6.407 -12.903 17.914 1.00 88.62 357 PRO A N 1
ATOM 2816 C CA . PRO A 1 357 ? -4.953 -12.942 18.055 1.00 88.62 357 PRO A CA 1
ATOM 2817 C C . PRO A 1 357 ? -4.440 -11.801 18.943 1.00 88.62 357 PRO A C 1
ATOM 2819 O O . PRO A 1 357 ? -4.923 -10.674 18.828 1.00 88.62 357 PRO A O 1
ATOM 2822 N N . LYS A 1 358 ? -3.412 -12.062 19.766 1.00 85.50 358 LYS A N 1
ATOM 2823 C CA . LYS A 1 358 ? -2.830 -11.057 20.681 1.00 85.50 358 LYS A CA 1
ATOM 2824 C C . LYS A 1 358 ? -2.354 -9.790 19.965 1.00 85.50 358 LYS A C 1
ATOM 2826 O O . LYS A 1 358 ? -2.609 -8.686 20.440 1.00 85.50 358 LYS A O 1
ATOM 2831 N N . GLU A 1 359 ? -1.721 -9.956 18.805 1.00 86.56 359 GLU A N 1
ATOM 2832 C CA . GLU A 1 359 ? -1.219 -8.858 17.962 1.00 86.56 359 GLU A CA 1
ATOM 2833 C C . GLU A 1 359 ? -2.327 -7.897 17.504 1.00 86.56 359 GLU A C 1
ATOM 2835 O O . GLU A 1 359 ? -2.068 -6.726 17.248 1.00 86.56 359 GLU A O 1
ATOM 2840 N N . PHE A 1 360 ? -3.569 -8.380 17.430 1.00 90.75 360 PHE A N 1
ATOM 2841 C CA . PHE A 1 360 ? -4.746 -7.582 17.103 1.00 90.75 360 PHE A CA 1
ATOM 2842 C C . PHE A 1 360 ? -5.457 -7.067 18.362 1.00 90.75 360 PHE A C 1
ATOM 2844 O O . PHE A 1 360 ? -5.806 -5.889 18.455 1.00 90.75 360 PHE A O 1
ATOM 2851 N N . SER A 1 361 ? -5.677 -7.942 19.348 1.00 91.25 361 SER A N 1
ATOM 2852 C CA . SER A 1 361 ? -6.482 -7.617 20.525 1.00 91.25 361 SER A CA 1
ATOM 2853 C C . SER A 1 361 ? -5.808 -6.618 21.458 1.00 91.25 361 SER A C 1
ATOM 2855 O O . SER A 1 361 ? -6.511 -5.834 22.089 1.00 91.25 361 SER A O 1
ATOM 2857 N N . SER A 1 362 ? -4.474 -6.630 21.554 1.00 90.31 362 SER A N 1
ATOM 2858 C CA . SER A 1 362 ? -3.731 -5.726 22.439 1.00 90.31 362 SER A CA 1
ATOM 2859 C C . SER A 1 362 ? -3.842 -4.258 21.984 1.00 90.31 362 SER A C 1
ATOM 2861 O O . SER A 1 362 ? -4.357 -3.447 22.762 1.00 90.31 362 SER A O 1
ATOM 2863 N N . PRO A 1 363 ? -3.536 -3.897 20.716 1.00 91.94 363 PRO A N 1
ATOM 2864 C CA . PRO A 1 363 ? -3.806 -2.550 20.204 1.00 91.94 363 PRO A CA 1
ATOM 2865 C C . PRO A 1 363 ? -5.285 -2.144 20.296 1.00 91.94 363 PRO A C 1
ATOM 2867 O O . PRO A 1 363 ? -5.598 -1.014 20.675 1.00 91.94 363 PRO A O 1
ATOM 2870 N N . LEU A 1 364 ? -6.219 -3.064 20.019 1.00 92.31 364 LEU A N 1
ATOM 2871 C CA . LEU A 1 364 ? -7.653 -2.769 20.114 1.00 92.31 364 LEU A CA 1
ATOM 2872 C C . LEU A 1 364 ? -8.081 -2.453 21.557 1.00 92.31 364 LEU A C 1
ATOM 2874 O O . LEU A 1 364 ? -8.829 -1.503 21.791 1.00 92.31 364 LEU A O 1
ATOM 2878 N N . ALA A 1 365 ? -7.567 -3.195 22.541 1.00 90.56 365 ALA A N 1
ATOM 2879 C CA . ALA A 1 365 ? -7.817 -2.936 23.956 1.00 90.56 365 ALA A CA 1
ATOM 2880 C C . ALA A 1 365 ? -7.253 -1.577 24.409 1.00 90.56 365 ALA A C 1
ATOM 2882 O O . ALA A 1 365 ? -7.883 -0.899 25.223 1.00 90.56 365 ALA A O 1
ATOM 2883 N N . GLN A 1 366 ? -6.115 -1.137 23.859 1.00 90.88 366 GLN A N 1
ATOM 2884 C CA . GLN A 1 366 ? -5.566 0.200 24.121 1.00 90.88 366 GLN A CA 1
ATOM 2885 C C . GLN A 1 366 ? -6.489 1.310 23.600 1.00 90.88 366 GLN A C 1
ATOM 2887 O O . GLN A 1 366 ? -6.726 2.291 24.309 1.00 90.88 366 GLN A O 1
ATOM 2892 N N . ILE A 1 367 ? -7.081 1.134 22.411 1.00 91.25 367 ILE A N 1
ATOM 2893 C CA . ILE A 1 367 ? -8.084 2.072 21.883 1.00 91.25 367 ILE A CA 1
ATOM 2894 C C . ILE A 1 367 ? -9.283 2.135 22.833 1.00 91.25 367 ILE A C 1
ATOM 2896 O O . ILE A 1 367 ? -9.656 3.227 23.257 1.00 91.25 367 ILE A O 1
ATOM 2900 N N . VAL A 1 368 ? -9.838 0.987 23.239 1.00 90.38 368 VAL A N 1
ATOM 2901 C CA . VAL A 1 368 ? -10.966 0.916 24.189 1.00 90.38 368 VAL A CA 1
ATOM 2902 C C . VAL A 1 368 ? -10.628 1.605 25.516 1.00 90.38 368 VAL A C 1
ATOM 2904 O O . VAL A 1 368 ? -11.453 2.331 26.070 1.00 90.38 368 VAL A O 1
ATOM 2907 N N . ALA A 1 369 ? -9.406 1.433 26.022 1.00 87.62 369 ALA A N 1
ATOM 2908 C CA . ALA A 1 369 ? -8.955 2.085 27.249 1.00 87.62 369 ALA A CA 1
ATOM 2909 C C . ALA A 1 369 ? -8.898 3.607 27.153 1.00 87.62 369 ALA A C 1
ATOM 2911 O O . ALA A 1 369 ? -9.134 4.292 28.154 1.00 87.62 369 ALA A O 1
ATOM 2912 N N . SER A 1 370 ? -8.627 4.125 25.958 1.00 87.38 370 SER A N 1
ATOM 2913 C CA . SER A 1 370 ? -8.562 5.559 25.693 1.00 87.38 370 SER A CA 1
ATOM 2914 C C . SER A 1 370 ? -9.933 6.246 25.619 1.00 87.38 370 SER A C 1
ATOM 2916 O O . SER A 1 370 ? -9.981 7.471 25.703 1.00 87.38 370 SER A O 1
ATOM 2918 N N . LEU A 1 371 ? -11.033 5.491 25.494 1.00 86.06 371 LEU A N 1
ATOM 2919 C CA . LEU A 1 371 ? -12.395 6.039 25.446 1.00 86.06 371 LEU A CA 1
ATOM 2920 C C . LEU A 1 371 ? -12.839 6.549 26.828 1.00 86.06 371 LEU A C 1
ATOM 2922 O O . LEU A 1 371 ? -12.427 6.016 27.866 1.00 86.06 371 LEU A O 1
ATOM 2926 N N . SER A 1 372 ? -13.681 7.580 26.878 1.00 72.94 372 SER A N 1
ATOM 2927 C CA . SER A 1 372 ? -14.323 8.053 28.107 1.00 72.94 372 SER A CA 1
ATOM 2928 C C . SER A 1 372 ? -15.481 7.125 28.518 1.00 72.94 372 SER A C 1
ATOM 2930 O O . SER A 1 372 ? -15.893 6.229 27.784 1.00 72.94 372 SER A O 1
ATOM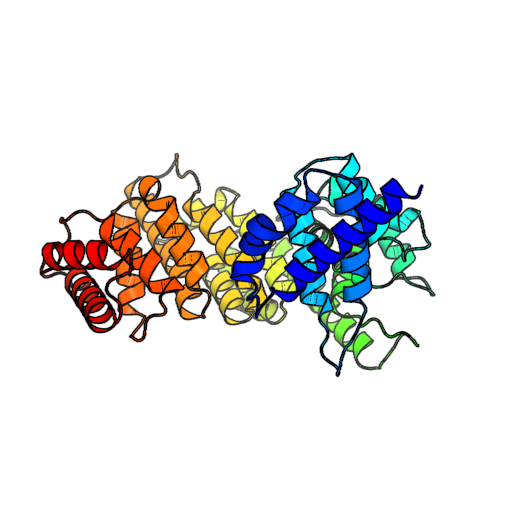 2932 N N . GLN A 1 373 ? -15.996 7.283 29.743 1.00 65.06 373 GLN A N 1
ATOM 2933 C CA . GLN A 1 373 ? -17.107 6.458 30.256 1.00 65.06 373 GLN A CA 1
ATOM 2934 C C . GLN A 1 373 ? -18.484 6.873 29.698 1.00 65.06 373 GLN A C 1
ATOM 2936 O O . GLN A 1 373 ? -19.500 6.374 30.176 1.00 65.06 373 GLN A O 1
ATOM 2941 N N . GLU A 1 374 ? -18.544 7.798 28.738 1.00 58.56 374 GLU A N 1
ATOM 2942 C CA . GLU A 1 374 ? -19.797 8.443 28.324 1.00 58.56 374 GLU A CA 1
ATOM 2943 C C . GLU A 1 374 ? -20.670 7.597 27.386 1.00 58.56 374 GLU A C 1
ATOM 2945 O O . GLU A 1 374 ? -21.806 7.975 27.096 1.00 58.56 374 GLU A O 1
ATOM 2950 N N . LEU A 1 375 ? -20.205 6.414 26.969 1.00 62.25 375 LEU A N 1
ATOM 2951 C CA . LEU A 1 375 ? -21.046 5.449 26.265 1.00 62.25 375 LEU A CA 1
ATOM 2952 C C . LEU A 1 375 ? -22.230 5.031 27.156 1.00 62.25 375 LEU A C 1
ATOM 2954 O O . LEU A 1 375 ? -22.019 4.492 28.248 1.00 62.25 375 LEU A O 1
ATOM 2958 N N . PRO A 1 376 ? -23.488 5.220 26.712 1.00 59.56 376 PRO A N 1
ATOM 2959 C CA . PRO A 1 376 ? -24.641 4.768 27.473 1.00 59.56 376 PRO A CA 1
ATOM 2960 C C . PRO A 1 376 ? -24.520 3.267 27.746 1.00 59.56 376 PRO A C 1
ATOM 2962 O O . PRO A 1 376 ? -24.356 2.487 26.807 1.00 59.56 376 PRO A O 1
ATOM 2965 N N . ARG A 1 377 ? -24.659 2.850 29.013 1.00 56.72 377 ARG A N 1
ATOM 2966 C CA . ARG A 1 377 ? -24.562 1.434 29.438 1.00 56.72 377 ARG A CA 1
ATOM 2967 C C . ARG A 1 377 ? -25.521 0.485 28.704 1.00 56.72 377 ARG A C 1
ATOM 2969 O O . ARG A 1 377 ? -25.336 -0.721 28.749 1.00 56.72 377 ARG A O 1
ATOM 2976 N N . PHE A 1 378 ? -26.545 1.032 28.049 1.00 55.62 378 PHE A N 1
ATOM 2977 C CA . PHE A 1 378 ? -27.549 0.293 27.279 1.00 55.62 378 PHE A CA 1
ATOM 2978 C C . PHE A 1 378 ? -27.396 0.449 25.760 1.00 55.62 378 PHE A C 1
ATOM 2980 O O . PHE A 1 378 ? -28.286 0.046 25.019 1.00 55.62 378 PHE A O 1
ATOM 2987 N N . SER A 1 379 ? -26.313 1.068 25.290 1.00 72.19 379 SER A N 1
ATOM 2988 C CA . SER A 1 379 ? -25.998 1.102 23.863 1.00 72.19 379 SER A CA 1
ATOM 2989 C C . SER A 1 379 ? -25.443 -0.250 23.415 1.00 72.19 379 SER A C 1
ATOM 2991 O O . SER A 1 379 ? -24.690 -0.890 24.151 1.00 72.19 379 SER A O 1
ATOM 2993 N N . ASP A 1 380 ? -25.771 -0.670 22.192 1.00 76.38 380 ASP A N 1
ATOM 2994 C CA . ASP A 1 380 ? -25.238 -1.907 21.604 1.00 76.38 380 ASP A CA 1
ATOM 2995 C C . ASP A 1 380 ? -23.700 -1.922 21.610 1.00 76.38 380 ASP A C 1
ATOM 2997 O O . ASP A 1 380 ? -23.083 -2.952 21.876 1.00 76.38 380 ASP A O 1
ATOM 3001 N N . GLY A 1 381 ? -23.073 -0.752 21.439 1.00 79.94 381 GLY A N 1
ATOM 3002 C CA . GLY A 1 381 ? -21.623 -0.589 21.534 1.00 79.94 381 GLY A CA 1
ATOM 3003 C C . GLY A 1 381 ? -21.040 -0.950 22.905 1.00 79.94 381 GLY A C 1
ATOM 3004 O O . GLY A 1 381 ? -20.001 -1.603 22.967 1.00 79.94 381 GLY A O 1
ATOM 3005 N N . PHE A 1 382 ? -21.715 -0.597 24.007 1.00 82.94 382 PHE A N 1
ATOM 3006 C CA . PHE A 1 382 ? -21.264 -0.962 25.356 1.00 82.94 382 PHE A CA 1
ATOM 3007 C C . PHE A 1 382 ? -21.279 -2.483 25.556 1.00 82.94 382 PHE A C 1
ATOM 3009 O O . PHE A 1 382 ? -20.319 -3.047 26.083 1.00 82.94 382 PHE A O 1
ATOM 3016 N N . ASN A 1 383 ? -22.333 -3.155 25.082 1.00 85.38 383 ASN A N 1
ATOM 3017 C CA . ASN A 1 383 ? -22.459 -4.611 25.175 1.00 85.38 383 ASN A CA 1
ATOM 3018 C C . ASN A 1 383 ? -21.368 -5.330 24.368 1.00 85.38 383 ASN A C 1
ATOM 3020 O O . ASN A 1 383 ? -20.770 -6.282 24.868 1.00 85.38 383 ASN A O 1
ATOM 3024 N N . LEU A 1 384 ? -21.071 -4.851 23.155 1.00 88.56 384 LEU A N 1
ATOM 3025 C CA . LEU A 1 384 ? -20.002 -5.394 22.310 1.00 88.56 384 LEU A CA 1
ATOM 3026 C C . LEU A 1 384 ? -18.626 -5.262 22.976 1.00 88.56 384 LEU A C 1
ATOM 3028 O O . LEU A 1 384 ? -17.863 -6.226 23.017 1.00 88.56 384 LEU A O 1
ATOM 3032 N N . ILE A 1 385 ? -18.326 -4.092 23.547 1.00 88.69 385 ILE A N 1
ATOM 3033 C CA . ILE A 1 385 ? -17.063 -3.843 24.257 1.00 88.69 385 ILE A CA 1
ATOM 3034 C C . ILE A 1 385 ? -16.951 -4.732 25.502 1.00 88.69 385 ILE A C 1
ATOM 3036 O O . ILE A 1 385 ? -15.900 -5.328 25.739 1.00 88.69 385 ILE A O 1
ATOM 3040 N N . SER A 1 386 ? -18.026 -4.851 26.284 1.00 87.06 386 SER A N 1
ATOM 3041 C CA . SER A 1 386 ? -18.049 -5.689 27.488 1.00 87.06 386 SER A CA 1
ATOM 3042 C C . SER A 1 386 ? -17.812 -7.167 27.146 1.00 87.06 386 SER A C 1
ATOM 3044 O O . SER A 1 386 ? -16.925 -7.802 27.720 1.00 87.06 386 SER A O 1
ATOM 3046 N N . ALA A 1 387 ? -18.498 -7.686 26.119 1.00 89.19 387 ALA A N 1
ATOM 3047 C CA . ALA A 1 387 ? -18.308 -9.051 25.628 1.00 89.19 387 ALA A CA 1
ATOM 3048 C C . ALA A 1 387 ? -16.876 -9.301 25.125 1.00 89.19 387 ALA A C 1
ATOM 3050 O O . ALA A 1 387 ? -16.286 -10.341 25.419 1.00 89.19 387 ALA A O 1
ATOM 3051 N N . PHE A 1 388 ? -16.292 -8.339 24.407 1.00 90.44 388 PHE A N 1
ATOM 3052 C CA . PHE A 1 388 ? -14.899 -8.400 23.965 1.00 90.44 388 PHE A CA 1
ATOM 3053 C C . PHE A 1 388 ? -13.922 -8.508 25.147 1.00 90.44 388 PHE A C 1
ATOM 3055 O O . PHE A 1 388 ? -13.072 -9.400 25.157 1.00 90.44 388 PHE A O 1
ATOM 3062 N N . ILE A 1 389 ? -14.071 -7.660 26.170 1.00 88.88 389 ILE A N 1
ATOM 3063 C CA . ILE A 1 389 ? -13.222 -7.681 27.374 1.00 88.88 389 ILE A CA 1
ATOM 3064 C C . ILE A 1 389 ? -13.348 -9.019 28.114 1.00 88.88 389 ILE A C 1
ATOM 3066 O O . ILE A 1 389 ? -12.339 -9.579 28.548 1.00 88.88 389 ILE A O 1
ATOM 3070 N N . ASP A 1 390 ? -14.565 -9.552 28.245 1.00 88.62 390 ASP A N 1
ATOM 3071 C CA . ASP A 1 390 ? -14.803 -10.839 28.902 1.00 88.62 390 ASP A CA 1
ATOM 3072 C C . ASP A 1 390 ? -14.127 -11.999 28.168 1.00 88.62 390 ASP A C 1
ATOM 3074 O O . ASP A 1 390 ? -13.506 -12.849 28.811 1.00 88.62 390 ASP A O 1
ATOM 3078 N N . VAL A 1 391 ? -14.191 -12.024 26.833 1.00 89.06 391 VAL A N 1
ATOM 3079 C CA . VAL A 1 391 ? -13.470 -13.020 26.030 1.00 89.06 391 VAL A CA 1
ATOM 3080 C C . VAL A 1 391 ? -11.970 -12.930 26.297 1.00 89.06 391 VAL A C 1
ATOM 3082 O O . VAL A 1 391 ? -11.365 -13.950 26.624 1.00 89.06 391 VAL A O 1
ATOM 3085 N N . LEU A 1 392 ? -11.381 -11.730 26.231 1.00 87.19 392 LEU A N 1
ATOM 3086 C CA . LEU A 1 392 ? -9.940 -11.555 26.435 1.00 87.19 392 LEU A CA 1
ATOM 3087 C C . LEU A 1 392 ? -9.483 -12.008 27.825 1.00 87.19 392 LEU A C 1
ATOM 3089 O O . LEU A 1 392 ? -8.477 -12.709 27.938 1.00 87.19 392 LEU A O 1
ATOM 3093 N N . LEU A 1 393 ? -10.243 -11.677 28.871 1.00 85.19 393 LEU A N 1
ATOM 3094 C CA . LEU A 1 393 ? -9.951 -12.104 30.241 1.00 85.19 393 LEU A CA 1
ATOM 3095 C C . LEU A 1 393 ? -10.038 -13.619 30.426 1.00 85.19 393 LEU A C 1
ATOM 3097 O O . LEU A 1 393 ? -9.231 -14.187 31.156 1.00 85.19 393 LEU A O 1
ATOM 3101 N N . ASN A 1 394 ? -10.991 -14.276 29.765 1.00 83.31 394 ASN A N 1
ATOM 3102 C CA . ASN A 1 394 ? -11.129 -15.730 29.826 1.00 83.31 394 ASN A CA 1
ATOM 3103 C C . ASN A 1 394 ? -10.013 -16.454 29.055 1.00 83.31 394 ASN A C 1
ATOM 3105 O O . ASN A 1 394 ? -9.693 -17.598 29.373 1.00 83.31 394 ASN A O 1
ATOM 3109 N N . THR A 1 395 ? -9.419 -15.799 28.055 1.00 78.44 395 THR A N 1
ATOM 3110 C CA . THR A 1 395 ? -8.305 -16.335 27.257 1.00 78.44 395 THR A CA 1
ATOM 3111 C C . THR A 1 395 ? -6.916 -15.960 27.779 1.00 78.44 395 THR A C 1
ATOM 3113 O O . THR A 1 395 ? -5.927 -16.496 27.285 1.00 78.44 395 THR A O 1
ATOM 3116 N N . ALA A 1 396 ? -6.812 -15.066 28.766 1.00 70.44 396 ALA A N 1
ATOM 3117 C CA . ALA A 1 396 ? -5.541 -14.666 29.366 1.00 70.44 396 ALA A CA 1
ATOM 3118 C C . ALA A 1 396 ? -4.976 -15.810 30.229 1.00 70.44 396 ALA A C 1
ATOM 3120 O O . ALA A 1 396 ? -5.299 -15.956 31.406 1.00 70.44 396 ALA A O 1
ATOM 3121 N N . THR A 1 397 ? -4.154 -16.670 29.625 1.00 58.72 397 THR A N 1
ATOM 3122 C CA . THR A 1 397 ? -3.622 -17.884 30.263 1.00 58.72 397 THR A CA 1
ATOM 3123 C C . THR A 1 397 ? -2.384 -17.653 31.135 1.00 58.72 397 THR A C 1
ATOM 3125 O O . THR A 1 397 ? -2.012 -18.563 31.874 1.00 58.72 397 THR A O 1
ATOM 3128 N N . GLU A 1 398 ? -1.744 -16.474 31.099 1.00 56.19 398 GLU A N 1
ATOM 3129 C CA . GLU A 1 398 ? -0.501 -16.207 31.841 1.00 56.19 398 GLU A CA 1
ATOM 3130 C C . GLU A 1 398 ? -0.539 -14.892 32.653 1.00 56.19 398 GLU A C 1
ATOM 3132 O O . GLU A 1 398 ? -0.869 -13.837 32.115 1.00 56.19 398 GLU A O 1
ATOM 3137 N N . PRO A 1 399 ? -0.144 -14.911 33.943 1.00 47.59 399 PRO A N 1
ATOM 3138 C CA . PRO A 1 399 ? -0.157 -13.740 34.830 1.00 47.59 399 PRO A CA 1
ATOM 3139 C C . PRO A 1 399 ? 0.949 -12.703 34.548 1.00 47.59 399 PRO A C 1
ATOM 3141 O O . PRO A 1 399 ? 1.048 -11.719 35.275 1.00 47.59 399 PRO A O 1
ATOM 3144 N N . SER A 1 400 ? 1.792 -12.912 33.529 1.00 50.69 400 SER A N 1
ATOM 3145 C CA . SER A 1 400 ? 2.828 -11.970 33.076 1.00 50.69 400 SER A CA 1
ATOM 3146 C C . SER A 1 400 ? 2.414 -11.110 31.877 1.00 50.69 400 SER A C 1
ATOM 3148 O O . SER A 1 400 ? 3.244 -10.354 31.375 1.00 50.69 400 SER A O 1
ATOM 3150 N N . ASP A 1 401 ? 1.166 -11.209 31.405 1.00 58.41 401 ASP A N 1
ATOM 3151 C CA . ASP A 1 401 ? 0.649 -10.304 30.374 1.00 58.41 401 ASP A CA 1
ATOM 3152 C C . ASP A 1 401 ? 0.592 -8.876 30.937 1.00 58.41 401 ASP A C 1
ATOM 3154 O O . ASP A 1 401 ? -0.191 -8.588 31.847 1.00 58.41 401 ASP A O 1
ATOM 3158 N N . SER A 1 402 ? 1.374 -7.960 30.357 1.00 60.22 402 SER A N 1
ATOM 3159 C CA . SER A 1 402 ? 1.275 -6.510 30.603 1.00 60.22 402 SER A CA 1
ATOM 3160 C C . SER A 1 402 ? -0.150 -5.979 30.429 1.00 60.22 402 SER A C 1
ATOM 3162 O O . SER A 1 402 ? -0.525 -4.957 31.004 1.00 60.22 402 SER A O 1
ATOM 3164 N N . ASP A 1 403 ? -0.949 -6.706 29.654 1.00 69.44 403 ASP A N 1
ATOM 3165 C CA . ASP A 1 403 ? -2.308 -6.354 29.286 1.00 69.44 403 ASP A CA 1
ATOM 3166 C C . ASP A 1 403 ? -3.335 -6.808 30.335 1.00 69.44 403 ASP A C 1
ATOM 3168 O O . ASP A 1 403 ? -4.456 -6.306 30.341 1.00 69.44 403 ASP A O 1
ATOM 3172 N N . LEU A 1 404 ? -2.982 -7.694 31.276 1.00 76.69 404 LEU A N 1
ATOM 3173 C CA . LEU A 1 404 ? -3.924 -8.197 32.283 1.00 76.69 404 LEU A CA 1
ATOM 3174 C C . LEU A 1 404 ? -4.409 -7.078 33.220 1.00 76.69 404 LEU A C 1
ATOM 3176 O O . LEU A 1 404 ? -5.608 -6.950 33.472 1.00 76.69 404 LEU A O 1
ATOM 3180 N N . ASP A 1 405 ? -3.499 -6.213 33.674 1.00 78.69 405 ASP A N 1
ATOM 3181 C CA . ASP A 1 405 ? -3.835 -5.043 34.495 1.00 78.69 405 ASP A CA 1
ATOM 3182 C C . ASP A 1 405 ? -4.719 -4.042 33.735 1.00 78.69 405 ASP A C 1
ATOM 3184 O O . ASP A 1 405 ? -5.613 -3.420 34.321 1.00 78.69 405 ASP A O 1
ATOM 3188 N N . LEU A 1 406 ? -4.484 -3.885 32.427 1.00 81.25 406 LEU A N 1
ATOM 3189 C CA . LEU A 1 406 ? -5.321 -3.069 31.549 1.00 81.25 406 LEU A CA 1
ATOM 3190 C C . LEU A 1 406 ? -6.728 -3.672 31.461 1.00 81.25 406 LEU A C 1
ATOM 3192 O O . LEU A 1 406 ? -7.707 -2.979 31.730 1.00 81.25 406 LEU A O 1
ATOM 3196 N N . LEU A 1 407 ? -6.838 -4.965 31.157 1.00 80.81 407 LEU A N 1
ATOM 3197 C CA . LEU A 1 407 ? -8.113 -5.664 30.992 1.00 80.81 407 LEU A CA 1
ATOM 3198 C C . LEU A 1 407 ? -8.940 -5.688 32.283 1.00 80.81 407 LEU A C 1
ATOM 3200 O O . LEU A 1 407 ? -10.155 -5.507 32.230 1.00 80.81 407 LEU A O 1
ATOM 3204 N N . ILE A 1 408 ? -8.311 -5.834 33.453 1.00 80.69 408 ILE A N 1
ATOM 3205 C CA . ILE A 1 408 ? -9.001 -5.754 34.751 1.00 80.69 408 ILE A CA 1
ATOM 3206 C C . ILE A 1 408 ? -9.579 -4.349 34.972 1.00 80.69 408 ILE A C 1
ATOM 3208 O O . ILE A 1 408 ? -10.745 -4.210 35.360 1.00 80.69 408 ILE A O 1
ATOM 3212 N N . LYS A 1 409 ? -8.801 -3.294 34.685 1.00 82.12 409 LYS A N 1
ATOM 3213 C CA . LYS A 1 409 ? -9.292 -1.906 34.736 1.00 82.12 409 LYS A CA 1
ATOM 3214 C C . LYS A 1 409 ? -10.457 -1.703 33.770 1.00 82.12 409 LYS A C 1
ATOM 3216 O O . LYS A 1 409 ? -11.458 -1.104 34.162 1.00 82.12 409 LYS A O 1
ATOM 3221 N N . LEU A 1 410 ? -10.372 -2.244 32.555 1.00 81.38 410 LEU A N 1
ATOM 3222 C CA . LEU A 1 410 ? -11.451 -2.175 31.568 1.00 81.38 410 LEU A CA 1
ATOM 3223 C C . LEU A 1 410 ? -12.705 -2.913 32.028 1.00 81.38 410 LEU A C 1
ATOM 3225 O O . LEU A 1 410 ? -13.790 -2.344 31.947 1.00 81.38 410 LEU A O 1
ATOM 3229 N N . LYS A 1 411 ? -12.580 -4.109 32.609 1.00 81.94 411 LYS A N 1
ATOM 3230 C CA . LYS A 1 411 ? -13.729 -4.840 33.157 1.00 81.94 411 LYS A CA 1
ATOM 3231 C C . LYS A 1 411 ? -14.449 -4.032 34.227 1.00 81.94 411 LYS A C 1
ATOM 3233 O O . LYS A 1 411 ? -15.668 -3.934 34.188 1.00 81.94 411 LYS A O 1
ATOM 3238 N N . SER A 1 412 ? -13.710 -3.397 35.140 1.00 80.50 412 SER A N 1
ATOM 3239 C CA . SER A 1 412 ? -14.321 -2.531 36.161 1.00 80.50 412 SER A CA 1
ATOM 3240 C C . SER A 1 412 ? -15.030 -1.305 35.573 1.00 80.50 412 SER A C 1
ATOM 3242 O O . SER A 1 412 ? -15.952 -0.774 36.187 1.00 80.50 412 SER A O 1
ATOM 3244 N N . ARG A 1 413 ? -14.606 -0.861 34.383 1.00 78.50 413 ARG A N 1
ATOM 3245 C CA . ARG A 1 413 ? -15.139 0.312 33.683 1.00 78.50 413 ARG A CA 1
ATOM 3246 C C . ARG A 1 413 ? -16.392 -0.008 32.868 1.00 78.50 413 ARG A C 1
ATOM 3248 O O . ARG A 1 413 ? -17.267 0.846 32.772 1.00 78.50 413 ARG A O 1
ATOM 3255 N N . PHE A 1 414 ? -16.463 -1.215 32.309 1.00 74.12 414 PHE A N 1
ATOM 3256 C CA . PHE A 1 414 ? -17.510 -1.675 31.391 1.00 74.12 414 PHE A CA 1
ATOM 3257 C C . PHE A 1 414 ? -18.381 -2.817 31.972 1.00 74.12 414 PHE A C 1
ATOM 3259 O O . PHE A 1 414 ? -19.011 -3.554 31.212 1.00 74.12 414 PHE A O 1
ATOM 3266 N N . SER A 1 415 ? -18.421 -2.959 33.309 1.00 68.25 415 SER A N 1
ATOM 3267 C CA . SER A 1 415 ? -19.376 -3.815 34.052 1.00 68.25 415 SER A CA 1
ATOM 3268 C C . SER A 1 415 ? -20.602 -3.062 34.564 1.00 68.25 415 SER A C 1
ATOM 3270 O O . SER A 1 415 ? -20.507 -1.843 34.859 1.00 68.25 415 SER A O 1
#

pLDDT: mean 81.46, std 12.29, range [36.5, 95.56]

Secondary structure (DSSP, 8-state):
-HHHHHHHHHHHHHHHHHHTT-----HHHHHHHIIIIIHHHHTT-HHHHHHHHHHHHHHTT-EETTEETHHHHHHHHHHHHHTT-S-HHHHHHHHHHHTTT---HHHHHHHHHHHHHTS--HHHHHHHHHHHTSSSPPPGGGTT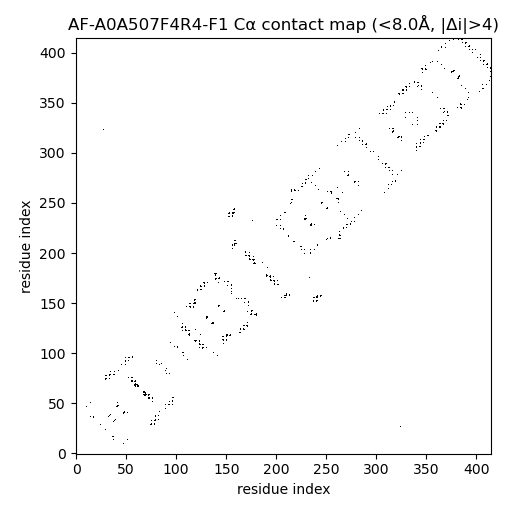-HHHHHHHHHHHS-TT---TTHHHHHHHHHHHHH----SS-S--HHHHHHHHHHHHHHHHHHHHHHH--SHHHHHHTHHHHHHHTTSHHHHHHHHHHHHHHHHSTHHHHHHHHH-SPPHHHHHHHHHHHH-GGGHHHHHHHHHHHHH---TTS-HHHHHHHHHHHHHHHHHHHHHT-HHHHHHHHHHTTTTS-HHHHHHHHHHHHTT--SPPPHHHHHHHHHHHHHS-TTS-TTSHHHHHHHHHHHHHHHH---TT-TTHHHHHHHHHH--

Mean predicted aligned error: 9.59 Å

Foldseek 3Di:
DVVVVVVVVVLVVLVCVLVVPPDDDDLVCLLVSLVVRVQVSQLVDLVSVLVLLLVLCVQQPDDDPNDRCNVVSVSSSVSSVVVNPPPPVSLVSNLCSLCVQPPDPLQSVLLSVCLVVLAGDPSSLVSQLVQCVDPDHDDLVSCLPPSNLNRLLLLQQEEQDDDPCNLSSLLNNLCSPQDDDDPDDDDDPRSVVSSVVSSVLSVLLSVQRHVDDALVVCVVCVVSLLVSLQDLSSLSSLLSNLLNSCVPCRVVVVCVPPVDDRSSLVSLLSNVLNDVVCLVVSLVSLVCVLPDDPPVDDPVSNLVVNLVSLLSLLSSCLSPVQLVSLQVCLVCLVPDDLVSLLSNLQSNLVRDDDDDDPSRLVSSLSSLLSHDLPPPLPDPSLVSQLVSLVNVQVVPPDPPPPCNVSSVVSNVSSD